Protein AF-A0BV48-F1 (afdb_monomer_lite)

Secondary structure (DSSP, 8-state):
-----------GGGTTSSSSHHHHHHHHHHHHHHHHHHHHHHHHHHHHHHHHHHHHHHHHHHHHHHHT---HHHHHHHHHHHHHHHHHHHHHTT-SS---HHHHHHHHHHTTSS-TT-HHHHHHHHHHHS-SSTTHHHHHHHHHHHHHHHHHHHHTTT--HHHHHHHHHHTT-S-S-S-SS-HHHHHHHHHHHHHHHHHHHTTSSSS--------------------------------TTS-HHHHHHHHHHHHHHHHHHHHHHHHH-TT---------------TTS-HHHHHHHHHHHHHHHHHHHHHHHHHHHHHHHHHH---------------PPPTTHHHHHHHHHHHHHHHHHHHHHHHHHHHHHHHS---SSPPP--GGGG----PPEEEEEEEEEETTEEEEEEEETT--HHHHHHHHHHHHT--HHHHHHHHHHHHHHH-

Foldseek 3Di:
DDDDDDDDPPDPVVPVPPPVVVVVVVVVVVVVVVVVVVVVVVVVVVVVVVVVVVVVVVVVLVVVLVVPQCPQVNLVVLLVVVVVQLVVLCVVLVLPAACDLVSQVSSCVSLVNDDVDDVVSVVLVCLLPVPDVNVPSLLVSLVSSVLSSVQVVCVVVVDHPSVVVVVVVVVVDVDDPPPSHVVVVVVVSSVVVSVVVVVNSVNPPPPPDDDDDDDDDDDDDDDDDDDDDDPDDPPPPPPPPPPVVVVVVVVVVVVVVVVVVVVVVCVVCVPPPPPPPPPPCPPPPPPPDDPVVVVVVVVVVVVVVVVVVVVVVVVVVVVVVVVPCPPPPPPPPPDPPVPPPDVCNVVVVVVVVVVVVVVVVVVVVVVVVVVCVVPVPPPVDPPPPDVVVVCPPPFAWDDWDWDDQDPPDIDIQIDGPPDDLLVSLVVVCVVVVDDPVRSVVVSVVVVVVVD

pLDDT: mean 73.5, std 19.09, range [28.69, 97.81]

Organism: Paramecium tetraurelia (NCBI:txid5888)

Sequence (451 aa):
MIDDQNIESGDQSQYLRNCDSLNAYEISGQIQQDHFSSLYNKAIEKQQRINQKQEEKNEEIKQQANKVKIDYNSQKILLKKLETQINTVLNRHQIEEQLDYERFCNVLVDLGISTKNDHVSIDLWKLLTLGLDLESAFIGFVFNILVILLEKQLTQTQSIVLLTDVINVELEDQNIPKQVINFEELQELMFRLTNKFKLLNVRFSTGSRGQSSSKKESWNNNNSQNNGKQRQQFDTHLSDTINRFEVLYEHSKVLQEKKRQLESYIQDDPECLFKPQLTSNQTKRQDNVSTFNRLYQNAEAIKMHKQKLKDNLNKQRDEEELMECTFKPKLTNKQRYSFKPVKGESAILERMTKARQMKHEKENFYSMEQTNIQNRPHQTVPEPFDLSKRVSNPKNMLLNVDIRISKNRKARICIREGDDIEQVIKGFAKAHQLSLEQQNVLKETLEQYIN

Structure (mmCIF, N/CA/C/O backbone):
data_AF-A0BV48-F1
#
_entry.id   AF-A0BV48-F1
#
loop_
_atom_site.group_PDB
_atom_site.id
_atom_site.type_symbol
_atom_site.label_atom_id
_atom_site.label_alt_id
_atom_site.label_comp_id
_atom_site.label_asym_id
_atom_site.label_entity_id
_atom_site.label_seq_id
_atom_site.pdbx_PDB_ins_code
_atom_site.Cartn_x
_atom_site.Cartn_y
_atom_site.Cartn_z
_atom_site.occupancy
_atom_site.B_iso_or_equiv
_atom_site.auth_seq_id
_atom_site.auth_comp_id
_atom_site.auth_asym_id
_atom_site.auth_atom_id
_atom_site.pdbx_PDB_model_num
ATOM 1 N N . MET A 1 1 ? 33.595 5.615 -104.225 1.00 48.16 1 MET A N 1
ATOM 2 C CA . MET A 1 1 ? 34.516 4.984 -103.260 1.00 48.16 1 MET A CA 1
ATOM 3 C C . MET A 1 1 ? 34.625 5.914 -102.073 1.00 48.16 1 MET A C 1
ATOM 5 O O . MET A 1 1 ? 34.837 7.100 -102.297 1.00 48.16 1 MET A O 1
ATOM 9 N N . ILE A 1 2 ? 34.532 5.324 -100.882 1.00 38.81 2 ILE A N 1
ATOM 10 C CA . ILE A 1 2 ? 34.616 5.885 -99.530 1.00 38.81 2 ILE A CA 1
ATOM 11 C C . ILE A 1 2 ? 33.249 6.082 -98.874 1.00 38.81 2 ILE A C 1
ATOM 13 O O . ILE A 1 2 ? 32.362 6.763 -99.384 1.00 38.81 2 ILE A O 1
ATOM 17 N N . ASP A 1 3 ? 33.167 5.363 -97.763 1.00 40.88 3 ASP A N 1
ATOM 18 C CA . ASP A 1 3 ? 32.037 4.697 -97.156 1.00 40.88 3 ASP A CA 1
ATOM 19 C C . ASP A 1 3 ? 31.405 5.489 -96.010 1.00 40.88 3 ASP A C 1
ATOM 21 O O . ASP A 1 3 ? 32.038 6.313 -95.348 1.00 40.88 3 ASP A O 1
ATOM 25 N N . ASP A 1 4 ? 30.141 5.141 -95.792 1.00 46.75 4 ASP A N 1
ATOM 26 C CA . ASP A 1 4 ? 29.408 5.049 -94.533 1.00 46.75 4 ASP A CA 1
ATOM 27 C C . ASP A 1 4 ? 30.221 5.200 -93.235 1.00 46.75 4 ASP A C 1
ATOM 29 O O . ASP A 1 4 ? 31.072 4.369 -92.911 1.00 46.75 4 ASP A O 1
ATOM 33 N N . GLN A 1 5 ? 29.810 6.157 -92.394 1.00 45.88 5 GLN A N 1
ATOM 34 C CA . GLN A 1 5 ? 29.822 5.968 -90.942 1.00 45.88 5 GLN A CA 1
ATOM 35 C C . GLN A 1 5 ? 28.503 6.429 -90.313 1.00 45.88 5 GLN A C 1
ATOM 37 O O . GLN A 1 5 ? 28.152 7.608 -90.301 1.00 45.88 5 GLN A O 1
ATOM 42 N N . ASN A 1 6 ? 27.795 5.423 -89.795 1.00 51.19 6 ASN A N 1
ATOM 43 C CA . ASN A 1 6 ? 26.649 5.483 -88.898 1.00 51.19 6 ASN A CA 1
ATOM 44 C C . ASN A 1 6 ? 26.912 6.402 -87.699 1.00 51.19 6 ASN A C 1
ATOM 46 O O . ASN A 1 6 ? 27.853 6.179 -86.939 1.00 51.19 6 ASN A O 1
ATOM 50 N N . ILE A 1 7 ? 26.015 7.363 -87.479 1.00 48.06 7 ILE A N 1
ATOM 51 C CA . ILE A 1 7 ? 25.873 8.058 -86.200 1.00 48.06 7 ILE A CA 1
ATOM 52 C C . ILE A 1 7 ? 24.593 7.522 -85.562 1.00 48.06 7 ILE A C 1
ATOM 54 O O . ILE A 1 7 ? 23.484 7.824 -86.002 1.00 48.06 7 ILE A O 1
ATOM 58 N N . GLU A 1 8 ? 24.773 6.672 -84.554 1.00 48.88 8 GLU A N 1
ATOM 59 C CA . GLU A 1 8 ? 23.714 6.154 -83.697 1.00 48.88 8 GLU A CA 1
ATOM 60 C C . GLU A 1 8 ? 22.996 7.311 -82.991 1.00 48.88 8 GLU A C 1
ATOM 62 O O . GLU A 1 8 ? 23.587 8.099 -82.250 1.00 48.88 8 GLU A O 1
ATOM 67 N N . SER A 1 9 ? 21.686 7.398 -83.207 1.00 48.16 9 SER A N 1
ATOM 68 C CA . SER A 1 9 ? 20.771 8.223 -82.431 1.00 48.16 9 SER A CA 1
ATOM 69 C C . SER A 1 9 ? 20.634 7.636 -81.024 1.00 48.16 9 SER A C 1
ATOM 71 O O . SER A 1 9 ? 19.772 6.793 -80.770 1.00 48.16 9 SER A O 1
ATOM 73 N N . GLY A 1 10 ? 21.521 8.060 -80.124 1.00 46.56 10 GLY A N 1
ATOM 74 C CA . GLY A 1 10 ? 21.447 7.771 -78.696 1.00 46.56 10 GLY A CA 1
ATOM 75 C C . GLY A 1 10 ? 20.163 8.333 -78.087 1.00 46.56 10 GLY A C 1
ATOM 76 O O . GLY A 1 10 ? 19.897 9.534 -78.145 1.00 46.56 10 GLY A O 1
ATOM 77 N N . ASP A 1 11 ? 19.372 7.432 -77.517 1.00 53.31 11 ASP A N 1
ATOM 78 C CA . ASP A 1 11 ? 18.100 7.664 -76.842 1.00 53.31 11 ASP A CA 1
ATOM 79 C C . ASP A 1 11 ? 18.271 8.614 -75.638 1.00 53.31 11 ASP A C 1
ATOM 81 O O . ASP A 1 11 ? 18.676 8.225 -74.542 1.00 53.31 11 ASP A O 1
ATOM 85 N N . GLN A 1 12 ? 17.966 9.898 -75.849 1.00 50.81 12 GLN A N 1
ATOM 86 C CA . GLN A 1 12 ? 17.996 10.945 -74.819 1.00 50.81 12 GLN A CA 1
ATOM 87 C C . GLN A 1 12 ? 16.840 10.841 -73.801 1.00 50.81 12 GLN A C 1
ATOM 89 O O . GLN A 1 12 ? 16.730 11.688 -72.913 1.00 50.81 12 GLN A O 1
ATOM 94 N N . SER A 1 13 ? 15.985 9.811 -73.864 1.00 50.19 13 SER A N 1
ATOM 95 C CA . SER A 1 13 ? 14.826 9.692 -72.965 1.00 50.19 13 SER A CA 1
ATOM 96 C C . SER A 1 13 ? 15.148 9.179 -71.551 1.00 50.19 13 SER A C 1
ATOM 98 O O . SER A 1 13 ? 14.287 9.235 -70.670 1.00 50.19 13 SER A O 1
ATOM 100 N N . GLN A 1 14 ? 16.386 8.746 -71.274 1.00 51.00 14 GLN A N 1
ATOM 101 C CA . GLN A 1 14 ? 16.768 8.249 -69.942 1.00 51.00 14 GLN A CA 1
ATOM 102 C C . GLN A 1 14 ? 17.215 9.331 -68.944 1.00 51.00 14 GLN A C 1
ATOM 104 O O . GLN A 1 14 ? 17.253 9.062 -67.744 1.00 51.00 14 GLN A O 1
ATOM 109 N N . TYR A 1 15 ? 17.481 10.569 -69.377 1.00 48.78 15 TYR A N 1
ATOM 110 C CA . TYR A 1 15 ? 17.965 11.626 -68.472 1.00 48.78 15 TYR A CA 1
ATOM 111 C C . TYR A 1 15 ? 16.864 12.455 -67.792 1.00 48.78 15 TYR A C 1
ATOM 113 O O . TYR A 1 15 ? 17.157 13.186 -66.850 1.00 48.78 15 TYR A O 1
ATOM 121 N N . LEU A 1 16 ? 15.592 12.304 -68.183 1.00 47.41 16 LEU A N 1
ATOM 122 C CA . LEU A 1 16 ? 14.470 13.048 -67.584 1.00 47.41 16 LEU A CA 1
ATOM 123 C C . LEU A 1 16 ? 13.705 12.285 -66.484 1.00 47.41 16 LEU A C 1
ATOM 125 O O . LEU A 1 16 ? 12.730 12.807 -65.958 1.00 47.41 16 LEU A O 1
ATOM 129 N N . ARG A 1 17 ? 14.142 11.079 -66.083 1.00 48.84 17 ARG A N 1
ATOM 130 C CA . ARG A 1 17 ? 13.521 10.320 -64.969 1.00 48.84 17 ARG A CA 1
ATOM 131 C C . ARG A 1 17 ? 14.234 10.435 -63.616 1.00 48.84 17 ARG A C 1
ATOM 133 O O . ARG A 1 17 ? 13.759 9.852 -62.649 1.00 48.84 17 ARG A O 1
ATOM 140 N N . ASN A 1 18 ? 15.331 11.190 -63.517 1.00 48.06 18 ASN A N 1
ATOM 141 C CA . ASN A 1 18 ? 16.117 11.310 -62.276 1.00 48.06 18 ASN A CA 1
ATOM 142 C C . ASN A 1 18 ? 15.889 12.611 -61.484 1.00 48.06 18 ASN A C 1
ATOM 144 O O . ASN A 1 18 ? 16.515 12.804 -60.444 1.00 48.06 18 ASN A O 1
ATOM 148 N N . CYS A 1 19 ? 15.000 13.503 -61.931 1.00 48.47 19 CYS A N 1
ATOM 149 C CA . CYS A 1 19 ? 14.726 14.761 -61.222 1.00 48.47 19 CYS A CA 1
ATOM 150 C C . CYS A 1 19 ? 13.588 14.647 -60.190 1.00 48.47 19 CYS A C 1
ATOM 152 O O . CYS A 1 19 ? 13.566 15.420 -59.236 1.00 48.47 19 CYS A O 1
ATOM 154 N N . ASP A 1 20 ? 12.711 13.644 -60.305 1.00 48.94 20 ASP A N 1
ATOM 155 C CA . ASP A 1 20 ? 11.591 13.443 -59.368 1.00 48.94 20 ASP A CA 1
ATOM 156 C C . ASP A 1 20 ? 11.974 12.623 -58.123 1.00 48.94 20 ASP A C 1
ATOM 158 O O . ASP A 1 20 ? 11.266 12.641 -57.116 1.00 48.94 20 ASP A O 1
ATOM 162 N N . SER A 1 21 ? 13.119 11.930 -58.137 1.00 50.94 21 SER A N 1
ATOM 163 C CA . SER A 1 21 ? 13.577 11.131 -56.993 1.00 50.94 21 SER A CA 1
ATOM 164 C C . SER A 1 21 ? 14.248 11.957 -55.894 1.00 50.94 21 SER A C 1
ATOM 166 O O . SER A 1 21 ? 14.310 11.495 -54.760 1.00 50.94 21 SER A O 1
ATOM 168 N N . LEU A 1 22 ? 14.737 13.169 -56.186 1.00 50.31 22 LEU A N 1
ATOM 169 C CA . LEU A 1 22 ? 15.421 14.010 -55.191 1.00 50.31 22 LEU A CA 1
ATOM 170 C C . LEU A 1 22 ? 14.444 14.678 -54.205 1.00 50.31 22 LEU A C 1
ATOM 172 O O . LEU A 1 22 ? 14.747 14.750 -53.018 1.00 50.31 22 LEU A O 1
ATOM 176 N N . ASN A 1 23 ? 13.229 15.037 -54.641 1.00 53.41 23 ASN A N 1
ATOM 177 C CA . 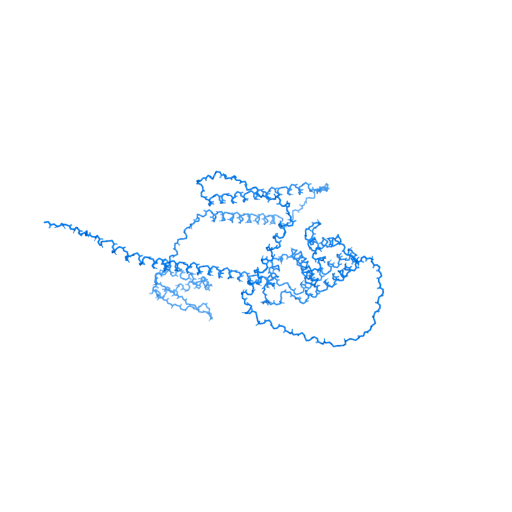ASN A 1 23 ? 12.199 15.603 -53.753 1.00 53.41 23 ASN A CA 1
ATOM 178 C C . ASN A 1 23 ? 11.588 14.572 -52.784 1.00 53.41 23 ASN A C 1
ATOM 180 O O . ASN A 1 23 ? 11.134 14.927 -51.697 1.00 53.41 23 ASN A O 1
ATOM 184 N N . ALA A 1 24 ? 11.583 13.284 -53.141 1.00 54.62 24 ALA A N 1
ATOM 185 C CA . ALA A 1 24 ? 11.030 12.239 -52.279 1.00 54.62 24 ALA A CA 1
ATOM 186 C C . ALA A 1 24 ? 11.897 11.979 -51.030 1.00 54.62 24 ALA A C 1
ATOM 188 O O . ALA A 1 24 ? 11.364 11.651 -49.966 1.00 54.62 24 ALA A O 1
ATOM 189 N N . TYR A 1 25 ? 13.221 12.162 -51.127 1.00 54.84 25 TYR A N 1
ATOM 190 C CA . TYR A 1 25 ? 14.128 11.970 -49.992 1.00 54.84 25 TYR A CA 1
ATOM 191 C C . TYR A 1 25 ? 14.028 13.101 -48.958 1.00 54.84 25 TYR A C 1
ATOM 193 O O . TYR A 1 25 ? 14.012 12.802 -47.762 1.00 54.84 25 TYR A O 1
ATOM 201 N N . GLU A 1 26 ? 13.864 14.360 -49.378 1.00 57.09 26 GLU A N 1
ATOM 202 C CA . GLU A 1 26 ? 13.708 15.495 -48.450 1.00 57.09 26 GLU A CA 1
ATOM 203 C C . GLU A 1 26 ? 12.400 15.416 -47.649 1.00 57.09 26 GLU A C 1
ATOM 205 O O . GLU A 1 26 ? 12.413 15.562 -46.424 1.00 57.09 26 GLU A O 1
ATOM 210 N N . ILE A 1 27 ? 11.289 15.049 -48.298 1.00 59.97 27 ILE A N 1
ATOM 211 C CA . ILE A 1 27 ? 9.994 14.880 -47.619 1.00 59.97 27 ILE A CA 1
ATOM 212 C C . ILE A 1 27 ? 10.043 13.702 -46.628 1.00 59.97 27 ILE A C 1
ATOM 214 O O . ILE A 1 27 ? 9.491 13.783 -45.528 1.00 59.97 27 ILE A O 1
ATOM 218 N N . SER A 1 28 ? 10.752 12.617 -46.965 1.00 60.88 28 SER A N 1
ATOM 219 C CA . SER A 1 28 ? 10.897 11.464 -46.063 1.00 60.88 28 SER A CA 1
ATOM 220 C C . SER A 1 28 ? 11.716 11.782 -44.803 1.00 60.88 28 SER A C 1
ATOM 222 O O . SER A 1 28 ? 11.398 11.278 -43.723 1.00 60.88 28 SER A O 1
ATOM 224 N N . GLY A 1 29 ? 12.726 12.655 -44.912 1.00 63.88 29 GLY A N 1
ATOM 225 C CA . GLY A 1 29 ? 13.553 13.081 -43.782 1.00 63.88 29 GLY A CA 1
ATOM 226 C C . GLY A 1 29 ? 12.788 13.957 -42.790 1.00 63.88 29 GLY A C 1
ATOM 227 O O . GLY A 1 29 ? 12.914 13.775 -41.577 1.00 63.88 29 GLY A O 1
ATOM 228 N N . GLN A 1 30 ? 11.932 14.847 -43.295 1.00 67.31 30 GLN A N 1
ATOM 229 C CA . GLN A 1 30 ? 11.113 15.734 -42.465 1.00 67.31 30 GLN A CA 1
ATOM 230 C C . GLN A 1 30 ? 10.044 14.960 -41.677 1.00 67.31 30 GLN A C 1
ATOM 232 O O . GLN A 1 30 ? 9.911 15.144 -40.468 1.00 67.31 30 GLN A O 1
ATOM 237 N N . ILE A 1 31 ? 9.377 13.987 -42.313 1.00 72.00 31 ILE A N 1
ATOM 238 C CA . ILE A 1 31 ? 8.395 13.118 -41.638 1.00 72.00 31 ILE A CA 1
ATOM 239 C C . ILE A 1 31 ? 9.055 12.285 -40.525 1.00 72.00 31 ILE A C 1
ATOM 241 O O . ILE A 1 31 ? 8.462 12.074 -39.463 1.00 72.00 31 ILE A O 1
ATOM 245 N N . GLN A 1 32 ? 10.294 11.822 -40.727 1.00 75.31 32 GLN A N 1
ATOM 246 C CA . GLN A 1 32 ? 11.026 11.091 -39.690 1.00 75.31 32 GLN A CA 1
ATOM 247 C C . GLN A 1 32 ? 11.415 11.994 -38.511 1.00 75.31 32 GLN A C 1
ATOM 249 O O . GLN A 1 32 ? 11.258 11.575 -37.362 1.00 75.31 32 GLN A O 1
ATOM 254 N N . GLN A 1 33 ? 11.861 13.229 -38.759 1.00 77.38 33 GLN A N 1
ATOM 255 C CA . GLN A 1 33 ? 12.190 14.183 -37.691 1.00 77.38 33 GLN A CA 1
ATOM 256 C C . GLN A 1 33 ? 10.971 14.566 -36.843 1.00 77.38 33 GLN A C 1
ATOM 258 O O . GLN A 1 33 ? 11.070 14.595 -35.611 1.00 77.38 33 GLN A O 1
ATOM 263 N N . ASP A 1 34 ? 9.812 14.771 -37.468 1.00 80.62 34 ASP A N 1
ATOM 264 C CA . ASP A 1 34 ? 8.570 15.080 -36.752 1.00 80.62 34 ASP A CA 1
ATOM 265 C C . ASP A 1 34 ? 8.091 13.888 -35.913 1.00 80.62 34 ASP A C 1
ATOM 267 O O . ASP A 1 34 ? 7.672 14.042 -34.759 1.00 80.62 34 ASP A O 1
ATOM 271 N N . HIS A 1 35 ? 8.225 12.669 -36.445 1.00 82.25 35 HIS A N 1
ATOM 272 C CA . HIS A 1 35 ? 7.884 11.453 -35.713 1.00 82.25 35 HIS A CA 1
ATOM 273 C C . HIS A 1 35 ? 8.802 11.230 -34.498 1.00 82.25 35 HIS A C 1
ATOM 275 O O . HIS A 1 35 ? 8.315 10.932 -33.403 1.00 82.25 35 HIS A O 1
ATOM 281 N N . PHE A 1 36 ? 10.117 11.427 -34.646 1.00 83.12 36 PHE A N 1
ATOM 282 C CA . PHE A 1 36 ? 11.063 11.340 -33.526 1.00 83.12 36 PHE A CA 1
ATOM 283 C C . PHE A 1 36 ? 10.811 12.418 -32.468 1.00 83.12 36 PHE A C 1
ATOM 285 O O . PHE A 1 36 ? 10.795 12.102 -31.276 1.00 83.12 36 PHE A O 1
ATOM 292 N N . SER A 1 37 ? 10.535 13.656 -32.885 1.00 85.94 37 SER A N 1
ATOM 293 C CA . SER A 1 37 ? 10.192 14.754 -31.972 1.00 85.94 37 SER A CA 1
ATOM 294 C C . SER A 1 37 ? 8.908 14.455 -31.190 1.00 85.94 37 SER A C 1
ATOM 296 O O . SER A 1 37 ? 8.850 14.661 -29.978 1.00 85.94 37 SER A O 1
ATOM 298 N N . SER A 1 38 ? 7.898 13.871 -31.846 1.00 89.94 38 SER A N 1
ATOM 299 C CA . SER A 1 38 ? 6.660 13.432 -31.190 1.00 89.94 38 SER A CA 1
ATOM 300 C C . SER A 1 38 ? 6.902 12.334 -30.147 1.00 89.94 38 SER A C 1
ATOM 302 O O . SER A 1 38 ? 6.368 12.402 -29.037 1.00 89.94 38 SER A O 1
ATOM 304 N N . LEU A 1 39 ? 7.719 11.325 -30.469 1.00 83.75 39 LEU A N 1
ATOM 305 C CA . LEU A 1 39 ? 8.054 10.248 -29.532 1.00 83.75 39 LEU A CA 1
ATOM 306 C C . LEU A 1 39 ? 8.871 10.749 -28.337 1.00 83.75 39 LEU A C 1
ATOM 308 O O . LEU A 1 39 ? 8.611 10.333 -27.207 1.00 83.75 39 LEU A O 1
ATOM 312 N N . TYR A 1 40 ? 9.816 11.659 -28.573 1.00 90.75 40 TYR A N 1
ATOM 313 C CA . TYR A 1 40 ? 10.621 12.274 -27.523 1.00 90.75 40 TYR A CA 1
ATOM 314 C C . TYR A 1 40 ? 9.756 13.089 -26.553 1.00 90.75 40 TYR A C 1
ATOM 316 O O . TYR A 1 40 ? 9.815 12.874 -25.341 1.00 90.75 40 TYR A O 1
ATOM 324 N N . ASN A 1 41 ? 8.861 13.931 -27.075 1.00 90.31 41 ASN A N 1
ATOM 325 C CA . ASN A 1 41 ? 7.934 14.707 -26.249 1.00 90.31 41 ASN A CA 1
ATOM 326 C C . ASN A 1 41 ? 6.993 13.800 -25.439 1.00 90.31 41 ASN A C 1
ATOM 328 O O . ASN A 1 41 ? 6.806 14.017 -24.243 1.00 90.31 41 ASN A O 1
ATOM 332 N N . LYS A 1 42 ? 6.486 12.709 -26.033 1.00 89.62 42 LYS A N 1
ATOM 333 C CA . LYS A 1 42 ? 5.693 11.699 -25.306 1.00 89.62 42 LYS A CA 1
ATOM 334 C C . LYS A 1 42 ? 6.479 11.022 -24.180 1.00 89.62 42 LYS A C 1
ATOM 336 O O . LYS A 1 42 ? 5.903 10.710 -23.137 1.00 89.62 42 LYS A O 1
ATOM 341 N N . ALA A 1 43 ? 7.773 10.769 -24.374 1.00 86.19 43 ALA A N 1
ATOM 342 C CA . ALA A 1 43 ? 8.626 10.205 -23.332 1.00 86.19 43 ALA A CA 1
ATOM 343 C C . ALA A 1 43 ? 8.823 11.194 -22.170 1.00 86.19 43 ALA A C 1
ATOM 345 O O . ALA A 1 43 ? 8.706 10.790 -21.011 1.00 86.19 43 ALA A O 1
ATOM 346 N N . ILE A 1 44 ? 9.026 12.483 -22.470 1.00 91.38 44 ILE A N 1
ATOM 347 C CA . ILE A 1 44 ? 9.117 13.551 -21.461 1.00 91.38 44 ILE A CA 1
ATOM 348 C C . ILE A 1 44 ? 7.812 13.668 -20.671 1.00 91.38 44 ILE A C 1
ATOM 350 O O . ILE A 1 44 ? 7.841 13.633 -19.442 1.00 91.38 44 ILE A O 1
ATOM 354 N N . GLU A 1 45 ? 6.663 13.740 -21.346 1.00 92.25 45 GLU A N 1
ATOM 355 C CA . GLU A 1 45 ? 5.355 13.815 -20.681 1.00 92.25 45 GLU A CA 1
ATOM 356 C C . GLU A 1 45 ? 5.105 12.600 -19.779 1.00 92.25 45 GLU A C 1
ATOM 358 O O . GLU A 1 45 ? 4.581 12.724 -18.669 1.00 92.25 45 GLU A O 1
ATOM 363 N N . LYS A 1 46 ? 5.499 11.402 -20.230 1.00 91.06 46 LYS A N 1
ATOM 364 C CA . LYS A 1 46 ? 5.400 10.185 -19.419 1.00 91.06 46 LYS A CA 1
ATOM 365 C C . LYS A 1 46 ? 6.270 10.283 -18.166 1.00 91.06 46 LYS A C 1
ATOM 367 O O . LYS A 1 46 ? 5.797 9.908 -17.095 1.00 91.06 46 LYS A O 1
ATOM 372 N N . GLN A 1 47 ? 7.495 10.794 -18.282 1.00 89.50 47 GLN A N 1
ATOM 373 C CA . GLN A 1 47 ? 8.384 10.987 -17.137 1.00 89.50 47 GLN A CA 1
ATOM 374 C C . GLN A 1 47 ? 7.819 12.018 -16.153 1.00 89.50 47 GLN A C 1
ATOM 376 O O . GLN A 1 47 ? 7.794 11.765 -14.954 1.00 89.50 47 GLN A O 1
ATOM 381 N N . GLN A 1 48 ? 7.280 13.133 -16.650 1.00 93.06 48 GLN A N 1
ATOM 382 C CA . GLN A 1 48 ? 6.632 14.148 -15.815 1.00 93.06 48 GLN A CA 1
ATOM 383 C C . GLN A 1 48 ? 5.431 13.580 -15.051 1.00 93.06 48 GLN A C 1
ATOM 385 O O . GLN A 1 48 ? 5.294 13.834 -13.859 1.00 93.06 48 GLN A O 1
ATOM 390 N N . ARG A 1 49 ? 4.602 12.743 -15.690 1.00 89.56 49 ARG A N 1
ATOM 391 C CA . ARG A 1 49 ? 3.486 12.060 -15.009 1.00 89.56 49 ARG A CA 1
ATOM 392 C C . ARG A 1 49 ? 3.949 11.071 -13.943 1.00 89.56 49 ARG A C 1
ATOM 394 O O . ARG A 1 49 ? 3.248 10.891 -12.952 1.00 89.56 49 ARG A O 1
ATOM 401 N N . ILE A 1 50 ? 5.076 10.389 -14.155 1.00 84.94 50 ILE A N 1
ATOM 402 C CA . ILE A 1 50 ? 5.662 9.497 -13.142 1.00 84.94 50 ILE A CA 1
ATOM 403 C C . ILE A 1 50 ? 6.110 10.324 -11.936 1.00 84.94 50 ILE A C 1
ATOM 405 O O . ILE A 1 50 ? 5.740 9.986 -10.816 1.00 84.94 50 ILE A O 1
ATOM 409 N N . ASN A 1 51 ? 6.814 11.432 -12.175 1.00 87.56 51 ASN A N 1
ATOM 410 C CA . ASN A 1 51 ? 7.284 12.319 -11.115 1.00 87.56 51 ASN A CA 1
ATOM 411 C C . ASN A 1 51 ? 6.110 12.936 -10.335 1.00 87.56 51 ASN A C 1
ATOM 413 O O . ASN A 1 51 ? 6.092 12.850 -9.115 1.00 87.56 51 ASN A O 1
ATOM 417 N N . GLN A 1 52 ? 5.078 13.441 -11.021 1.00 93.25 52 GLN A N 1
ATOM 418 C CA . GLN A 1 52 ? 3.869 13.978 -10.377 1.00 93.25 52 GLN A CA 1
ATOM 419 C C . GLN A 1 52 ? 3.163 12.937 -9.504 1.00 93.25 52 GLN A C 1
ATOM 421 O O . GLN A 1 52 ? 2.813 13.222 -8.366 1.00 93.25 52 GLN A O 1
ATOM 426 N N . LYS A 1 53 ? 3.005 11.697 -9.988 1.00 89.31 53 LYS A N 1
ATOM 427 C CA . LYS A 1 53 ? 2.426 10.615 -9.172 1.00 89.31 53 LYS A CA 1
ATOM 428 C C . LYS A 1 53 ? 3.275 10.278 -7.949 1.00 89.31 53 LYS A C 1
ATOM 430 O O . LYS A 1 53 ? 2.737 9.851 -6.930 1.00 89.31 53 LYS A O 1
ATOM 435 N N . GLN A 1 54 ? 4.593 10.403 -8.061 1.00 77.06 54 GLN A N 1
ATOM 436 C CA . GLN A 1 54 ? 5.506 10.172 -6.949 1.00 77.06 54 GLN A CA 1
ATOM 437 C C . GLN A 1 54 ? 5.414 11.306 -5.920 1.00 77.06 54 GLN A C 1
ATOM 439 O O . GLN A 1 54 ? 5.352 11.025 -4.727 1.00 77.06 54 GLN A O 1
ATOM 444 N N . GLU A 1 55 ? 5.298 12.557 -6.367 1.00 88.50 55 GLU A N 1
ATOM 445 C CA . GLU A 1 55 ? 5.039 13.721 -5.511 1.00 88.50 55 GLU A CA 1
ATOM 446 C C . GLU A 1 55 ? 3.687 13.616 -4.794 1.00 88.50 55 GLU A C 1
ATOM 448 O O . GLU A 1 55 ? 3.646 13.741 -3.573 1.00 88.50 55 GLU A O 1
ATOM 453 N N . GLU A 1 56 ? 2.604 13.285 -5.508 1.00 89.19 56 GLU A N 1
ATOM 454 C CA . GLU A 1 56 ? 1.274 13.052 -4.921 1.00 89.19 56 GLU A CA 1
ATOM 455 C C . GLU A 1 56 ? 1.324 11.960 -3.842 1.00 89.19 56 GLU A C 1
ATOM 457 O O . GLU A 1 56 ? 0.819 12.144 -2.734 1.00 89.19 56 GLU A O 1
ATOM 462 N N . LYS A 1 57 ? 1.997 10.836 -4.124 1.00 81.12 57 LYS A N 1
ATOM 463 C CA . LYS A 1 57 ? 2.176 9.752 -3.149 1.00 81.12 57 LYS A CA 1
ATOM 464 C C . LYS A 1 57 ? 2.975 10.217 -1.926 1.00 81.12 57 LYS A C 1
ATOM 466 O O . LYS A 1 57 ? 2.628 9.869 -0.799 1.00 81.12 57 LYS A O 1
ATOM 471 N N . ASN A 1 58 ? 4.017 11.021 -2.128 1.00 71.12 58 ASN A N 1
ATOM 472 C CA . ASN A 1 58 ? 4.811 11.584 -1.039 1.00 71.12 58 ASN A CA 1
ATOM 473 C C . ASN A 1 58 ? 3.991 12.571 -0.191 1.00 71.12 58 ASN A C 1
ATOM 475 O O . ASN A 1 58 ? 4.116 12.581 1.035 1.00 71.12 58 ASN A O 1
ATOM 479 N N . GLU A 1 59 ? 3.115 13.372 -0.801 1.00 84.81 59 GLU A N 1
ATOM 480 C CA . GLU A 1 59 ? 2.183 14.237 -0.075 1.00 84.81 59 GLU A CA 1
ATOM 481 C C . GLU A 1 59 ? 1.145 13.438 0.718 1.00 84.81 59 GLU A C 1
ATOM 483 O O . GLU A 1 59 ? 0.879 13.767 1.876 1.00 84.81 59 GLU A O 1
ATOM 488 N N . GLU A 1 60 ? 0.595 12.362 0.151 1.00 75.94 60 GLU A N 1
ATOM 489 C CA . GLU A 1 60 ? -0.307 11.458 0.870 1.00 75.94 60 GLU A CA 1
ATOM 490 C C . GLU A 1 60 ? 0.379 10.837 2.092 1.00 75.94 60 GLU A C 1
ATOM 492 O O . GLU A 1 60 ? -0.200 10.844 3.183 1.00 75.94 60 GLU A O 1
ATOM 497 N N . ILE A 1 61 ? 1.625 10.371 1.948 1.00 66.38 61 ILE A N 1
ATOM 498 C CA . ILE A 1 61 ? 2.439 9.854 3.059 1.00 66.38 61 ILE A CA 1
ATOM 499 C C . ILE A 1 61 ? 2.633 10.944 4.121 1.00 66.38 61 ILE A C 1
ATOM 501 O O . ILE A 1 61 ? 2.374 10.695 5.299 1.00 66.38 61 ILE A O 1
ATOM 505 N N . LYS A 1 62 ? 2.983 12.179 3.730 1.00 70.69 62 LYS A N 1
ATOM 506 C CA . LYS A 1 62 ? 3.119 13.322 4.656 1.00 70.69 62 LYS A CA 1
ATOM 507 C C . LYS A 1 62 ? 1.809 13.633 5.389 1.00 70.69 62 LYS A C 1
ATOM 509 O O . LYS A 1 62 ? 1.813 13.905 6.591 1.00 70.69 62 LYS A O 1
ATOM 514 N N . GLN A 1 63 ? 0.669 13.592 4.702 1.00 74.25 63 GLN A N 1
ATOM 515 C CA . GLN A 1 63 ? -0.640 13.828 5.317 1.00 74.25 63 GLN A CA 1
ATOM 516 C C . GLN A 1 63 ? -1.035 12.704 6.278 1.00 74.25 63 GLN A C 1
ATOM 518 O O . GLN A 1 63 ? -1.574 12.976 7.352 1.00 74.25 63 GLN A O 1
ATOM 523 N N . GLN A 1 64 ? -0.772 11.448 5.918 1.00 67.31 64 GLN A N 1
ATOM 524 C CA . GLN A 1 64 ? -1.033 10.302 6.784 1.00 67.31 64 GLN A CA 1
ATOM 525 C C . GLN A 1 64 ? -0.109 10.314 8.013 1.00 67.31 64 GLN A C 1
ATOM 527 O O . GLN A 1 64 ? -0.594 10.140 9.130 1.00 67.31 64 GLN A O 1
ATOM 532 N N . ALA A 1 65 ? 1.171 10.649 7.848 1.00 61.44 65 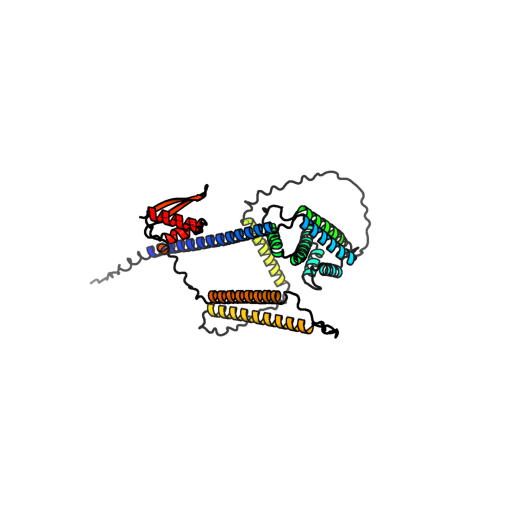ALA A N 1
ATOM 533 C CA . ALA A 1 65 ? 2.116 10.850 8.947 1.00 61.44 65 ALA A CA 1
ATOM 534 C C . ALA A 1 65 ? 1.652 11.950 9.917 1.00 61.44 65 ALA A C 1
ATOM 536 O O . ALA A 1 65 ? 1.670 11.767 11.132 1.00 61.44 65 ALA A O 1
ATOM 537 N N . ASN A 1 66 ? 1.136 13.065 9.388 1.00 67.00 66 ASN A N 1
ATOM 538 C CA . ASN A 1 66 ? 0.570 14.146 10.199 1.00 67.00 66 ASN A CA 1
ATOM 539 C C . ASN A 1 66 ? -0.707 13.746 10.957 1.00 67.00 66 ASN A C 1
ATOM 541 O O . ASN A 1 66 ? -0.987 14.317 12.012 1.00 67.00 66 ASN A O 1
ATOM 545 N N . LYS A 1 67 ? -1.483 12.782 10.444 1.00 69.88 67 LYS A N 1
ATOM 546 C CA . LYS A 1 67 ? -2.659 12.229 11.138 1.00 69.88 67 LYS A CA 1
ATOM 547 C C . LYS A 1 67 ? -2.269 11.256 12.250 1.00 69.88 67 LYS A C 1
ATOM 549 O O . LYS A 1 67 ? -2.975 11.181 13.249 1.00 69.88 67 LYS A O 1
ATOM 554 N N . VAL A 1 68 ? -1.147 10.553 12.102 1.00 62.41 68 VAL A N 1
ATOM 555 C CA . VAL A 1 68 ? -0.602 9.611 13.097 1.00 62.41 68 VAL A CA 1
ATOM 556 C C . VAL A 1 68 ? 0.465 10.293 13.957 1.00 62.41 68 VAL A C 1
ATOM 558 O O . VAL A 1 68 ? 1.446 9.674 14.358 1.00 62.41 68 VAL A O 1
ATOM 561 N N . LYS A 1 69 ? 0.290 11.584 14.272 1.00 62.84 69 LYS A N 1
ATOM 562 C CA . LYS A 1 69 ? 1.146 12.263 15.250 1.00 62.84 69 LYS A CA 1
ATOM 563 C C . LYS A 1 69 ? 1.016 11.549 16.591 1.00 62.84 69 LYS A C 1
ATOM 565 O O . LYS A 1 69 ? 0.053 11.748 17.330 1.00 62.84 69 LYS A O 1
ATOM 570 N N . ILE A 1 70 ? 1.988 10.688 16.881 1.00 62.56 70 ILE A N 1
ATOM 571 C CA . ILE A 1 70 ? 2.174 10.105 18.201 1.00 62.56 70 ILE A CA 1
ATOM 572 C C . ILE A 1 70 ? 2.453 11.290 19.116 1.00 62.56 70 ILE A C 1
ATOM 574 O O . ILE A 1 70 ? 3.449 11.987 18.917 1.00 62.56 70 ILE A O 1
ATOM 578 N N . ASP A 1 71 ? 1.552 11.536 20.070 1.00 76.00 71 ASP A N 1
ATOM 579 C CA . ASP A 1 71 ? 1.715 12.614 21.042 1.00 76.00 71 ASP A CA 1
ATOM 580 C C . ASP A 1 71 ? 3.108 12.532 21.675 1.00 76.00 71 ASP A C 1
ATOM 582 O O . ASP A 1 71 ? 3.612 11.438 21.946 1.00 76.00 71 ASP A O 1
ATOM 586 N N . TYR A 1 72 ? 3.725 13.682 21.930 1.00 75.31 72 TYR A N 1
ATOM 587 C CA . TYR A 1 72 ? 5.071 13.768 22.493 1.00 75.31 72 TYR A CA 1
ATOM 588 C C . TYR A 1 72 ? 5.200 12.928 23.778 1.00 75.31 72 TYR A C 1
ATOM 590 O O . TYR A 1 72 ? 6.173 12.195 23.966 1.00 75.31 72 TYR A O 1
ATOM 598 N N . ASN A 1 73 ? 4.158 12.916 24.619 1.00 77.38 73 ASN A N 1
ATOM 599 C CA . ASN A 1 73 ? 4.133 12.077 25.818 1.00 77.38 73 ASN A CA 1
ATOM 600 C C . ASN A 1 73 ? 4.122 10.579 25.490 1.00 77.38 73 ASN A C 1
ATOM 602 O O . ASN A 1 73 ? 4.775 9.791 26.172 1.00 77.38 73 ASN A O 1
ATOM 606 N N . SER A 1 74 ? 3.411 10.178 24.435 1.00 73.00 74 SER A N 1
ATOM 607 C CA . SER A 1 74 ? 3.366 8.787 23.976 1.00 73.00 74 SER A CA 1
ATOM 608 C C . SER A 1 74 ? 4.723 8.338 23.429 1.00 73.00 74 SER A C 1
ATOM 610 O O . SER A 1 74 ? 5.160 7.231 23.741 1.00 73.00 74 SER A O 1
ATOM 612 N N . GLN A 1 75 ? 5.440 9.208 22.706 1.00 73.44 75 GLN A N 1
ATOM 613 C CA . GLN A 1 75 ? 6.815 8.938 22.264 1.00 73.44 75 GLN A CA 1
ATOM 614 C C . GLN A 1 75 ? 7.740 8.716 23.463 1.00 73.44 75 GLN A C 1
ATOM 616 O O . GLN A 1 75 ? 8.417 7.692 23.549 1.00 73.44 75 GLN A O 1
ATOM 621 N N . LYS A 1 76 ? 7.698 9.619 24.448 1.00 77.06 76 LYS A N 1
ATOM 622 C CA . LYS A 1 76 ? 8.500 9.521 25.673 1.00 77.06 76 LYS A CA 1
ATOM 623 C C . LYS A 1 76 ? 8.219 8.240 26.464 1.00 77.06 76 LYS A C 1
ATOM 625 O O . LYS A 1 76 ? 9.144 7.613 26.983 1.00 77.06 76 LYS A O 1
ATOM 630 N N . ILE A 1 77 ? 6.953 7.820 26.538 1.00 77.25 77 ILE A N 1
ATOM 631 C CA . ILE A 1 77 ? 6.552 6.556 27.175 1.00 77.25 77 ILE A CA 1
ATOM 632 C C . ILE A 1 77 ? 7.119 5.354 26.409 1.00 77.25 77 ILE A C 1
ATOM 634 O O . ILE A 1 77 ? 7.668 4.447 27.038 1.00 77.25 77 ILE A O 1
ATOM 638 N N . LEU A 1 78 ? 7.029 5.348 25.075 1.00 72.25 78 LEU A N 1
ATOM 639 C CA . LEU A 1 78 ? 7.572 4.274 24.237 1.00 72.25 78 LEU A CA 1
ATOM 640 C C . LEU A 1 78 ? 9.095 4.172 24.366 1.00 72.25 78 LEU A C 1
ATOM 642 O O . LEU A 1 78 ? 9.605 3.079 24.602 1.00 72.25 78 LEU A O 1
ATOM 646 N N . LEU A 1 79 ? 9.811 5.298 24.304 1.00 75.69 79 LEU A N 1
ATOM 647 C CA . LEU A 1 79 ? 11.267 5.336 24.460 1.00 75.69 79 LEU A CA 1
ATOM 648 C C . LEU A 1 79 ? 11.694 4.834 25.842 1.00 75.69 79 LEU A C 1
ATOM 650 O O . LEU A 1 79 ? 12.602 4.012 25.946 1.00 75.69 79 LEU A O 1
ATOM 654 N N . LYS A 1 80 ? 10.994 5.245 26.908 1.00 82.62 80 LYS A N 1
ATOM 655 C CA . LYS A 1 80 ? 11.266 4.752 28.265 1.00 82.62 80 LYS A CA 1
ATOM 656 C C . LYS A 1 80 ? 11.004 3.249 28.391 1.00 82.62 80 LYS A C 1
ATOM 658 O O . LYS A 1 80 ? 11.761 2.562 29.068 1.00 82.62 80 LYS A O 1
ATOM 663 N N . LYS A 1 81 ? 9.958 2.729 27.741 1.00 80.19 81 LYS A N 1
ATOM 664 C CA . LYS A 1 81 ? 9.633 1.293 27.727 1.00 80.19 81 LYS A CA 1
ATOM 665 C C . LYS A 1 81 ? 10.671 0.478 26.949 1.00 80.19 81 LYS A C 1
ATOM 667 O O . LYS A 1 81 ? 11.033 -0.613 27.378 1.00 80.19 81 LYS A O 1
ATOM 672 N N . LEU A 1 82 ? 11.169 1.008 25.836 1.00 76.81 82 LEU A N 1
ATOM 673 C CA . LEU A 1 82 ? 12.264 0.398 25.083 1.00 76.81 82 LEU A CA 1
ATOM 674 C C . LEU A 1 82 ? 13.557 0.394 25.896 1.00 76.81 82 LEU A C 1
ATOM 676 O O . LEU A 1 82 ? 14.217 -0.637 25.997 1.00 76.81 82 LEU A O 1
ATOM 680 N N . GLU A 1 83 ? 13.888 1.513 26.541 1.00 82.00 83 GLU A N 1
ATOM 681 C CA . GLU A 1 83 ? 15.058 1.609 27.412 1.00 82.00 83 GLU A CA 1
ATOM 682 C C . GLU A 1 83 ? 14.983 0.593 28.565 1.00 82.00 83 GLU A C 1
ATOM 684 O O . GLU A 1 83 ? 15.963 -0.103 28.838 1.00 82.00 83 GLU A O 1
ATOM 689 N N . THR A 1 84 ? 13.825 0.443 29.220 1.00 86.12 84 THR A N 1
ATOM 690 C CA . THR A 1 84 ? 13.663 -0.558 30.284 1.00 86.12 84 THR A CA 1
ATOM 691 C C . THR A 1 84 ? 13.749 -1.988 29.759 1.00 86.12 84 THR A C 1
ATOM 693 O O . THR A 1 84 ? 14.389 -2.813 30.410 1.00 86.12 84 THR A O 1
ATOM 696 N N . GLN A 1 85 ? 13.177 -2.294 28.590 1.00 84.25 85 GLN A N 1
ATOM 697 C CA . GLN A 1 85 ? 13.302 -3.610 27.952 1.00 84.25 85 GLN A CA 1
ATOM 698 C C . GLN A 1 85 ? 14.758 -3.949 27.622 1.00 84.25 85 GLN A C 1
ATOM 700 O O . GLN A 1 85 ? 15.234 -5.006 28.032 1.00 84.25 85 GLN A O 1
ATOM 705 N N . ILE A 1 86 ? 15.481 -3.037 26.966 1.00 82.50 86 ILE A N 1
ATOM 706 C CA . ILE A 1 86 ? 16.894 -3.227 26.618 1.00 82.50 86 ILE A CA 1
ATOM 707 C C . ILE A 1 86 ? 17.720 -3.447 27.884 1.00 82.50 86 ILE A C 1
ATOM 709 O O . ILE A 1 86 ? 18.437 -4.438 27.977 1.00 82.50 86 ILE A O 1
ATOM 713 N N . ASN A 1 87 ? 17.572 -2.591 28.899 1.00 85.50 87 ASN A N 1
ATOM 714 C CA . ASN A 1 87 ? 18.316 -2.750 30.150 1.00 85.50 87 ASN A CA 1
ATOM 715 C C . ASN A 1 87 ? 17.973 -4.071 30.865 1.00 85.50 87 ASN A C 1
ATOM 717 O O . ASN A 1 87 ? 18.858 -4.708 31.424 1.00 85.50 87 ASN A O 1
ATOM 721 N N . THR A 1 88 ? 16.712 -4.516 30.825 1.00 89.94 88 THR A N 1
ATOM 722 C CA . THR A 1 88 ? 16.292 -5.792 31.433 1.00 89.94 88 THR A CA 1
ATOM 723 C C . THR A 1 88 ? 16.955 -6.983 30.743 1.00 89.94 88 THR A C 1
ATOM 725 O O . THR A 1 88 ? 17.421 -7.897 31.422 1.00 89.94 88 THR A O 1
ATOM 728 N N . VAL A 1 89 ? 17.027 -6.968 29.407 1.00 87.69 89 VAL A N 1
ATOM 729 C CA . VAL A 1 89 ? 17.694 -8.025 28.634 1.00 87.69 89 VAL A CA 1
ATOM 730 C C . VAL A 1 89 ? 19.205 -7.992 28.867 1.00 87.69 89 VAL A C 1
ATOM 732 O O . VAL A 1 89 ? 19.789 -9.029 29.167 1.00 87.69 89 VAL A O 1
ATOM 735 N N . LEU A 1 90 ? 19.836 -6.815 28.817 1.00 85.38 90 LEU A N 1
ATOM 736 C CA . LEU A 1 90 ? 21.278 -6.685 29.056 1.00 85.38 90 LEU A CA 1
ATOM 737 C C . LEU A 1 90 ? 21.673 -7.169 30.463 1.00 85.38 90 LEU A C 1
ATOM 739 O O . LEU A 1 90 ? 22.651 -7.900 30.607 1.00 85.38 90 LEU A O 1
ATOM 743 N N . ASN A 1 91 ? 20.880 -6.831 31.485 1.00 87.88 91 ASN A N 1
ATOM 744 C CA . ASN A 1 91 ? 21.119 -7.271 32.861 1.00 87.88 91 ASN A CA 1
ATOM 745 C C . ASN A 1 91 ? 20.941 -8.788 33.028 1.00 87.88 91 ASN A C 1
ATOM 747 O O . ASN A 1 91 ? 21.679 -9.411 33.789 1.00 87.88 91 ASN A O 1
ATOM 751 N N . ARG A 1 92 ? 19.985 -9.402 32.315 1.00 89.81 92 ARG A N 1
ATOM 752 C CA . ARG A 1 92 ? 19.754 -10.857 32.358 1.00 89.81 92 ARG A CA 1
ATOM 753 C C . ARG A 1 92 ? 20.966 -11.643 31.862 1.00 89.81 92 ARG A C 1
ATOM 755 O O . ARG A 1 92 ? 21.280 -12.683 32.430 1.00 89.81 92 ARG A O 1
ATOM 762 N N . HIS A 1 93 ? 21.639 -11.138 30.832 1.00 87.62 93 HIS A N 1
ATOM 763 C CA . HIS A 1 93 ? 22.805 -11.790 30.229 1.00 87.62 93 HIS A CA 1
ATOM 764 C C . HIS A 1 93 ? 24.129 -11.468 30.937 1.00 87.62 93 HIS A C 1
ATOM 766 O O . HIS A 1 93 ? 25.174 -11.893 30.450 1.00 87.62 93 HIS A O 1
ATOM 772 N N . GLN A 1 94 ? 24.095 -10.745 32.072 1.00 86.19 94 GLN A N 1
ATOM 773 C CA . GLN A 1 94 ? 25.270 -10.393 32.889 1.00 86.19 94 GLN A CA 1
ATOM 774 C C . GLN A 1 94 ? 26.451 -9.931 32.029 1.00 86.19 94 GLN A C 1
ATOM 776 O O . GLN A 1 94 ? 27.566 -10.451 32.113 1.00 86.19 94 GLN A O 1
ATOM 781 N N . ILE A 1 95 ? 26.180 -8.991 31.123 1.00 75.38 95 ILE A N 1
ATOM 782 C CA . ILE A 1 95 ? 27.165 -8.516 30.152 1.00 75.38 95 ILE A CA 1
ATOM 783 C C . ILE A 1 95 ? 28.109 -7.547 30.870 1.00 75.38 95 ILE A C 1
ATOM 785 O O . ILE A 1 95 ? 28.035 -6.335 30.692 1.00 75.38 95 ILE A O 1
ATOM 789 N N . GLU A 1 96 ? 28.955 -8.074 31.750 1.00 69.88 96 GLU A N 1
ATOM 790 C CA . GLU A 1 96 ? 29.864 -7.255 32.549 1.00 69.88 96 GLU A CA 1
ATOM 791 C C . GLU A 1 96 ? 31.204 -7.045 31.838 1.00 69.88 96 GLU A C 1
ATOM 793 O O . GLU A 1 96 ? 31.786 -5.966 31.966 1.00 69.88 96 GLU A O 1
ATOM 798 N N . GLU A 1 97 ? 31.687 -8.008 31.033 1.00 66.19 97 GLU A N 1
ATOM 799 C CA . GLU A 1 97 ? 33.053 -7.905 30.494 1.00 66.19 97 GLU A CA 1
ATOM 800 C C . GLU A 1 97 ? 33.271 -8.327 29.039 1.00 66.19 97 GLU A C 1
ATOM 802 O O . GLU A 1 97 ? 34.032 -7.644 28.352 1.00 66.19 97 GLU A O 1
ATOM 807 N N . GLN A 1 98 ? 32.608 -9.373 28.534 1.00 72.81 98 GLN A N 1
ATOM 808 C CA . GLN A 1 98 ? 32.760 -9.817 27.143 1.00 72.81 98 GLN A CA 1
ATOM 809 C C . GLN A 1 98 ? 31.430 -10.335 26.593 1.00 72.81 98 GLN A C 1
ATOM 811 O O . GLN A 1 98 ? 30.774 -11.184 27.200 1.00 72.81 98 GLN A O 1
ATOM 816 N N . LEU A 1 99 ? 31.027 -9.798 25.442 1.00 78.50 99 LEU A N 1
ATOM 817 C CA . LEU A 1 99 ? 29.875 -10.284 24.696 1.00 78.50 99 LEU A CA 1
ATOM 818 C C . LEU A 1 99 ? 30.404 -11.230 23.620 1.00 78.50 99 LEU A C 1
ATOM 820 O O . LEU A 1 99 ? 30.958 -10.774 22.629 1.00 78.50 99 LEU A O 1
ATOM 824 N N . ASP A 1 100 ? 30.299 -12.536 23.834 1.00 87.56 100 ASP A N 1
ATOM 825 C CA . ASP A 1 100 ? 30.547 -13.509 22.771 1.00 87.56 100 ASP A CA 1
ATOM 826 C C . ASP A 1 100 ? 29.375 -13.510 21.763 1.00 87.56 100 ASP A C 1
ATOM 828 O O . ASP A 1 100 ? 28.301 -12.948 22.012 1.00 87.56 100 ASP A O 1
ATOM 832 N N . TYR A 1 101 ? 29.588 -14.115 20.592 1.00 86.75 101 TYR A N 1
ATOM 833 C CA . TYR A 1 101 ? 28.565 -14.181 19.543 1.00 86.75 101 TYR A CA 1
ATOM 834 C C . TYR A 1 101 ? 27.277 -14.862 20.028 1.00 86.75 101 TYR A C 1
ATOM 836 O O . TYR A 1 101 ? 26.176 -14.462 19.649 1.00 86.75 101 TYR A O 1
ATOM 844 N N . GLU A 1 102 ? 27.403 -15.873 20.887 1.00 88.38 102 GLU A N 1
ATOM 845 C CA . GLU A 1 102 ? 26.271 -16.640 21.398 1.00 88.38 102 GLU A CA 1
ATOM 846 C C . GLU A 1 102 ? 25.392 -15.790 22.326 1.00 88.38 102 GLU A C 1
ATOM 848 O O . GLU A 1 102 ? 24.178 -15.711 22.138 1.00 88.38 102 GLU A O 1
ATOM 853 N N . ARG A 1 103 ? 25.995 -15.063 23.272 1.00 87.75 103 ARG A N 1
ATOM 854 C CA . ARG A 1 103 ? 25.327 -14.090 24.145 1.00 87.75 103 ARG A CA 1
ATOM 855 C C . ARG A 1 103 ? 24.736 -12.946 23.341 1.00 87.75 103 ARG A C 1
ATOM 857 O O . ARG A 1 103 ? 23.610 -12.548 23.620 1.00 87.75 103 ARG A O 1
ATOM 864 N N . PHE A 1 104 ? 25.439 -12.447 22.325 1.00 86.69 104 PHE A N 1
ATOM 865 C CA . PHE A 1 104 ? 24.891 -11.445 21.411 1.00 86.69 104 PHE A CA 1
ATOM 866 C C . PHE A 1 104 ? 23.623 -11.951 20.712 1.00 86.69 104 PHE A C 1
ATOM 868 O O . PHE A 1 104 ? 22.598 -11.269 20.721 1.00 86.69 104 PHE A O 1
ATOM 875 N N . CYS A 1 105 ? 23.652 -13.173 20.177 1.00 87.44 105 CYS A N 1
ATOM 876 C CA . CYS A 1 105 ? 22.477 -13.796 19.574 1.00 87.44 105 CYS A CA 1
ATOM 877 C C . CYS A 1 105 ? 21.346 -13.969 20.589 1.00 87.44 105 CYS A C 1
ATOM 879 O O . CYS A 1 105 ? 20.202 -13.656 20.275 1.00 87.44 105 CYS A O 1
ATOM 881 N N . ASN A 1 106 ? 21.650 -14.401 21.813 1.00 88.06 106 ASN A N 1
ATOM 882 C CA . ASN A 1 106 ? 20.654 -14.555 22.872 1.00 88.06 106 ASN A CA 1
ATOM 883 C C . ASN A 1 106 ? 20.026 -13.211 23.276 1.00 88.06 106 ASN A C 1
ATOM 885 O O . ASN A 1 106 ? 18.821 -13.151 23.501 1.00 88.06 106 ASN A O 1
ATOM 889 N N . VAL A 1 107 ? 20.800 -12.121 23.291 1.00 87.31 107 VAL A N 1
ATOM 890 C CA . VAL A 1 107 ? 20.283 -10.757 23.489 1.00 87.31 107 VAL A CA 1
ATOM 891 C C . VAL A 1 107 ? 19.346 -10.359 22.347 1.00 87.31 107 VAL A C 1
ATOM 893 O O . VAL A 1 107 ? 18.260 -9.847 22.610 1.00 87.31 107 VAL A O 1
ATOM 896 N N . LEU A 1 108 ? 19.718 -10.615 21.087 1.00 86.12 108 LEU A N 1
ATOM 897 C CA . LEU A 1 108 ? 18.853 -10.323 19.937 1.00 86.12 108 LEU A CA 1
ATOM 898 C C . LEU A 1 108 ? 17.564 -11.153 19.955 1.00 86.12 108 LEU A C 1
ATOM 900 O O . LEU A 1 108 ? 16.501 -10.620 19.641 1.00 86.12 108 LEU A O 1
ATOM 904 N N . VAL A 1 109 ? 17.639 -12.427 20.346 1.00 88.50 109 VAL A N 1
ATOM 905 C CA . VAL A 1 109 ? 16.476 -13.315 20.494 1.00 88.50 109 VAL A CA 1
ATOM 906 C C . VAL A 1 109 ? 15.565 -12.841 21.627 1.00 88.50 109 VAL A C 1
ATOM 908 O O . VAL A 1 109 ? 14.353 -12.769 21.441 1.00 88.50 109 VAL A O 1
ATOM 911 N N . ASP A 1 110 ? 16.126 -12.437 22.768 1.00 88.75 110 ASP A N 1
ATOM 912 C CA . ASP A 1 110 ? 15.360 -11.915 23.908 1.00 88.75 110 ASP A CA 1
ATOM 913 C C . ASP A 1 110 ? 14.702 -10.560 23.613 1.00 88.75 110 ASP A C 1
ATOM 915 O O . ASP A 1 110 ? 13.607 -10.275 24.099 1.00 88.75 110 ASP A O 1
ATOM 919 N N . LEU A 1 111 ? 15.346 -9.733 22.787 1.00 84.38 111 LEU A N 1
ATOM 920 C CA . LEU A 1 111 ? 14.756 -8.517 22.219 1.00 84.38 111 LEU A CA 1
ATOM 921 C C . LEU A 1 111 ? 13.736 -8.823 21.108 1.00 84.38 111 LEU A C 1
ATOM 923 O O . LEU A 1 111 ? 13.047 -7.924 20.623 1.00 84.38 111 LEU A O 1
ATOM 927 N N . GLY A 1 112 ? 13.632 -10.088 20.698 1.00 82.75 112 GLY A N 1
ATOM 928 C CA . GLY A 1 112 ? 12.784 -10.556 19.615 1.00 82.75 112 GLY A CA 1
ATOM 929 C C . GLY A 1 112 ? 13.254 -10.114 18.232 1.00 82.75 112 GLY A C 1
ATOM 930 O O . GLY A 1 112 ? 12.490 -10.252 17.291 1.00 82.75 112 GLY A O 1
ATOM 931 N N . ILE A 1 113 ? 14.453 -9.561 18.075 1.00 80.94 113 ILE A N 1
ATOM 932 C CA . ILE A 1 113 ? 14.968 -9.026 16.803 1.00 80.94 113 ILE A CA 1
ATOM 933 C C . ILE A 1 113 ? 15.286 -10.150 15.813 1.00 80.94 113 ILE A C 1
ATOM 935 O O . ILE A 1 113 ? 15.115 -9.976 14.612 1.00 80.94 113 ILE A O 1
ATOM 939 N N . SER A 1 114 ? 15.725 -11.298 16.320 1.00 86.44 114 SER A N 1
ATOM 940 C CA . SER A 1 114 ? 16.206 -12.423 15.521 1.00 86.44 114 SER A CA 1
ATOM 941 C C . SER A 1 114 ? 15.666 -13.741 16.073 1.00 86.44 114 SER A C 1
ATOM 943 O O . SER A 1 114 ? 15.398 -13.834 17.274 1.00 86.44 114 SER A O 1
ATOM 945 N N . THR A 1 115 ? 15.503 -14.763 15.233 1.00 85.50 115 THR A N 1
ATOM 946 C CA . THR A 1 115 ? 15.306 -16.137 15.709 1.00 85.50 115 THR A CA 1
ATOM 947 C C . THR A 1 115 ? 16.658 -16.843 15.852 1.00 85.50 115 THR A C 1
ATOM 949 O O . THR A 1 115 ? 17.688 -16.384 15.347 1.00 85.50 115 THR A O 1
ATOM 952 N N . LYS A 1 116 ? 16.705 -17.939 16.620 1.00 74.94 116 LYS A N 1
ATOM 953 C CA . LYS A 1 116 ? 17.952 -18.696 16.800 1.00 74.94 116 LYS A CA 1
ATOM 954 C C . LYS A 1 116 ? 18.422 -19.197 15.425 1.00 74.94 116 LYS A C 1
ATOM 956 O O . LYS A 1 116 ? 17.764 -20.056 14.853 1.00 74.94 116 LYS A O 1
ATOM 961 N N . ASN A 1 117 ? 19.571 -18.693 14.963 1.00 71.56 117 ASN A N 1
ATOM 962 C CA . ASN A 1 117 ? 20.255 -19.006 13.694 1.00 71.56 117 ASN A CA 1
ATOM 963 C C . ASN A 1 117 ? 19.855 -18.198 12.444 1.00 71.56 117 ASN A C 1
ATOM 965 O O . ASN A 1 117 ? 20.221 -18.598 11.339 1.00 71.56 117 ASN A O 1
ATOM 969 N N . ASP A 1 118 ? 19.193 -17.046 12.577 1.00 81.31 118 ASP A N 1
ATOM 970 C CA . ASP A 1 118 ? 18.954 -16.199 11.402 1.00 81.31 118 ASP A CA 1
ATOM 971 C C . ASP A 1 118 ? 20.226 -15.491 10.911 1.00 81.31 118 ASP A C 1
ATOM 973 O O . ASP A 1 118 ? 21.057 -15.009 11.690 1.00 81.31 118 ASP A O 1
ATOM 977 N N . HIS A 1 119 ? 20.323 -15.337 9.586 1.00 79.69 119 HIS A N 1
ATOM 978 C CA . HIS A 1 119 ? 21.381 -14.574 8.912 1.00 79.69 119 HIS A CA 1
ATOM 979 C C . HIS A 1 119 ? 21.501 -13.134 9.432 1.00 79.69 119 HIS A C 1
ATOM 981 O O . HIS A 1 119 ? 22.601 -12.590 9.482 1.00 79.69 119 HIS A O 1
ATOM 987 N N . VAL A 1 120 ? 20.399 -12.563 9.928 1.00 77.44 120 VAL A N 1
ATOM 988 C CA . VAL A 1 120 ? 20.354 -11.228 10.539 1.00 77.44 120 VAL A CA 1
ATOM 989 C C . VAL A 1 120 ? 21.338 -11.112 11.707 1.00 77.44 120 VAL A C 1
ATOM 991 O O . VAL A 1 120 ? 22.092 -10.146 11.776 1.00 77.44 120 VAL A O 1
ATOM 994 N N . SER A 1 121 ? 21.408 -12.109 12.598 1.00 80.56 121 SER A N 1
ATOM 995 C CA . SER A 1 121 ? 22.361 -12.088 13.719 1.00 80.56 121 SER A CA 1
ATOM 996 C C . SER A 1 121 ? 23.811 -12.150 13.242 1.00 80.56 121 SER A C 1
ATOM 998 O O . SER A 1 121 ? 24.683 -11.517 13.833 1.00 80.56 121 SER A O 1
ATOM 1000 N N . ILE A 1 122 ? 24.076 -12.920 12.180 1.00 81.50 122 ILE A N 1
ATOM 1001 C CA . ILE A 1 122 ? 25.413 -13.070 11.591 1.00 81.50 122 ILE A CA 1
ATOM 1002 C C . ILE A 1 122 ? 25.867 -11.747 10.972 1.00 81.50 122 ILE A C 1
ATOM 1004 O O . ILE A 1 122 ? 26.991 -11.315 11.216 1.00 81.50 122 ILE A O 1
ATOM 1008 N N . ASP A 1 123 ? 25.004 -11.093 10.199 1.00 79.19 123 ASP A N 1
ATOM 1009 C CA . ASP A 1 123 ? 25.342 -9.848 9.509 1.00 79.19 123 ASP A CA 1
ATOM 1010 C C . ASP A 1 123 ? 25.521 -8.690 10.494 1.00 79.19 123 ASP A C 1
ATOM 1012 O O . ASP A 1 123 ? 26.488 -7.934 10.395 1.00 79.19 123 ASP A O 1
ATOM 1016 N N . LEU A 1 124 ? 24.662 -8.610 11.515 1.00 77.88 124 LEU A N 1
ATOM 1017 C CA . LEU A 1 124 ? 24.803 -7.642 12.603 1.00 77.88 124 LEU A CA 1
ATOM 1018 C C . LEU A 1 124 ? 26.095 -7.857 13.405 1.00 77.88 124 LEU A C 1
ATOM 1020 O O . LEU A 1 124 ? 26.781 -6.896 13.753 1.00 77.88 124 LEU A O 1
ATOM 1024 N N . TRP A 1 125 ? 26.464 -9.112 13.666 1.00 82.62 125 TRP A N 1
ATOM 1025 C CA . TRP A 1 125 ? 27.719 -9.435 14.339 1.00 82.62 125 TRP A CA 1
ATOM 1026 C C . TRP A 1 125 ? 28.946 -9.100 13.487 1.00 82.62 125 TRP A C 1
ATOM 1028 O O . TRP A 1 125 ? 29.924 -8.543 13.987 1.00 82.62 125 TRP A O 1
ATOM 1038 N N . LYS A 1 126 ? 28.898 -9.394 12.184 1.00 80.44 126 LYS A N 1
ATOM 1039 C CA . LYS A 1 126 ? 29.949 -9.007 11.235 1.00 80.44 126 LYS A CA 1
ATOM 1040 C C . LYS A 1 126 ? 30.116 -7.491 11.192 1.00 80.44 126 LYS A C 1
ATOM 1042 O O . LYS A 1 126 ? 31.241 -7.016 11.253 1.00 80.44 126 LYS A O 1
ATOM 1047 N N . LEU A 1 127 ? 29.024 -6.728 11.168 1.00 74.56 127 LEU A N 1
ATOM 1048 C CA . LEU A 1 127 ? 29.078 -5.263 11.224 1.00 74.56 127 LEU A CA 1
ATOM 1049 C C . LEU A 1 127 ? 29.759 -4.750 12.501 1.00 74.56 127 LEU A C 1
ATOM 1051 O O . LEU A 1 127 ? 30.552 -3.815 12.431 1.00 74.56 127 LEU A O 1
ATOM 1055 N N . LEU A 1 128 ? 29.500 -5.385 13.648 1.00 73.94 128 LEU A N 1
ATOM 1056 C CA . LEU A 1 128 ? 30.144 -5.035 14.919 1.00 73.94 128 LEU A CA 1
ATOM 1057 C C . LEU A 1 128 ? 31.636 -5.396 14.964 1.00 73.94 128 LEU A C 1
ATOM 1059 O O . LEU A 1 128 ? 32.418 -4.669 15.575 1.00 73.94 128 LEU A O 1
ATOM 1063 N N . THR A 1 129 ? 32.026 -6.507 14.335 1.00 76.69 129 THR A N 1
ATOM 1064 C CA . THR A 1 129 ? 33.385 -7.071 14.425 1.00 76.69 129 THR A CA 1
ATOM 1065 C C . THR A 1 129 ? 34.334 -6.610 13.321 1.00 76.69 129 THR A C 1
ATOM 1067 O O . THR A 1 129 ? 35.539 -6.556 13.552 1.00 76.69 129 THR A O 1
ATOM 1070 N N . LEU A 1 130 ? 33.829 -6.240 12.139 1.00 75.00 130 LEU A N 1
ATOM 1071 C CA . LEU A 1 130 ? 34.655 -5.877 10.978 1.00 75.00 130 LEU A CA 1
ATOM 1072 C C . LEU A 1 130 ? 35.309 -4.490 11.074 1.00 75.00 130 LEU A C 1
ATOM 1074 O O . LEU A 1 130 ? 36.071 -4.126 10.183 1.00 75.00 130 LEU A O 1
ATOM 1078 N N . GLY A 1 131 ? 35.053 -3.718 12.136 1.00 55.00 131 GLY A N 1
ATOM 1079 C CA . GLY A 1 131 ? 35.808 -2.494 12.430 1.00 55.00 131 GLY A CA 1
ATOM 1080 C C . GLY A 1 131 ? 35.712 -1.394 11.365 1.00 55.00 131 GLY A C 1
ATOM 1081 O O . GLY A 1 131 ? 36.557 -0.501 11.350 1.00 55.00 131 GLY A O 1
ATOM 1082 N N . LEU A 1 132 ? 34.704 -1.444 10.485 1.00 55.31 132 LEU A N 1
ATOM 1083 C CA . LEU A 1 132 ? 34.346 -0.321 9.614 1.00 55.31 132 LEU A CA 1
ATOM 1084 C C . LEU A 1 132 ? 34.082 0.903 10.485 1.00 55.31 132 LEU A C 1
ATOM 1086 O O . LEU A 1 132 ? 33.522 0.733 11.564 1.00 55.31 132 LEU A O 1
ATOM 1090 N N . ASP A 1 133 ? 34.493 2.083 10.006 1.00 64.19 133 ASP A N 1
ATOM 1091 C CA . ASP A 1 133 ? 34.506 3.374 10.706 1.00 64.19 133 ASP A CA 1
ATOM 1092 C C . ASP A 1 133 ? 33.485 3.416 11.857 1.00 64.19 133 ASP A C 1
ATOM 1094 O O . ASP A 1 133 ? 32.287 3.648 11.648 1.00 64.19 133 ASP A O 1
ATOM 1098 N N . LEU A 1 134 ? 33.980 3.045 13.052 1.00 60.12 134 LEU A N 1
ATOM 1099 C CA . LEU A 1 134 ? 33.229 2.414 14.156 1.00 60.12 134 LEU A CA 1
ATOM 1100 C C . LEU A 1 134 ? 32.025 3.215 14.624 1.00 60.12 134 LEU A C 1
ATOM 1102 O O . LEU A 1 134 ? 31.174 2.700 15.333 1.00 60.12 134 LEU A O 1
ATOM 1106 N N . GLU A 1 135 ? 31.974 4.491 14.286 1.00 62.88 135 GLU A N 1
ATOM 1107 C CA . GLU A 1 135 ? 30.900 5.382 14.665 1.00 62.88 135 GLU A CA 1
ATOM 1108 C C . GLU A 1 135 ? 29.709 5.279 13.708 1.00 62.88 135 GLU A C 1
ATOM 1110 O O . GLU A 1 135 ? 28.580 5.133 14.165 1.00 62.88 135 GLU A O 1
ATOM 1115 N N . SER A 1 136 ? 29.941 5.254 12.394 1.00 64.19 136 SER A N 1
ATOM 1116 C CA . SER A 1 136 ? 28.870 5.249 11.386 1.00 64.19 136 SER A CA 1
ATOM 1117 C C . SER A 1 136 ? 28.155 3.896 11.293 1.00 64.19 136 SER A C 1
ATOM 1119 O O . SER A 1 136 ? 26.927 3.836 11.367 1.00 64.19 136 SER A O 1
ATOM 1121 N N . ALA A 1 137 ? 28.916 2.798 11.223 1.00 60.84 137 ALA A N 1
ATOM 1122 C CA . ALA A 1 137 ? 28.373 1.440 11.168 1.00 60.84 137 ALA A CA 1
ATOM 1123 C C . ALA A 1 137 ? 27.615 1.087 12.455 1.00 60.84 137 ALA A C 1
ATOM 1125 O O . ALA A 1 137 ? 26.567 0.442 12.423 1.00 60.84 137 ALA A O 1
ATOM 1126 N N . PHE A 1 138 ? 28.116 1.567 13.593 1.00 63.94 138 PHE A N 1
ATOM 1127 C CA . PHE A 1 138 ? 27.504 1.344 14.891 1.00 63.94 138 PHE A CA 1
ATOM 1128 C C . PHE A 1 138 ? 26.223 2.175 15.085 1.00 63.94 138 PHE A C 1
ATOM 1130 O O . PHE A 1 138 ? 25.231 1.667 15.609 1.00 63.94 138 PHE A O 1
ATOM 1137 N N . ILE A 1 139 ? 26.203 3.428 14.618 1.00 66.88 139 ILE A N 1
ATOM 1138 C CA . ILE A 1 139 ? 24.981 4.244 14.573 1.00 66.88 139 ILE A CA 1
ATOM 1139 C C . ILE A 1 139 ? 23.928 3.559 13.694 1.00 66.88 139 ILE A C 1
ATOM 1141 O O . ILE A 1 139 ? 22.789 3.410 14.130 1.00 66.88 139 ILE A O 1
ATOM 1145 N N . GLY A 1 140 ? 24.311 3.074 12.507 1.00 66.19 140 GLY A N 1
ATOM 1146 C CA . GLY A 1 140 ? 23.420 2.305 11.632 1.00 66.19 140 GLY A CA 1
ATOM 1147 C C . GLY A 1 140 ? 22.894 1.028 12.297 1.00 66.19 140 GLY A C 1
ATOM 1148 O O . GLY A 1 140 ? 21.710 0.714 12.195 1.00 66.19 140 GLY A O 1
ATOM 1149 N N . PHE A 1 141 ? 23.742 0.327 13.052 1.00 68.31 141 PHE A N 1
ATOM 1150 C CA . PHE A 1 141 ? 23.364 -0.850 13.836 1.00 68.31 141 PHE A CA 1
ATOM 1151 C C . PHE A 1 141 ? 22.313 -0.529 14.912 1.00 68.31 141 PHE A C 1
ATOM 1153 O O . PHE A 1 141 ? 21.268 -1.180 14.965 1.00 68.31 141 PHE A O 1
ATOM 1160 N N . VAL A 1 142 ? 22.547 0.493 15.743 1.00 69.56 142 VAL A N 1
ATOM 1161 C CA . VAL A 1 142 ? 21.583 0.908 16.779 1.00 69.56 142 VAL A CA 1
ATOM 1162 C C . VAL A 1 142 ? 20.287 1.403 16.157 1.00 69.56 142 VAL A C 1
ATOM 1164 O O . VAL A 1 142 ? 19.212 1.083 16.663 1.00 69.56 142 VAL A O 1
ATOM 1167 N N . PHE A 1 143 ? 20.376 2.129 15.045 1.00 70.19 143 PHE A N 1
ATOM 1168 C CA . PHE A 1 143 ? 19.210 2.604 14.318 1.00 70.19 143 PHE A CA 1
ATOM 1169 C C . PHE A 1 143 ? 18.352 1.441 13.809 1.00 70.19 143 PHE A C 1
ATOM 1171 O O . PHE A 1 143 ? 17.159 1.398 14.094 1.00 70.19 143 PHE A O 1
ATOM 1178 N N . ASN A 1 144 ? 18.959 0.443 13.161 1.00 70.62 144 ASN A N 1
ATOM 1179 C CA . ASN A 1 144 ? 18.253 -0.751 12.690 1.00 70.62 144 ASN A CA 1
ATOM 1180 C C . ASN A 1 144 ? 17.588 -1.517 13.841 1.00 70.62 144 ASN A C 1
ATOM 1182 O O . ASN A 1 144 ? 16.438 -1.940 13.723 1.00 70.62 144 ASN A O 1
ATOM 1186 N N . ILE A 1 145 ? 18.269 -1.647 14.984 1.00 72.38 145 ILE A N 1
ATOM 1187 C CA . ILE A 1 145 ? 17.682 -2.247 16.188 1.00 72.38 145 ILE A CA 1
ATOM 1188 C C . ILE A 1 145 ? 16.475 -1.444 16.676 1.00 72.38 145 ILE A C 1
ATOM 1190 O O . ILE A 1 145 ? 15.437 -2.029 16.985 1.00 72.38 145 ILE A O 1
ATOM 1194 N N . LEU A 1 146 ? 16.583 -0.116 16.739 1.00 71.19 146 LEU A N 1
ATOM 1195 C CA . LEU A 1 146 ? 15.487 0.746 17.176 1.00 71.19 146 LEU A CA 1
ATOM 1196 C C . LEU A 1 146 ? 14.295 0.677 16.225 1.00 71.19 146 LEU A C 1
ATOM 1198 O O . LEU A 1 146 ? 13.170 0.595 16.707 1.00 71.19 146 LEU A O 1
ATOM 1202 N N . VAL A 1 147 ? 14.522 0.649 14.910 1.00 73.06 147 VAL A N 1
ATOM 1203 C CA . VAL A 1 147 ? 13.461 0.489 13.906 1.00 73.06 147 VAL A CA 1
ATOM 1204 C C . VAL A 1 147 ? 12.729 -0.834 14.111 1.00 73.06 147 VAL A C 1
ATOM 1206 O O . VAL A 1 147 ? 11.509 -0.826 14.253 1.00 73.06 147 VAL A O 1
ATOM 1209 N N . ILE A 1 148 ? 13.451 -1.953 14.236 1.00 74.25 148 ILE A N 1
ATOM 1210 C CA . ILE A 1 148 ? 12.844 -3.279 14.447 1.00 74.25 148 ILE A CA 1
ATOM 1211 C C . ILE A 1 148 ? 12.061 -3.325 15.767 1.00 74.25 148 ILE A C 1
ATOM 1213 O O . ILE A 1 148 ? 10.957 -3.873 15.836 1.00 74.25 148 ILE A O 1
ATOM 1217 N N . LEU A 1 149 ? 12.611 -2.744 16.836 1.00 70.62 149 LEU A N 1
ATOM 1218 C CA . LEU A 1 149 ? 11.955 -2.705 18.142 1.00 70.62 149 LEU A CA 1
ATOM 1219 C C . LEU A 1 149 ? 10.713 -1.804 18.145 1.00 70.62 149 LEU A C 1
ATOM 1221 O O . LEU A 1 149 ? 9.692 -2.173 18.732 1.00 70.62 149 LEU A O 1
ATOM 1225 N N . LEU A 1 150 ? 10.776 -0.648 17.482 1.00 68.12 150 LEU A N 1
ATOM 1226 C CA . LEU A 1 150 ? 9.637 0.250 17.309 1.00 68.12 150 LEU A CA 1
ATOM 1227 C C . LEU A 1 150 ? 8.560 -0.411 16.456 1.00 68.12 150 LEU A C 1
ATOM 1229 O O . LEU A 1 150 ? 7.406 -0.420 16.868 1.00 68.12 150 LEU A O 1
ATOM 1233 N N . GLU A 1 151 ? 8.921 -1.040 15.340 1.00 69.19 151 GLU A N 1
ATOM 1234 C CA . GLU A 1 151 ? 7.997 -1.794 14.492 1.00 69.19 151 GLU A CA 1
ATOM 1235 C C . GLU A 1 151 ? 7.296 -2.906 15.286 1.00 69.19 151 GLU A C 1
ATOM 1237 O O . GLU A 1 151 ? 6.079 -3.061 15.190 1.00 69.19 151 GLU A O 1
ATOM 1242 N N . LYS A 1 152 ? 8.012 -3.622 16.165 1.00 67.75 152 LYS A N 1
ATOM 1243 C CA . LYS A 1 152 ? 7.429 -4.639 17.062 1.00 67.75 152 LYS A CA 1
ATOM 1244 C C . LYS A 1 152 ? 6.504 -4.070 18.143 1.00 67.75 152 LYS A C 1
ATOM 1246 O O . LYS A 1 152 ? 5.485 -4.679 18.467 1.00 67.75 152 LYS A O 1
ATOM 1251 N N . GLN A 1 153 ? 6.828 -2.915 18.724 1.00 65.06 153 GLN A N 1
ATOM 1252 C CA . GLN A 1 153 ? 5.934 -2.250 19.684 1.00 65.06 153 GLN A CA 1
ATOM 1253 C C . GLN A 1 153 ? 4.716 -1.614 18.982 1.00 65.06 153 GLN A C 1
ATOM 1255 O O . GLN A 1 153 ? 3.621 -1.587 19.548 1.00 65.06 153 GLN A O 1
ATOM 1260 N N . LEU A 1 154 ? 4.875 -1.162 17.734 1.00 56.34 154 LEU A N 1
ATOM 1261 C CA . LEU A 1 154 ? 3.831 -0.533 16.919 1.00 56.34 154 LEU A CA 1
ATOM 1262 C C . LEU A 1 154 ? 2.922 -1.548 16.203 1.00 56.34 154 LEU A C 1
ATOM 1264 O O . LEU A 1 154 ? 1.754 -1.244 15.961 1.00 56.34 154 LEU A O 1
ATOM 1268 N N . THR A 1 155 ? 3.384 -2.777 15.933 1.00 52.69 155 THR A N 1
ATOM 1269 C CA . THR A 1 155 ? 2.550 -3.909 15.433 1.00 52.69 155 THR A CA 1
ATOM 1270 C C . THR A 1 155 ? 1.488 -4.266 16.449 1.00 52.69 155 THR A C 1
ATOM 1272 O O . THR A 1 155 ? 0.359 -4.578 16.081 1.00 52.69 155 THR A O 1
ATOM 1275 N N . GLN A 1 156 ? 1.824 -4.155 17.734 1.00 51.91 156 GLN A N 1
ATOM 1276 C CA . GLN A 1 156 ? 0.859 -4.307 18.815 1.00 51.91 156 GLN A CA 1
ATOM 1277 C C . GLN A 1 156 ? -0.174 -3.160 18.849 1.00 51.91 156 GLN A C 1
ATOM 1279 O O . GLN A 1 156 ? -1.191 -3.299 19.521 1.00 51.91 156 GLN A O 1
ATOM 1284 N N . THR A 1 157 ? 0.042 -2.053 18.120 1.00 45.53 157 THR A N 1
ATOM 1285 C CA . THR A 1 157 ? -0.792 -0.833 18.150 1.00 45.53 157 THR A CA 1
ATOM 1286 C C . THR A 1 157 ? -1.317 -0.322 16.786 1.00 45.53 157 THR A C 1
ATOM 1288 O O . THR A 1 157 ? -1.868 0.767 16.737 1.00 45.53 157 THR A O 1
ATOM 1291 N N . GLN A 1 158 ? -1.291 -1.116 15.704 1.00 43.75 158 GLN A N 1
ATOM 1292 C CA . GLN A 1 158 ? -1.858 -0.798 14.363 1.00 43.75 158 GLN A CA 1
ATOM 1293 C C . GLN A 1 158 ? -1.195 0.345 13.543 1.00 43.75 158 GLN A C 1
ATOM 1295 O O . GLN A 1 158 ? -1.731 0.719 12.501 1.00 43.75 158 GLN A O 1
ATOM 1300 N N . SER A 1 159 ? -0.006 0.848 13.898 1.00 46.12 159 SER A N 1
ATOM 1301 C CA . SER A 1 159 ? 0.540 2.105 13.321 1.00 46.12 159 SER A CA 1
ATOM 1302 C C . SER A 1 159 ? 1.828 1.967 12.480 1.00 46.12 159 SER A C 1
ATOM 1304 O O . SER A 1 159 ? 2.666 2.863 12.505 1.00 46.12 159 SER A O 1
ATOM 1306 N N . ILE A 1 160 ? 2.044 0.855 11.768 1.00 42.22 160 ILE A N 1
ATOM 1307 C CA . ILE A 1 160 ? 3.379 0.526 11.209 1.00 42.22 160 ILE A CA 1
ATOM 1308 C C . ILE A 1 160 ? 3.710 1.165 9.865 1.00 42.22 160 ILE A C 1
ATOM 1310 O O . ILE A 1 160 ? 4.822 1.649 9.688 1.00 42.22 160 ILE A O 1
ATOM 1314 N N . VAL A 1 161 ? 2.784 1.160 8.908 1.00 44.66 161 VAL A N 1
ATOM 1315 C CA . VAL A 1 161 ? 3.138 1.401 7.493 1.00 44.66 161 VAL A CA 1
ATOM 1316 C C . VAL A 1 161 ? 3.677 2.821 7.253 1.00 44.66 161 VAL A C 1
ATOM 1318 O O . VAL A 1 161 ? 4.426 3.052 6.316 1.00 44.66 161 VAL A O 1
ATOM 1321 N N . LEU A 1 162 ? 3.367 3.766 8.140 1.00 46.06 162 LEU A N 1
ATOM 1322 C CA . LEU A 1 162 ? 3.714 5.174 7.965 1.00 46.06 162 LEU A CA 1
ATOM 1323 C C . LEU A 1 162 ? 5.084 5.565 8.506 1.00 46.06 162 LEU A C 1
ATOM 1325 O O . LEU A 1 162 ? 5.691 6.482 7.971 1.00 46.06 162 LEU A O 1
ATOM 1329 N N . LEU A 1 163 ? 5.587 4.895 9.542 1.00 44.19 163 LEU A N 1
ATOM 1330 C CA . LEU A 1 163 ? 6.875 5.264 10.135 1.00 44.19 163 LEU A CA 1
ATOM 1331 C C . LEU A 1 163 ? 8.042 4.817 9.256 1.00 44.19 163 LEU A C 1
ATOM 1333 O O . LEU A 1 163 ? 8.974 5.587 9.062 1.00 44.19 163 LEU A O 1
ATOM 1337 N N . THR A 1 164 ? 7.957 3.632 8.653 1.00 45.41 164 THR A N 1
ATOM 1338 C CA . THR A 1 164 ? 8.991 3.122 7.743 1.00 45.41 164 THR A CA 1
ATOM 1339 C C . THR A 1 164 ? 9.094 3.965 6.466 1.00 45.41 164 THR A C 1
ATOM 1341 O O . THR A 1 164 ? 10.198 4.287 6.038 1.00 45.41 164 THR A O 1
ATOM 1344 N N . ASP A 1 165 ? 7.962 4.399 5.899 1.00 45.12 165 ASP A N 1
ATOM 1345 C CA . ASP A 1 165 ? 7.937 5.255 4.703 1.00 45.12 165 ASP A CA 1
ATOM 1346 C C . ASP A 1 165 ? 8.382 6.697 5.007 1.00 45.12 165 ASP A C 1
ATOM 1348 O O . ASP A 1 165 ? 9.111 7.288 4.217 1.00 45.12 165 ASP A O 1
ATOM 1352 N N . VAL A 1 166 ? 8.019 7.260 6.167 1.00 44.22 166 VAL A N 1
ATOM 1353 C CA . VAL A 1 166 ? 8.478 8.599 6.592 1.00 44.22 166 VAL A CA 1
ATOM 1354 C C . VAL A 1 166 ? 9.983 8.621 6.857 1.00 44.22 166 VAL A C 1
ATOM 1356 O O . VAL A 1 166 ? 10.656 9.554 6.431 1.00 44.22 166 VAL A O 1
ATOM 1359 N N . ILE A 1 167 ? 10.517 7.581 7.501 1.00 46.00 167 ILE A N 1
ATOM 1360 C CA . ILE A 1 167 ? 11.945 7.473 7.828 1.00 46.00 167 ILE A CA 1
ATOM 1361 C C . ILE A 1 167 ? 12.794 7.261 6.563 1.00 46.00 167 ILE A C 1
ATOM 1363 O O . ILE A 1 167 ? 13.871 7.841 6.445 1.00 46.00 167 ILE A O 1
ATOM 1367 N N . ASN A 1 168 ? 12.310 6.480 5.591 1.00 45.69 168 ASN A N 1
ATOM 1368 C CA . ASN A 1 168 ? 13.007 6.297 4.313 1.00 45.69 168 ASN A CA 1
ATOM 1369 C C . ASN A 1 168 ? 12.993 7.570 3.448 1.00 45.69 168 ASN A C 1
ATOM 1371 O O . ASN A 1 168 ? 13.972 7.849 2.764 1.00 45.69 168 ASN A O 1
ATOM 1375 N N . VAL A 1 169 ? 11.921 8.369 3.512 1.00 43.38 169 VAL A N 1
ATOM 1376 C CA . VAL A 1 169 ? 11.818 9.665 2.816 1.00 43.38 169 VAL A CA 1
ATOM 1377 C C . VAL A 1 169 ? 12.724 10.737 3.458 1.00 43.38 169 VAL A C 1
ATOM 1379 O O . VAL A 1 169 ? 13.222 11.615 2.759 1.00 43.38 169 VAL A O 1
ATOM 1382 N N . GLU A 1 170 ? 13.014 10.647 4.760 1.00 44.22 170 GLU A N 1
ATOM 1383 C CA . GLU A 1 170 ? 13.929 11.557 5.479 1.00 44.22 170 GLU A CA 1
ATOM 1384 C C . GLU A 1 170 ? 15.417 11.370 5.118 1.00 44.22 170 GLU A C 1
ATOM 1386 O O . GLU A 1 170 ? 16.208 12.296 5.293 1.00 44.22 170 GLU A O 1
ATOM 1391 N N . LEU A 1 171 ? 15.812 10.203 4.594 1.00 45.16 171 LEU A N 1
ATOM 1392 C CA . LEU A 1 171 ? 17.192 9.942 4.158 1.00 45.16 171 LEU A CA 1
ATOM 1393 C C . LEU A 1 171 ? 17.503 10.491 2.754 1.00 45.16 171 LEU A C 1
ATOM 1395 O O . LEU A 1 171 ? 18.677 10.669 2.432 1.00 45.16 171 LEU A O 1
ATOM 1399 N N . GLU A 1 172 ? 16.485 10.787 1.939 1.00 44.12 172 GLU A N 1
ATOM 1400 C CA . GLU A 1 172 ? 16.654 11.269 0.559 1.00 44.12 172 GLU A CA 1
ATOM 1401 C C . GLU A 1 172 ? 16.358 12.772 0.379 1.00 44.12 172 GLU A C 1
ATOM 1403 O O . GLU A 1 172 ? 16.794 13.346 -0.617 1.00 44.12 172 GLU A O 1
ATOM 1408 N N . ASP A 1 173 ? 15.693 13.442 1.335 1.00 40.66 173 ASP A N 1
ATOM 1409 C CA . ASP A 1 173 ? 15.205 14.821 1.157 1.00 40.66 173 ASP A CA 1
ATOM 1410 C C . ASP A 1 173 ? 15.454 15.716 2.400 1.00 40.66 173 ASP A C 1
ATOM 1412 O O . ASP A 1 173 ? 14.843 15.550 3.455 1.00 40.66 173 ASP A O 1
ATOM 1416 N N . GLN A 1 174 ? 16.339 16.720 2.288 1.00 44.00 174 GLN A N 1
ATOM 1417 C CA . GLN A 1 174 ? 16.799 17.594 3.397 1.00 44.00 174 GLN A CA 1
ATOM 1418 C C . GLN A 1 174 ? 15.771 18.655 3.866 1.00 44.00 174 GLN A C 1
ATOM 1420 O O . GLN A 1 174 ? 16.105 19.527 4.667 1.00 44.00 174 GLN A O 1
ATOM 1425 N N . ASN A 1 175 ? 14.522 18.621 3.388 1.00 41.62 175 ASN A N 1
ATOM 1426 C CA . ASN A 1 175 ? 13.539 19.700 3.588 1.00 41.62 175 ASN A CA 1
ATOM 1427 C C . ASN A 1 175 ? 12.191 19.231 4.169 1.00 41.62 175 ASN A C 1
ATOM 1429 O O . ASN A 1 175 ? 11.115 19.658 3.742 1.00 41.62 175 ASN A O 1
ATOM 1433 N N . ILE A 1 176 ? 12.228 18.366 5.183 1.00 41.50 176 ILE A N 1
ATOM 1434 C CA . ILE A 1 176 ? 11.034 17.953 5.937 1.00 41.50 176 ILE A CA 1
ATOM 1435 C C . ILE A 1 176 ? 11.039 18.648 7.310 1.00 41.50 176 ILE A C 1
ATOM 1437 O O . ILE A 1 176 ? 12.082 18.727 7.962 1.00 41.50 176 ILE A O 1
ATOM 1441 N N . PRO A 1 177 ? 9.904 19.205 7.778 1.00 41.00 177 PRO A N 1
ATOM 1442 C CA . PRO A 1 177 ? 9.844 19.858 9.080 1.00 41.00 177 PRO A CA 1
ATOM 1443 C C . PRO A 1 177 ? 10.142 18.857 10.209 1.00 41.00 177 PRO A C 1
ATOM 1445 O O . PRO A 1 177 ? 9.434 17.863 10.350 1.00 41.00 177 PRO A O 1
ATOM 1448 N N . LYS A 1 178 ? 11.147 19.185 11.038 1.00 47.19 178 LYS A N 1
ATOM 1449 C CA . LYS A 1 178 ? 11.736 18.454 12.191 1.00 47.19 178 LYS A CA 1
ATOM 1450 C C . LYS A 1 178 ? 10.772 17.979 13.309 1.00 47.19 178 LYS A C 1
ATOM 1452 O O . LYS A 1 178 ? 11.192 17.806 14.446 1.00 47.19 178 LYS A O 1
ATOM 1457 N N . GLN A 1 179 ? 9.469 17.854 13.064 1.00 45.38 179 GLN A N 1
ATOM 1458 C CA . GLN A 1 179 ? 8.440 17.818 14.113 1.00 45.38 179 GLN A CA 1
ATOM 1459 C C . GLN A 1 179 ? 7.726 16.472 14.302 1.00 45.38 179 GLN A C 1
ATOM 1461 O O . GLN A 1 179 ? 6.799 16.405 15.107 1.00 45.38 179 GLN A O 1
ATOM 1466 N N . VAL A 1 180 ? 8.101 15.403 13.593 1.00 49.69 180 VAL A N 1
ATOM 1467 C CA . VAL A 1 180 ? 7.385 14.115 13.724 1.00 49.69 180 VAL A CA 1
ATOM 1468 C C . VAL A 1 180 ? 7.923 13.269 14.886 1.00 49.69 180 VAL A C 1
ATOM 1470 O O . VAL A 1 180 ? 7.161 12.543 15.521 1.00 49.69 180 VAL A O 1
ATOM 1473 N N . ILE A 1 181 ? 9.192 13.433 15.259 1.00 52.22 181 ILE A N 1
ATOM 1474 C CA . ILE A 1 181 ? 9.818 12.824 16.441 1.00 52.22 181 ILE A CA 1
ATOM 1475 C C . ILE A 1 181 ? 10.692 13.907 17.075 1.00 52.22 181 ILE A C 1
ATOM 1477 O O . ILE A 1 181 ? 11.329 14.654 16.333 1.00 52.22 181 ILE A O 1
ATOM 1481 N N . ASN A 1 182 ? 10.736 14.027 18.411 1.00 61.62 182 ASN A N 1
ATOM 1482 C CA . ASN A 1 182 ? 11.755 14.877 19.041 1.00 61.62 182 ASN A CA 1
ATOM 1483 C C . ASN A 1 182 ? 13.130 14.252 18.765 1.00 61.62 182 ASN A C 1
ATOM 1485 O O . ASN A 1 182 ? 13.609 13.393 19.507 1.00 61.62 182 ASN A O 1
ATOM 1489 N N . PHE A 1 183 ? 13.715 14.639 17.635 1.00 53.19 183 PHE A N 1
ATOM 1490 C CA . PHE A 1 183 ? 14.939 14.069 17.104 1.00 53.19 183 PHE A CA 1
ATOM 1491 C C . PHE A 1 183 ? 16.083 14.209 18.105 1.00 53.19 183 PHE A C 1
ATOM 1493 O O . PHE A 1 183 ? 16.896 13.302 18.202 1.00 53.19 183 PHE A O 1
ATOM 1500 N N . GLU A 1 184 ? 16.085 15.264 18.923 1.00 62.31 184 GLU A N 1
ATOM 1501 C CA . GLU A 1 184 ? 17.070 15.453 19.990 1.00 62.31 184 GLU A CA 1
ATOM 1502 C C . GLU A 1 184 ? 16.987 14.347 21.055 1.00 62.31 184 GLU A C 1
ATOM 1504 O O . GLU A 1 184 ? 18.015 13.801 21.444 1.00 62.31 184 GLU A O 1
ATOM 1509 N N . GLU A 1 185 ? 15.786 13.928 21.471 1.00 63.00 185 GLU A N 1
ATOM 1510 C CA . GLU A 1 185 ? 15.610 12.843 22.454 1.00 63.00 185 GLU A CA 1
ATOM 1511 C C . GLU A 1 185 ? 15.943 11.467 21.879 1.00 63.00 185 GLU A C 1
ATOM 1513 O O . GLU A 1 185 ? 16.509 10.616 22.573 1.00 63.00 185 GLU A O 1
ATOM 1518 N N . LEU A 1 186 ? 15.608 11.235 20.607 1.00 58.66 186 LEU A N 1
ATOM 1519 C CA . LEU A 1 186 ? 15.971 10.000 19.918 1.00 58.66 186 LEU A CA 1
ATOM 1520 C C . LEU A 1 186 ? 17.484 9.936 19.676 1.00 58.66 186 LEU A C 1
ATOM 1522 O O . LEU A 1 186 ? 18.086 8.890 19.904 1.00 58.66 186 LEU A O 1
ATOM 1526 N N . GLN A 1 187 ? 18.112 11.052 19.297 1.00 62.78 187 GLN A N 1
ATOM 1527 C CA . GLN A 1 187 ? 19.564 11.185 19.208 1.00 62.78 187 GLN A CA 1
ATOM 1528 C C . GLN A 1 187 ? 20.229 10.987 20.569 1.00 62.78 187 GLN A C 1
ATOM 1530 O O . GLN A 1 187 ? 21.238 10.293 20.646 1.00 62.78 187 GLN A O 1
ATOM 1535 N N . GLU A 1 188 ? 19.663 11.518 21.652 1.00 72.19 188 GLU A N 1
ATOM 1536 C CA . GLU A 1 188 ? 20.184 11.313 23.001 1.00 72.19 188 GLU A CA 1
ATOM 1537 C C . GLU A 1 188 ? 20.050 9.847 23.442 1.00 72.19 188 GLU A C 1
ATOM 1539 O O . GLU A 1 188 ? 20.984 9.289 24.019 1.00 72.19 188 GLU A O 1
ATOM 1544 N N . LEU A 1 189 ? 18.926 9.181 23.153 1.00 66.94 189 LEU A N 1
ATOM 1545 C CA . LEU A 1 189 ? 18.764 7.748 23.418 1.00 66.94 189 LEU A CA 1
ATOM 1546 C C . LEU A 1 189 ? 19.748 6.919 22.583 1.00 66.94 189 LEU A C 1
ATOM 1548 O O . LEU A 1 189 ? 20.424 6.047 23.128 1.00 66.94 189 LEU A O 1
ATOM 1552 N N . MET A 1 190 ? 19.861 7.214 21.286 1.00 62.22 190 MET A N 1
ATOM 1553 C CA . MET A 1 190 ? 20.836 6.603 20.382 1.00 62.22 190 MET A CA 1
ATOM 1554 C C . MET A 1 190 ? 22.252 6.793 20.913 1.00 62.22 190 MET A C 1
ATOM 1556 O O . MET A 1 190 ? 23.013 5.834 20.952 1.00 62.22 190 MET A O 1
ATOM 1560 N N . PHE A 1 191 ? 22.597 7.990 21.382 1.00 69.75 191 PHE A N 1
ATOM 1561 C CA . PHE A 1 191 ? 23.897 8.309 21.959 1.00 69.75 191 PHE A CA 1
ATOM 1562 C C . PHE A 1 191 ? 24.135 7.555 23.274 1.00 69.75 191 PHE A C 1
ATOM 1564 O O . PHE A 1 191 ? 25.199 6.968 23.457 1.00 69.75 191 PHE A O 1
ATOM 1571 N N . ARG A 1 192 ? 23.139 7.477 24.169 1.00 70.75 192 ARG A N 1
ATOM 1572 C CA . ARG A 1 192 ? 23.213 6.698 25.420 1.00 70.75 192 ARG A CA 1
ATOM 1573 C C . ARG A 1 192 ? 23.395 5.204 25.154 1.00 70.75 192 ARG A C 1
ATOM 1575 O O . ARG A 1 192 ? 24.256 4.580 25.775 1.00 70.75 192 ARG A O 1
ATOM 1582 N N . LEU A 1 193 ? 22.624 4.635 24.227 1.00 64.12 193 LEU A N 1
ATOM 1583 C CA . LEU A 1 193 ? 22.768 3.243 23.794 1.00 64.12 193 LEU A CA 1
ATOM 1584 C C . LEU A 1 193 ? 24.129 3.025 23.138 1.00 64.12 193 LEU A C 1
ATOM 1586 O O . LEU A 1 193 ? 24.833 2.081 23.484 1.00 64.12 193 LEU A O 1
ATOM 1590 N N . THR A 1 194 ? 24.542 3.945 22.271 1.00 65.62 194 THR A N 1
ATOM 1591 C CA . THR A 1 194 ? 25.834 3.893 21.593 1.00 65.62 194 THR A CA 1
ATOM 1592 C C . THR A 1 194 ? 26.990 3.920 22.560 1.00 65.62 194 THR A C 1
ATOM 1594 O O . THR A 1 194 ? 27.890 3.105 22.433 1.00 65.62 194 THR A O 1
ATOM 1597 N N . ASN A 1 195 ? 26.955 4.771 23.576 1.00 68.06 195 ASN A N 1
ATOM 1598 C CA . ASN A 1 195 ? 27.995 4.790 24.593 1.00 68.06 195 ASN A CA 1
ATOM 1599 C C . ASN A 1 195 ? 27.987 3.511 25.436 1.00 68.06 195 ASN A C 1
ATOM 1601 O O . ASN A 1 195 ? 29.057 2.972 25.699 1.00 68.06 195 ASN A O 1
ATOM 1605 N N . LYS A 1 196 ? 26.812 2.968 25.793 1.00 66.19 196 LYS A N 1
ATOM 1606 C CA . LYS A 1 196 ? 26.718 1.671 26.488 1.00 66.19 196 LYS A CA 1
ATOM 1607 C C . LYS A 1 196 ? 27.347 0.545 25.667 1.00 66.19 196 LYS A C 1
ATOM 1609 O O . LYS A 1 196 ? 28.165 -0.201 26.188 1.00 66.19 196 LYS A O 1
ATOM 1614 N N . PHE A 1 197 ? 27.034 0.454 24.380 1.00 60.12 197 PHE A N 1
ATOM 1615 C CA . PHE A 1 197 ? 27.603 -0.564 23.499 1.00 60.12 197 PHE A CA 1
ATOM 1616 C C . PHE A 1 197 ? 29.064 -0.291 23.106 1.00 60.12 197 PHE A C 1
ATOM 1618 O O . PHE A 1 197 ? 29.832 -1.237 22.988 1.00 60.12 197 PHE A O 1
ATOM 1625 N N . LYS A 1 198 ? 29.500 0.966 22.955 1.00 63.00 198 LYS A N 1
ATOM 1626 C CA . LYS A 1 198 ? 30.917 1.322 22.749 1.00 63.00 198 LYS A CA 1
ATOM 1627 C C . LYS A 1 198 ? 31.757 0.933 23.964 1.00 63.00 198 LYS A C 1
ATOM 1629 O O . LYS A 1 198 ? 32.844 0.397 23.784 1.00 63.00 198 LYS A O 1
ATOM 1634 N N . LEU A 1 199 ? 31.253 1.128 25.185 1.00 62.12 199 LEU A N 1
ATOM 1635 C CA . LEU A 1 199 ? 31.910 0.645 26.406 1.00 62.12 199 LEU A CA 1
ATOM 1636 C C . LEU A 1 199 ? 32.042 -0.886 26.420 1.00 62.12 199 LEU A C 1
ATOM 1638 O O . LEU A 1 199 ? 33.053 -1.398 26.898 1.00 62.12 199 LEU A O 1
ATOM 1642 N N . LEU A 1 200 ? 31.075 -1.602 25.835 1.00 56.56 200 LEU A N 1
ATOM 1643 C CA . LEU A 1 200 ? 31.185 -3.042 25.590 1.00 56.56 200 LEU A CA 1
ATOM 1644 C C . LEU A 1 200 ? 32.217 -3.357 24.486 1.00 56.56 200 LEU A C 1
ATOM 1646 O O . LEU A 1 200 ? 32.972 -4.314 24.628 1.00 56.56 200 LEU A O 1
ATOM 1650 N N . ASN A 1 201 ? 32.304 -2.540 23.424 1.00 51.38 201 ASN A N 1
ATOM 1651 C CA . ASN A 1 201 ? 33.133 -2.802 22.238 1.00 51.38 201 ASN A CA 1
ATOM 1652 C C . ASN A 1 201 ? 34.633 -2.441 22.408 1.00 51.38 201 ASN A C 1
ATOM 1654 O O . ASN A 1 201 ? 35.511 -3.104 21.863 1.00 51.38 201 ASN A O 1
ATOM 1658 N N . VAL A 1 202 ? 34.969 -1.430 23.221 1.00 50.69 202 VAL A N 1
ATOM 1659 C CA . VAL A 1 202 ? 36.366 -1.007 23.498 1.00 50.69 202 VAL A CA 1
ATOM 1660 C C . VAL A 1 202 ? 37.209 -2.126 24.135 1.00 50.69 202 VAL A C 1
ATOM 1662 O O . VAL A 1 202 ? 38.435 -2.100 24.062 1.00 50.69 202 VAL A O 1
ATOM 1665 N N . ARG A 1 203 ? 36.577 -3.157 24.704 1.00 52.12 203 ARG A N 1
ATOM 1666 C CA . ARG A 1 203 ? 37.264 -4.313 25.299 1.00 52.12 203 ARG A CA 1
ATOM 1667 C C . ARG A 1 203 ? 37.610 -5.432 24.303 1.00 52.12 203 ARG A C 1
ATOM 1669 O O . ARG A 1 203 ? 38.316 -6.361 24.682 1.00 52.12 203 ARG A O 1
ATOM 1676 N N . PHE A 1 204 ? 37.188 -5.338 23.038 1.00 45.25 204 PHE A N 1
ATOM 1677 C CA . PHE A 1 204 ? 37.490 -6.343 22.007 1.00 45.25 204 PHE A CA 1
ATOM 1678 C C . PHE A 1 204 ? 38.881 -6.172 21.377 1.00 45.25 204 PHE A C 1
ATOM 1680 O O . PHE A 1 204 ? 39.493 -7.152 20.956 1.00 45.25 204 PHE A O 1
ATOM 1687 N N . SER A 1 205 ? 39.417 -4.949 21.325 1.00 45.19 205 SER A N 1
ATOM 1688 C CA . SER A 1 205 ? 40.671 -4.651 20.614 1.00 45.19 205 SER A CA 1
ATOM 1689 C C . SER A 1 205 ? 41.945 -4.911 21.428 1.00 45.19 205 SER A C 1
ATOM 1691 O O . SER A 1 205 ? 43.034 -4.949 20.858 1.00 45.19 205 SER A O 1
ATOM 1693 N N . THR A 1 206 ? 41.846 -5.139 22.743 1.00 44.06 206 THR A N 1
ATOM 1694 C CA . THR A 1 206 ? 43.018 -5.319 23.622 1.00 44.06 206 THR A CA 1
ATOM 1695 C C . THR A 1 206 ? 43.349 -6.780 23.951 1.00 44.06 206 THR A C 1
ATOM 1697 O O . THR A 1 206 ? 44.414 -7.042 24.504 1.00 44.06 206 THR A O 1
ATOM 1700 N N . GLY A 1 207 ? 42.496 -7.744 23.581 1.00 45.62 207 GLY A N 1
ATOM 1701 C CA . GLY A 1 207 ? 42.658 -9.158 23.959 1.00 45.62 207 GLY A CA 1
ATOM 1702 C C . GLY A 1 207 ? 43.450 -10.046 22.988 1.00 45.62 207 GLY A C 1
ATOM 1703 O O . GLY A 1 207 ? 43.806 -11.160 23.352 1.00 45.62 207 GLY A O 1
ATOM 1704 N N . SER A 1 208 ? 43.746 -9.586 21.766 1.00 42.97 208 SER A N 1
ATOM 1705 C CA . SER A 1 208 ? 44.394 -10.405 20.720 1.00 42.97 208 SER A CA 1
ATOM 1706 C C . SER A 1 208 ? 45.737 -9.843 20.250 1.00 42.97 208 SER A C 1
ATOM 1708 O O . SER A 1 208 ? 45.999 -9.728 19.054 1.00 42.97 208 SER A O 1
ATOM 1710 N N . ARG A 1 209 ? 46.633 -9.511 21.186 1.00 40.59 209 ARG A N 1
ATOM 1711 C CA . ARG A 1 209 ? 48.064 -9.395 20.868 1.00 40.59 209 ARG A CA 1
ATOM 1712 C C . ARG A 1 209 ? 48.865 -10.268 21.818 1.00 40.59 209 ARG A C 1
ATOM 1714 O O . ARG A 1 209 ? 49.036 -9.957 22.992 1.00 40.59 209 ARG A O 1
ATOM 1721 N N . GLY A 1 210 ? 49.290 -11.402 21.269 1.00 38.06 210 GLY A N 1
ATOM 1722 C CA . GLY A 1 210 ? 50.123 -12.383 21.931 1.00 38.06 210 GLY A CA 1
ATOM 1723 C C . GLY A 1 210 ? 51.388 -11.769 22.517 1.00 38.06 210 GLY A C 1
ATOM 1724 O O . GLY A 1 210 ? 51.961 -10.807 22.003 1.00 38.06 210 GLY A O 1
ATOM 1725 N N . GLN A 1 211 ? 51.799 -12.384 23.617 1.00 41.75 211 GLN A N 1
ATOM 1726 C CA . GLN A 1 211 ? 53.101 -12.239 24.231 1.00 41.75 211 GLN A CA 1
ATOM 1727 C C . GLN A 1 211 ? 54.198 -12.444 23.177 1.00 41.75 211 GLN A C 1
ATOM 1729 O O . GLN A 1 211 ? 54.427 -13.556 22.711 1.00 41.75 211 GLN A O 1
ATOM 1734 N N . SER A 1 212 ? 54.916 -11.378 22.838 1.00 35.84 212 SER A N 1
ATOM 1735 C CA . SER A 1 212 ? 56.278 -11.486 22.327 1.00 35.84 212 SER A CA 1
ATOM 1736 C C . SER A 1 212 ? 57.150 -10.466 23.045 1.00 35.84 212 SER A C 1
ATOM 1738 O O . SER A 1 212 ? 56.830 -9.284 23.146 1.00 35.84 212 SER A O 1
ATOM 1740 N N . SER A 1 213 ? 58.225 -11.002 23.594 1.00 39.81 213 SER A N 1
ATOM 1741 C CA . SER A 1 213 ? 59.246 -10.423 24.452 1.00 39.81 213 SER A CA 1
ATOM 1742 C C . SER A 1 213 ? 59.874 -9.100 23.996 1.00 39.81 213 SER A C 1
ATOM 1744 O O . SER A 1 213 ? 60.117 -8.874 22.817 1.00 39.81 213 SER A O 1
ATOM 1746 N N . SER A 1 214 ? 60.300 -8.340 25.013 1.00 36.03 214 SER A N 1
ATOM 1747 C CA . SER A 1 214 ? 61.439 -7.407 25.045 1.00 36.03 214 SER A CA 1
ATOM 1748 C C . SER A 1 214 ? 61.414 -6.178 24.126 1.00 36.03 214 SER A C 1
ATOM 1750 O O . SER A 1 214 ? 61.761 -6.257 22.956 1.00 36.03 214 SER A O 1
ATOM 1752 N N . LYS A 1 215 ? 61.235 -4.990 24.707 1.00 34.22 215 LYS A N 1
ATOM 1753 C CA . LYS A 1 215 ? 62.342 -4.111 25.133 1.00 34.22 215 LYS A CA 1
ATOM 1754 C C . LYS A 1 215 ? 61.768 -2.837 25.750 1.00 34.22 215 LYS A C 1
ATOM 1756 O O . LYS A 1 215 ? 60.893 -2.193 25.188 1.00 34.22 215 LYS A O 1
ATOM 1761 N N . LYS A 1 216 ? 62.281 -2.505 26.935 1.00 42.09 216 LYS A N 1
ATOM 1762 C CA . LYS A 1 216 ? 62.117 -1.204 27.579 1.00 42.09 216 LYS A CA 1
ATOM 1763 C C . LYS A 1 216 ? 62.869 -0.168 26.752 1.00 42.09 216 LYS A C 1
ATOM 1765 O O . LYS A 1 216 ? 64.091 -0.247 26.700 1.00 42.09 216 LYS A O 1
ATOM 1770 N N . GLU A 1 217 ? 62.172 0.825 26.225 1.00 34.84 217 GLU A N 1
ATOM 1771 C CA . GLU A 1 217 ? 62.772 2.131 25.974 1.00 34.84 217 GLU A CA 1
ATOM 1772 C C . GLU A 1 217 ? 61.881 3.196 26.601 1.00 34.84 217 GLU A C 1
ATOM 1774 O O . GLU A 1 217 ? 60.730 3.401 26.224 1.00 34.84 217 GLU A O 1
ATOM 1779 N N . SER A 1 218 ? 62.428 3.809 27.649 1.00 33.62 218 SER A N 1
ATOM 1780 C CA . SER A 1 218 ? 61.894 5.010 28.260 1.00 33.62 218 SER A CA 1
ATOM 1781 C C . SER A 1 218 ? 62.368 6.193 27.431 1.00 33.62 218 SER A C 1
ATOM 1783 O O . SER A 1 218 ? 63.578 6.374 27.298 1.00 33.62 218 SER A O 1
ATOM 1785 N N . TRP A 1 219 ? 61.454 7.029 26.954 1.00 28.69 219 TRP A N 1
ATOM 1786 C CA . TRP A 1 219 ? 61.793 8.404 26.619 1.00 28.69 219 TRP A CA 1
ATOM 1787 C C . TRP A 1 219 ? 60.835 9.359 27.313 1.00 28.69 219 TRP A C 1
ATOM 1789 O O . TRP A 1 219 ? 59.634 9.131 27.436 1.00 28.69 219 TRP A O 1
ATOM 1799 N N . ASN A 1 220 ? 61.473 10.380 27.854 1.00 30.56 220 ASN A N 1
ATOM 1800 C CA . ASN A 1 220 ? 60.995 11.355 28.804 1.00 30.56 220 ASN A CA 1
ATOM 1801 C C . ASN A 1 220 ? 60.450 12.575 28.037 1.00 30.56 220 ASN A C 1
ATOM 1803 O O . ASN A 1 220 ? 61.034 12.962 27.032 1.00 30.56 220 ASN A O 1
ATOM 1807 N N . ASN A 1 221 ? 59.386 13.179 28.572 1.00 31.91 221 ASN A N 1
ATOM 1808 C CA . ASN A 1 221 ? 59.102 14.621 28.641 1.00 31.91 221 ASN A CA 1
ATOM 1809 C C . ASN A 1 221 ? 59.327 15.558 27.425 1.00 31.91 221 ASN A C 1
ATOM 1811 O O . ASN A 1 221 ? 60.459 15.858 27.064 1.00 31.91 221 ASN A O 1
ATOM 1815 N N . ASN A 1 222 ? 58.240 16.205 26.968 1.00 31.22 222 ASN A N 1
ATOM 1816 C CA . ASN A 1 222 ? 57.927 17.645 27.161 1.00 31.22 222 ASN A CA 1
ATOM 1817 C C . ASN A 1 222 ? 57.221 18.316 25.962 1.00 31.22 222 ASN A C 1
ATOM 1819 O O . ASN A 1 222 ? 57.627 18.166 24.818 1.00 31.22 222 ASN A O 1
ATOM 1823 N N . ASN A 1 223 ? 56.243 19.164 26.308 1.00 33.34 223 ASN A N 1
ATOM 1824 C CA . ASN A 1 223 ? 55.754 20.365 25.613 1.00 33.34 223 ASN A CA 1
ATOM 1825 C C . ASN A 1 223 ? 55.349 20.301 24.128 1.00 33.34 223 ASN A C 1
ATOM 1827 O O . ASN A 1 223 ? 56.187 20.316 23.236 1.00 33.34 223 ASN A O 1
ATOM 1831 N N . SER A 1 224 ? 54.059 20.555 23.876 1.00 30.69 224 SER A N 1
ATOM 1832 C CA . SER A 1 224 ? 53.674 21.624 22.944 1.00 30.69 224 SER A CA 1
ATOM 1833 C C . SER A 1 224 ? 52.248 22.111 23.228 1.00 30.69 224 SER A C 1
ATOM 1835 O O . SER A 1 224 ? 51.266 21.405 23.003 1.00 30.69 224 SER A O 1
ATOM 1837 N N . GLN A 1 225 ? 52.157 23.322 23.782 1.00 37.62 225 GLN A N 1
ATOM 1838 C CA . GLN A 1 225 ? 50.975 24.175 23.703 1.00 37.62 225 GLN A CA 1
ATOM 1839 C C . GLN A 1 225 ? 50.759 24.628 22.252 1.00 37.62 225 GLN A C 1
ATOM 1841 O O . GLN A 1 225 ? 51.714 24.768 21.496 1.00 37.62 225 GLN A O 1
ATOM 1846 N N . ASN A 1 226 ? 49.511 24.996 21.957 1.00 37.03 226 ASN A N 1
ATOM 1847 C CA . ASN A 1 226 ? 49.037 25.713 20.771 1.00 37.03 226 ASN A CA 1
ATOM 1848 C C . ASN A 1 226 ? 48.871 24.884 19.491 1.00 37.03 226 ASN A C 1
ATOM 1850 O O . ASN A 1 226 ? 49.810 24.628 18.751 1.00 37.03 226 ASN A O 1
ATOM 1854 N N . ASN A 1 227 ? 47.609 24.594 19.164 1.00 32.47 227 ASN A N 1
ATOM 1855 C CA . ASN A 1 227 ? 46.973 25.244 18.016 1.00 32.47 227 ASN A CA 1
ATOM 1856 C C . ASN A 1 227 ? 45.448 25.100 18.098 1.00 32.47 227 ASN A C 1
ATOM 1858 O O . ASN A 1 227 ? 44.894 24.000 18.047 1.00 32.47 227 ASN A O 1
ATOM 1862 N N . GLY A 1 228 ? 44.777 26.245 18.243 1.00 36.34 228 GLY A N 1
ATOM 1863 C CA . GLY A 1 228 ? 43.330 26.366 18.141 1.00 36.34 228 GLY A CA 1
ATOM 1864 C C . GLY A 1 228 ? 42.870 26.013 16.731 1.00 36.34 228 GLY A C 1
ATOM 1865 O O . GLY A 1 228 ? 43.321 26.601 15.750 1.00 36.34 228 GLY A O 1
ATOM 1866 N N . LYS A 1 229 ? 41.962 25.043 16.631 1.00 36.31 229 LYS A N 1
ATOM 1867 C CA . LYS A 1 229 ? 41.287 24.706 15.380 1.00 36.31 229 LYS A CA 1
ATOM 1868 C C . LYS A 1 229 ? 40.047 25.581 15.239 1.00 36.31 229 LYS A C 1
ATOM 1870 O O . LYS A 1 229 ? 39.010 25.304 15.836 1.00 36.31 229 LYS A O 1
ATOM 1875 N N . GLN A 1 230 ? 40.170 26.618 14.414 1.00 39.62 230 GLN A N 1
ATOM 1876 C CA . GLN A 1 230 ? 39.043 27.179 13.678 1.00 39.62 230 GLN A CA 1
ATOM 1877 C C . GLN A 1 230 ? 38.391 26.037 12.884 1.00 39.62 230 GLN A C 1
ATOM 1879 O O . GLN A 1 230 ? 38.980 25.508 11.943 1.00 39.62 230 GLN A O 1
ATOM 1884 N N . ARG A 1 231 ? 37.185 25.622 13.281 1.00 35.16 231 ARG A N 1
ATOM 1885 C CA . ARG A 1 231 ? 36.298 24.858 12.402 1.00 35.16 231 ARG A CA 1
ATOM 1886 C C . ARG A 1 231 ? 35.681 25.859 11.435 1.00 35.16 231 ARG A C 1
ATOM 1888 O O . ARG A 1 231 ? 34.781 26.604 11.808 1.00 35.16 231 ARG A O 1
ATOM 1895 N N . GLN A 1 232 ? 36.223 25.890 10.223 1.00 40.16 232 GLN A N 1
ATOM 1896 C CA . GLN A 1 232 ? 35.569 26.505 9.079 1.00 40.16 232 GLN A CA 1
ATOM 1897 C C . GLN A 1 232 ? 34.208 25.833 8.892 1.00 40.16 232 GLN A C 1
ATOM 1899 O O . GLN A 1 232 ? 34.103 24.609 8.795 1.00 40.16 232 GLN A O 1
ATOM 1904 N N . GLN A 1 233 ? 33.172 26.660 8.926 1.00 34.62 233 GLN A N 1
ATOM 1905 C CA . GLN A 1 233 ? 31.837 26.328 8.465 1.00 34.62 233 GLN A CA 1
ATOM 1906 C C . GLN A 1 233 ? 31.954 26.070 6.959 1.00 34.62 233 GLN A C 1
ATOM 1908 O O . GLN A 1 233 ? 32.394 26.945 6.219 1.00 34.62 233 GLN A O 1
ATOM 1913 N N . PHE A 1 234 ? 31.657 24.848 6.521 1.00 37.16 234 PHE A N 1
ATOM 1914 C CA . PHE A 1 234 ? 31.509 24.558 5.100 1.00 37.16 234 PHE A CA 1
ATOM 1915 C C . PHE A 1 234 ? 30.125 25.046 4.674 1.00 37.16 234 PHE A C 1
ATOM 1917 O O . PHE A 1 234 ? 29.114 24.439 5.022 1.00 37.16 234 PHE A O 1
ATOM 1924 N N . ASP A 1 235 ? 30.110 26.161 3.950 1.00 37.03 235 ASP A N 1
ATOM 1925 C CA . ASP A 1 235 ? 28.950 26.672 3.231 1.00 37.03 235 ASP A CA 1
ATOM 1926 C C . ASP A 1 235 ? 28.522 25.667 2.150 1.00 37.03 235 ASP A C 1
ATOM 1928 O O . ASP A 1 235 ? 29.181 25.485 1.125 1.00 37.03 235 ASP A O 1
ATOM 1932 N N . THR A 1 236 ? 27.391 25.001 2.371 1.00 49.16 236 THR A N 1
ATOM 1933 C CA . THR A 1 236 ? 26.742 24.085 1.423 1.00 49.16 236 THR A CA 1
ATOM 1934 C C . THR A 1 236 ? 25.845 24.843 0.443 1.00 49.16 236 THR A C 1
ATOM 1936 O O . THR A 1 236 ? 24.632 24.655 0.430 1.00 49.16 236 THR A O 1
ATOM 1939 N N . HIS A 1 237 ? 26.435 25.708 -0.384 1.00 45.16 237 HIS A N 1
ATOM 1940 C CA . HIS A 1 237 ? 25.718 26.398 -1.469 1.00 45.16 237 HIS A CA 1
ATOM 1941 C C . HIS A 1 237 ? 26.491 26.432 -2.804 1.00 45.16 237 HIS A C 1
ATOM 1943 O O . HIS A 1 237 ? 26.336 27.361 -3.590 1.00 45.16 237 HIS A O 1
ATOM 1949 N N . LEU A 1 238 ? 27.314 25.414 -3.093 1.00 50.59 238 LEU A N 1
ATOM 1950 C CA . LEU A 1 238 ? 28.195 25.415 -4.275 1.00 50.59 238 LEU A CA 1
ATOM 1951 C C . LEU A 1 238 ? 28.269 24.088 -5.060 1.00 50.59 238 LEU A C 1
ATOM 1953 O O . LEU A 1 238 ? 29.295 23.797 -5.664 1.00 50.59 238 LEU A O 1
ATOM 1957 N N . SER A 1 239 ? 27.210 23.269 -5.089 1.00 50.56 239 SER A N 1
ATOM 1958 C CA . SER A 1 239 ? 27.230 21.986 -5.825 1.00 50.56 239 SER A CA 1
ATOM 1959 C C . SER A 1 239 ? 26.608 22.002 -7.227 1.00 50.56 239 SER A C 1
ATOM 1961 O O . SER A 1 239 ? 26.549 20.948 -7.854 1.00 50.56 239 SER A O 1
ATOM 1963 N N . ASP A 1 240 ? 26.221 23.157 -7.773 1.00 53.72 240 ASP A N 1
ATOM 1964 C CA . ASP A 1 240 ? 25.675 23.240 -9.144 1.00 53.72 240 ASP A CA 1
ATOM 1965 C C . ASP A 1 240 ? 26.749 23.293 -10.247 1.00 53.72 240 ASP A C 1
ATOM 1967 O O . ASP A 1 240 ? 26.446 23.486 -11.424 1.00 53.72 240 ASP A O 1
ATOM 1971 N N . THR A 1 241 ? 28.021 23.071 -9.907 1.00 53.47 241 THR A N 1
ATOM 1972 C CA . THR A 1 241 ? 29.119 23.040 -10.885 1.00 53.47 241 THR A CA 1
ATOM 1973 C C . THR A 1 241 ? 30.104 21.890 -10.682 1.00 53.47 241 THR A C 1
ATOM 1975 O O . THR A 1 241 ? 31.220 21.958 -11.196 1.00 53.47 241 THR A O 1
ATOM 1978 N N . ILE A 1 242 ? 29.717 20.792 -10.013 1.00 61.88 242 ILE A N 1
ATOM 1979 C CA . ILE A 1 242 ? 30.492 19.553 -10.176 1.00 61.88 242 ILE A CA 1
ATOM 1980 C C . ILE A 1 242 ? 30.240 19.070 -11.601 1.00 61.88 242 ILE A C 1
ATOM 1982 O O . ILE A 1 242 ? 29.151 18.624 -11.967 1.00 61.88 242 ILE A O 1
ATOM 1986 N N . ASN A 1 243 ? 31.257 19.259 -12.432 1.00 77.50 243 ASN A N 1
ATOM 1987 C CA . ASN A 1 243 ? 31.208 19.028 -13.858 1.00 77.50 243 ASN A CA 1
ATOM 1988 C C . ASN A 1 243 ? 30.814 17.563 -14.085 1.00 77.50 243 ASN A C 1
ATOM 1990 O O . ASN A 1 243 ? 31.543 16.656 -13.697 1.00 77.50 243 ASN A O 1
ATOM 1994 N N . ARG A 1 244 ? 29.651 17.301 -14.694 1.00 77.06 244 ARG A N 1
ATOM 1995 C CA . ARG A 1 244 ? 29.112 15.941 -14.918 1.00 77.06 244 ARG A CA 1
ATOM 1996 C C . ARG A 1 244 ? 30.135 14.985 -15.551 1.00 77.06 244 ARG A C 1
ATOM 1998 O O . ARG A 1 244 ? 30.077 13.776 -15.338 1.00 77.06 244 ARG A O 1
ATOM 2005 N N . PHE A 1 245 ? 31.073 15.533 -16.320 1.00 83.81 245 PHE A N 1
ATOM 2006 C CA . PHE A 1 245 ? 32.197 14.811 -16.909 1.00 83.81 245 PHE A CA 1
ATOM 2007 C C . PHE A 1 245 ? 33.162 14.223 -15.874 1.00 83.81 245 PHE A C 1
ATOM 2009 O O . PHE A 1 245 ? 33.670 13.131 -16.090 1.00 83.81 245 PHE A O 1
ATOM 2016 N N . GLU A 1 246 ? 33.378 14.898 -14.750 1.00 85.50 246 GLU A N 1
ATOM 2017 C CA . GLU A 1 246 ? 34.254 14.452 -13.664 1.00 85.50 246 GLU A CA 1
ATOM 2018 C C . GLU A 1 246 ? 33.635 13.262 -12.920 1.00 85.50 246 GLU A C 1
ATOM 2020 O O . GLU A 1 246 ? 34.290 12.239 -12.742 1.00 85.50 246 GLU A O 1
ATOM 2025 N N . VAL A 1 247 ? 32.323 13.312 -12.657 1.00 85.69 247 VAL A N 1
ATOM 2026 C CA . VAL A 1 247 ? 31.564 12.179 -12.093 1.00 85.69 247 VAL A CA 1
ATOM 2027 C C . VAL A 1 247 ? 31.586 10.966 -13.032 1.00 85.69 247 VAL A C 1
ATOM 2029 O O . VAL A 1 247 ? 31.802 9.833 -12.601 1.00 85.69 247 VAL A O 1
ATOM 2032 N N . LEU A 1 248 ? 31.390 11.184 -14.337 1.00 83.38 248 LEU A N 1
ATOM 2033 C CA . LEU A 1 248 ? 31.466 10.110 -15.334 1.00 83.38 248 LEU A CA 1
ATOM 2034 C C . LEU A 1 248 ? 32.883 9.535 -15.457 1.00 83.38 248 LEU A C 1
ATOM 2036 O O . LEU A 1 248 ? 33.039 8.325 -15.635 1.00 83.38 248 LEU A O 1
ATOM 2040 N N . TYR A 1 249 ? 33.905 10.381 -15.343 1.00 94.31 249 TYR A N 1
ATOM 2041 C CA . TYR A 1 249 ? 35.300 9.966 -15.381 1.00 94.31 249 TYR A CA 1
ATOM 2042 C C . TYR A 1 249 ? 35.654 9.099 -14.169 1.00 94.31 249 TYR A C 1
ATOM 2044 O O . TYR A 1 249 ? 36.175 7.996 -14.352 1.00 94.31 249 TYR A O 1
ATOM 2052 N N . GLU A 1 250 ? 35.288 9.515 -12.955 1.00 90.38 250 GLU A N 1
ATOM 2053 C CA . GLU A 1 250 ? 35.486 8.703 -11.749 1.00 90.38 250 GLU A CA 1
ATOM 2054 C C . GLU A 1 250 ? 34.746 7.365 -11.834 1.00 90.38 250 GLU A C 1
ATOM 2056 O O . GLU A 1 250 ? 35.337 6.311 -11.588 1.00 90.38 250 GLU A O 1
ATOM 2061 N N . HIS A 1 251 ? 33.492 7.373 -12.294 1.00 89.12 251 HIS A N 1
ATOM 2062 C CA . HIS A 1 251 ? 32.719 6.147 -12.482 1.00 89.12 251 HIS A CA 1
ATOM 2063 C C . HIS A 1 251 ? 33.361 5.198 -13.512 1.00 89.12 251 HIS A C 1
ATOM 2065 O O . HIS A 1 251 ? 33.405 3.982 -13.308 1.00 89.12 251 HIS A O 1
ATOM 2071 N N . SER A 1 252 ? 33.914 5.734 -14.607 1.00 93.88 252 SER A N 1
ATOM 2072 C CA . SER A 1 252 ? 34.633 4.930 -15.606 1.00 93.88 252 SER A CA 1
ATOM 2073 C C . SER A 1 252 ? 35.891 4.273 -15.027 1.00 93.88 252 SER A C 1
ATOM 2075 O O . SER A 1 252 ? 36.177 3.111 -15.327 1.00 93.88 252 SER A O 1
ATOM 2077 N N . LYS A 1 253 ? 36.589 4.976 -14.129 1.00 95.81 253 LYS A N 1
ATOM 2078 C CA . LYS A 1 253 ? 37.793 4.496 -13.445 1.00 95.81 253 LYS A CA 1
ATOM 2079 C C . LYS A 1 253 ? 37.465 3.330 -12.509 1.00 95.81 253 LYS A C 1
ATOM 2081 O O . LYS A 1 253 ? 38.136 2.301 -12.558 1.00 95.81 253 LYS A O 1
ATOM 2086 N N . VAL A 1 254 ? 36.366 3.441 -11.756 1.00 92.31 254 VAL A N 1
ATOM 2087 C CA . VAL A 1 254 ? 35.847 2.367 -10.888 1.00 92.31 254 VAL A CA 1
ATOM 2088 C C . VAL A 1 254 ? 35.468 1.124 -11.699 1.00 92.31 254 VAL A C 1
ATOM 2090 O O . VAL A 1 254 ? 35.817 0.005 -11.320 1.00 92.31 254 VAL A O 1
ATOM 2093 N N . LEU A 1 255 ? 34.791 1.292 -12.840 1.00 90.69 255 LEU A N 1
ATOM 2094 C CA . LEU A 1 255 ? 34.451 0.167 -13.720 1.00 90.69 255 LEU A CA 1
ATOM 2095 C C . LEU A 1 255 ? 35.697 -0.532 -14.272 1.00 90.69 255 LEU A C 1
ATOM 2097 O O . LEU A 1 255 ? 35.735 -1.762 -14.343 1.00 90.69 255 LEU A O 1
ATOM 2101 N N . GLN A 1 256 ? 36.718 0.238 -14.645 1.00 94.56 256 GLN A N 1
ATOM 2102 C CA . GLN A 1 256 ? 37.969 -0.303 -15.164 1.00 94.56 256 GLN A CA 1
ATOM 2103 C C . GLN A 1 256 ? 38.742 -1.079 -14.090 1.00 94.56 256 GLN A C 1
ATOM 2105 O O . GLN A 1 256 ? 39.283 -2.149 -14.370 1.00 94.56 256 GLN A O 1
ATOM 2110 N N . GLU A 1 257 ? 38.741 -0.590 -12.851 1.00 94.31 257 GLU A N 1
ATOM 2111 C CA . GLU A 1 257 ? 39.367 -1.266 -11.715 1.00 94.31 257 GLU A CA 1
ATOM 2112 C C . GLU A 1 257 ? 38.633 -2.559 -11.341 1.00 94.31 257 GLU A C 1
ATOM 2114 O O . GLU A 1 257 ? 39.265 -3.604 -11.184 1.00 94.31 257 GLU A O 1
ATOM 2119 N N . LYS A 1 258 ? 37.295 -2.541 -11.336 1.00 90.62 258 LYS A N 1
ATOM 2120 C CA . LYS A 1 258 ? 36.473 -3.741 -11.122 1.00 90.62 258 LYS A CA 1
ATOM 2121 C C . LYS A 1 258 ? 36.685 -4.790 -12.216 1.00 90.62 258 LYS A C 1
ATOM 2123 O O . LYS A 1 258 ? 36.723 -5.983 -11.926 1.00 90.62 258 LYS A O 1
ATOM 2128 N N . LYS A 1 259 ? 36.859 -4.355 -13.469 1.00 93.50 259 LYS A N 1
ATOM 2129 C CA . LYS A 1 259 ? 37.199 -5.246 -14.586 1.00 93.50 259 LYS A CA 1
ATOM 2130 C C . LYS A 1 259 ? 38.574 -5.889 -14.386 1.00 93.50 259 LYS A C 1
ATOM 2132 O O . LYS A 1 259 ? 38.689 -7.098 -14.542 1.00 93.50 259 LYS A O 1
ATOM 2137 N N . ARG A 1 260 ? 39.582 -5.107 -13.984 1.00 93.75 260 ARG A N 1
ATOM 2138 C CA . ARG A 1 260 ? 40.935 -5.616 -13.708 1.00 93.75 260 ARG A CA 1
ATOM 2139 C C . ARG A 1 260 ? 40.944 -6.621 -12.551 1.00 93.75 260 ARG A C 1
ATOM 2141 O O . ARG A 1 260 ? 41.613 -7.639 -12.655 1.00 93.75 260 ARG A O 1
ATOM 2148 N N . GLN A 1 261 ? 40.178 -6.367 -11.488 1.00 89.31 261 GLN A N 1
ATOM 2149 C CA . GLN A 1 261 ? 40.009 -7.324 -10.387 1.00 89.31 261 GLN A CA 1
ATOM 2150 C C . GLN A 1 261 ? 39.351 -8.624 -10.866 1.00 89.31 261 GLN A C 1
ATOM 2152 O O . GLN A 1 261 ? 39.795 -9.708 -10.516 1.00 89.31 261 GLN A O 1
ATOM 2157 N N . LEU A 1 262 ? 38.310 -8.541 -11.702 1.00 85.88 262 LEU A N 1
ATOM 2158 C CA . LEU A 1 262 ? 37.674 -9.736 -12.264 1.00 85.88 262 LEU A CA 1
ATOM 2159 C C . LEU A 1 262 ? 38.650 -10.541 -13.137 1.00 85.88 262 LEU A C 1
ATOM 2161 O O . LEU A 1 262 ? 38.681 -11.763 -13.056 1.00 85.88 262 LEU A O 1
ATOM 2165 N N . GLU A 1 263 ? 39.462 -9.857 -13.944 1.00 88.75 263 GLU A N 1
ATOM 2166 C CA . GLU A 1 263 ? 40.503 -10.481 -14.765 1.00 88.75 263 GLU A CA 1
ATOM 2167 C C . GLU A 1 263 ? 41.591 -11.149 -13.908 1.00 88.75 263 GLU A C 1
ATOM 2169 O O . GLU A 1 263 ? 42.023 -12.243 -14.265 1.00 88.75 263 GLU A O 1
ATOM 2174 N N . SER A 1 264 ? 41.982 -10.569 -12.763 1.00 89.69 264 SER A N 1
ATOM 2175 C CA . SER A 1 264 ? 42.924 -11.226 -11.844 1.00 89.69 264 SER A CA 1
ATOM 2176 C C . SER A 1 264 ? 42.318 -12.469 -11.192 1.00 89.69 264 SER A C 1
ATOM 2178 O O . SER A 1 264 ? 42.966 -13.506 -11.172 1.00 89.69 264 SER A O 1
ATOM 2180 N N . TYR A 1 265 ? 41.044 -12.431 -10.778 1.00 82.25 265 TYR A N 1
ATOM 2181 C CA . TYR A 1 265 ? 40.355 -13.625 -10.262 1.00 82.25 265 TYR A CA 1
ATOM 2182 C C . TYR A 1 265 ? 40.267 -14.758 -11.296 1.00 82.25 265 TYR A C 1
ATOM 2184 O O . TYR A 1 265 ? 40.343 -15.925 -10.933 1.00 82.25 265 TYR A O 1
ATOM 2192 N N . ILE A 1 266 ? 40.119 -14.429 -12.584 1.00 80.06 266 ILE A N 1
ATOM 2193 C CA . ILE A 1 266 ? 40.108 -15.425 -13.667 1.00 80.06 266 ILE A CA 1
ATOM 2194 C C . ILE A 1 266 ? 41.509 -16.020 -13.896 1.00 80.06 266 ILE A C 1
ATOM 2196 O O . ILE A 1 266 ? 41.615 -17.176 -14.298 1.00 80.06 266 ILE A O 1
ATOM 2200 N N . GLN A 1 267 ? 42.578 -15.250 -13.665 1.00 80.56 267 GLN A N 1
ATOM 2201 C CA . GLN A 1 267 ? 43.961 -15.724 -13.808 1.00 80.56 267 GLN A CA 1
ATOM 2202 C C . GLN A 1 267 ? 44.436 -16.558 -12.614 1.00 80.56 267 GLN A C 1
ATOM 2204 O O . GLN A 1 267 ? 45.161 -17.531 -12.819 1.00 80.56 267 GLN A O 1
ATOM 2209 N N . ASP A 1 268 ? 44.021 -16.198 -11.398 1.00 78.00 268 ASP A N 1
ATOM 2210 C CA . ASP A 1 268 ? 44.468 -16.846 -10.160 1.00 78.00 268 ASP A CA 1
ATOM 2211 C C . ASP A 1 268 ? 43.785 -18.201 -9.905 1.00 78.00 268 ASP A C 1
ATOM 2213 O O . ASP A 1 268 ? 44.269 -18.983 -9.088 1.00 78.00 268 ASP A O 1
ATOM 2217 N N . ASP A 1 269 ? 42.704 -18.512 -10.631 1.00 70.56 269 ASP A N 1
ATOM 2218 C CA . ASP A 1 269 ? 41.939 -19.754 -10.484 1.00 70.56 269 ASP A CA 1
ATOM 2219 C C . ASP A 1 269 ? 41.875 -20.547 -11.814 1.00 70.56 269 ASP A C 1
ATOM 2221 O O . ASP A 1 269 ? 40.817 -20.663 -12.449 1.00 70.56 269 ASP A O 1
ATOM 2225 N N . PRO A 1 270 ? 43.012 -21.108 -12.289 1.00 67.88 270 PRO A N 1
ATOM 2226 C CA . PRO A 1 270 ? 43.078 -21.869 -13.543 1.00 67.88 270 PRO A CA 1
ATOM 2227 C C . PRO A 1 270 ? 42.215 -23.146 -13.529 1.00 67.88 270 PRO A C 1
ATOM 2229 O O . PRO A 1 270 ? 42.048 -23.792 -14.566 1.00 67.88 270 PRO A O 1
ATOM 2232 N N . GLU A 1 271 ? 41.643 -23.504 -12.374 1.00 69.69 271 GLU A N 1
ATOM 2233 C CA . GLU A 1 271 ? 40.759 -24.652 -12.173 1.00 69.69 271 GLU A CA 1
ATOM 2234 C C . GLU A 1 271 ? 39.264 -24.328 -12.320 1.00 69.69 271 GLU A C 1
ATOM 2236 O O . GLU A 1 271 ? 38.430 -25.224 -12.157 1.00 69.69 271 GLU A O 1
ATOM 2241 N N . CYS A 1 272 ? 38.884 -23.103 -12.713 1.00 61.41 272 CYS A N 1
ATOM 2242 C CA . CYS A 1 272 ? 37.500 -22.788 -13.081 1.00 61.41 272 CYS A CA 1
ATOM 2243 C C . CYS A 1 272 ? 37.114 -23.471 -14.416 1.00 61.41 272 CYS A C 1
ATOM 2245 O O . CYS A 1 272 ? 36.994 -22.866 -15.481 1.00 61.41 272 CYS A O 1
ATOM 2247 N N . LEU A 1 273 ? 36.907 -24.790 -14.352 1.00 61.31 273 LEU A N 1
ATOM 2248 C CA . LEU A 1 273 ? 36.510 -25.696 -15.434 1.00 61.31 273 LEU A CA 1
ATOM 2249 C C . LEU A 1 273 ? 35.023 -25.578 -15.797 1.00 61.31 273 LEU A C 1
ATOM 2251 O O . LEU A 1 273 ? 34.511 -26.389 -16.576 1.00 61.31 273 LEU A O 1
ATOM 2255 N N . PHE A 1 274 ? 34.314 -24.578 -15.264 1.00 68.50 274 PHE A N 1
ATOM 2256 C CA . PHE A 1 274 ? 32.926 -24.309 -15.612 1.00 68.50 274 PHE A CA 1
ATOM 2257 C C . PHE A 1 274 ? 32.843 -23.728 -17.028 1.00 68.50 274 PHE A C 1
ATOM 2259 O O . PHE A 1 274 ? 32.692 -22.530 -17.253 1.00 68.50 274 PHE A O 1
ATOM 2266 N N . LYS A 1 275 ? 32.942 -24.615 -18.016 1.00 72.50 275 LYS A N 1
ATOM 2267 C CA . LYS A 1 275 ? 32.522 -24.362 -19.389 1.00 72.50 275 LYS A CA 1
ATOM 2268 C C . LYS A 1 275 ? 31.029 -24.653 -19.410 1.00 72.50 275 LYS A C 1
ATOM 2270 O O . LYS A 1 275 ? 30.680 -25.836 -19.405 1.00 72.50 275 LYS A O 1
ATOM 2275 N N . PRO A 1 276 ? 30.141 -23.641 -19.376 1.00 69.56 276 PRO A N 1
ATOM 2276 C CA . PRO A 1 276 ? 28.717 -23.906 -19.457 1.00 69.56 276 PRO A CA 1
ATOM 2277 C C . PRO A 1 276 ? 28.482 -24.725 -20.724 1.00 69.56 276 PRO A C 1
ATOM 2279 O O . PRO A 1 276 ? 28.722 -24.256 -21.838 1.00 69.56 276 PRO A O 1
ATOM 2282 N N . GLN A 1 277 ? 28.076 -25.982 -20.547 1.00 65.62 277 GLN A N 1
ATOM 2283 C CA . GLN A 1 277 ? 27.625 -26.807 -21.652 1.00 65.62 277 GLN A CA 1
ATOM 2284 C C . GLN A 1 277 ? 26.328 -26.171 -22.136 1.00 65.62 277 GLN A C 1
ATOM 2286 O O . GLN A 1 277 ? 25.250 -26.416 -21.598 1.00 65.62 277 GLN A O 1
ATOM 2291 N N . LEU A 1 278 ? 26.449 -25.285 -23.125 1.00 63.41 278 LEU A N 1
ATOM 2292 C CA . LEU A 1 278 ? 25.322 -24.800 -23.896 1.00 63.41 278 LEU A CA 1
ATOM 2293 C C . LEU A 1 278 ? 24.721 -26.041 -24.547 1.00 63.41 278 LEU A C 1
ATOM 2295 O O . LEU A 1 278 ? 25.248 -26.547 -25.537 1.00 63.41 278 LEU A O 1
ATOM 2299 N N . THR A 1 279 ? 23.668 -26.587 -23.942 1.00 56.03 279 THR A N 1
ATOM 2300 C CA . THR A 1 279 ? 22.914 -27.681 -24.540 1.00 56.03 279 THR A CA 1
ATOM 2301 C C . THR A 1 279 ? 22.426 -27.168 -25.888 1.00 56.03 279 THR A C 1
ATOM 2303 O O . THR A 1 279 ? 21.521 -26.341 -25.972 1.00 56.03 279 THR A O 1
ATOM 2306 N N . SER A 1 280 ? 23.046 -27.638 -26.972 1.00 57.88 280 SER A N 1
ATOM 2307 C CA . SER A 1 280 ? 22.686 -27.294 -28.350 1.00 57.88 280 SER A CA 1
ATOM 2308 C C . SER A 1 280 ? 21.374 -27.953 -28.774 1.00 57.88 280 SER A C 1
ATOM 2310 O O . SER A 1 280 ? 21.136 -28.159 -29.963 1.00 57.88 280 SER A O 1
ATOM 2312 N N . ASN A 1 281 ? 20.498 -28.241 -27.805 1.00 51.81 281 ASN A N 1
ATOM 2313 C CA . ASN A 1 281 ? 19.111 -28.602 -28.005 1.00 51.81 281 ASN A CA 1
ATOM 2314 C C . ASN A 1 281 ? 18.402 -27.384 -28.606 1.00 51.81 281 ASN A C 1
ATOM 2316 O O . ASN A 1 281 ? 17.608 -26.698 -27.957 1.00 51.81 281 ASN A O 1
ATOM 2320 N N . GLN A 1 282 ? 18.680 -27.140 -29.888 1.00 57.41 282 GLN A N 1
ATOM 2321 C CA . GLN A 1 282 ? 17.771 -26.551 -30.846 1.00 57.41 282 GLN A CA 1
ATOM 2322 C C . GLN A 1 282 ? 16.557 -27.474 -30.868 1.00 57.41 282 GLN A C 1
ATOM 2324 O O . GLN A 1 282 ? 16.382 -28.328 -31.734 1.00 57.41 282 GLN A O 1
ATOM 2329 N N . THR A 1 283 ? 15.749 -27.354 -29.818 1.00 59.81 283 THR A N 1
ATOM 2330 C CA . THR A 1 283 ? 14.392 -27.857 -29.773 1.00 59.81 283 THR A CA 1
ATOM 2331 C C . THR A 1 283 ? 13.767 -27.383 -31.068 1.00 59.81 283 THR A C 1
ATOM 2333 O O . THR A 1 283 ? 13.720 -26.177 -31.317 1.00 59.81 283 THR A O 1
ATOM 2336 N N . LYS A 1 284 ? 13.424 -28.345 -31.936 1.00 62.50 284 LYS A N 1
ATOM 2337 C CA . LYS A 1 284 ? 12.748 -28.114 -33.212 1.00 62.50 284 LYS A CA 1
ATOM 2338 C C . LYS A 1 284 ? 11.633 -27.122 -32.924 1.00 62.50 284 LYS A C 1
ATOM 2340 O O . LYS A 1 284 ? 10.664 -27.470 -32.247 1.00 62.50 284 LYS A O 1
ATOM 2345 N N . ARG A 1 285 ? 11.851 -25.859 -33.298 1.00 57.88 285 ARG A N 1
ATOM 2346 C CA . ARG A 1 285 ? 10.904 -24.789 -33.020 1.00 57.88 285 ARG A CA 1
ATOM 2347 C C . ARG A 1 285 ? 9.639 -25.213 -33.745 1.00 57.88 285 ARG A C 1
ATOM 2349 O O . ARG A 1 285 ? 9.663 -25.478 -34.940 1.00 57.88 285 ARG A O 1
ATOM 2356 N N . GLN A 1 286 ? 8.560 -25.415 -32.999 1.00 65.94 286 GLN A N 1
ATOM 2357 C CA . GLN A 1 286 ? 7.254 -25.568 -33.617 1.00 65.94 286 GLN A CA 1
ATOM 2358 C C . GLN A 1 286 ? 6.926 -24.200 -34.220 1.00 65.94 286 GLN A C 1
ATOM 2360 O O . GLN A 1 286 ? 6.475 -23.300 -33.515 1.00 65.94 286 GLN A O 1
ATOM 2365 N N . ASP A 1 287 ? 7.252 -24.030 -35.501 1.00 58.88 287 ASP A N 1
ATOM 2366 C CA . ASP A 1 287 ? 7.319 -22.741 -36.206 1.00 58.88 287 ASP A CA 1
ATOM 2367 C C . ASP A 1 287 ? 5.958 -22.059 -36.438 1.00 58.88 287 ASP A C 1
ATOM 2369 O O . ASP A 1 287 ? 5.884 -21.020 -37.083 1.00 58.88 287 ASP A O 1
ATOM 2373 N N . ASN A 1 288 ? 4.874 -22.576 -35.857 1.00 74.88 288 ASN A N 1
ATOM 2374 C CA . ASN A 1 288 ? 3.524 -22.067 -36.104 1.00 74.88 288 ASN A CA 1
ATOM 2375 C C . ASN A 1 288 ? 2.929 -21.238 -34.956 1.00 74.88 288 ASN A C 1
ATOM 2377 O O . ASN A 1 288 ? 1.801 -20.764 -35.076 1.00 74.88 288 ASN A O 1
ATOM 2381 N N . VAL A 1 289 ? 3.647 -21.035 -33.845 1.00 76.50 289 VAL A N 1
ATOM 2382 C CA . VAL A 1 289 ? 3.155 -20.210 -32.727 1.00 76.50 289 VAL A CA 1
ATOM 2383 C C . VAL A 1 289 ? 3.996 -18.945 -32.611 1.00 76.50 289 VAL A C 1
ATOM 2385 O O . VAL A 1 289 ? 5.201 -19.012 -32.377 1.00 76.50 289 VAL A O 1
ATOM 2388 N N . SER A 1 290 ? 3.343 -17.783 -32.739 1.00 87.06 290 SER A N 1
ATOM 2389 C CA . SER A 1 290 ? 3.959 -16.472 -32.502 1.00 87.06 290 SER A CA 1
ATOM 2390 C C . SER A 1 290 ? 4.758 -16.480 -31.195 1.00 87.06 290 SER A C 1
ATOM 2392 O O . SER A 1 290 ? 4.251 -16.899 -30.151 1.00 87.06 290 SER A O 1
ATOM 2394 N N . THR A 1 291 ? 6.003 -15.996 -31.240 1.00 83.44 291 THR A N 1
ATOM 2395 C CA . THR A 1 291 ? 6.910 -15.902 -30.083 1.00 83.44 291 THR A CA 1
ATOM 2396 C C . THR A 1 291 ? 6.229 -15.274 -28.868 1.00 83.44 291 THR A C 1
ATOM 2398 O O . THR A 1 291 ? 6.455 -15.718 -27.742 1.00 83.44 291 THR A O 1
ATOM 2401 N N . PHE A 1 292 ? 5.354 -14.289 -29.097 1.00 86.38 292 PHE A N 1
ATOM 2402 C CA . PHE A 1 292 ? 4.563 -13.643 -28.052 1.00 86.38 292 PHE A CA 1
ATOM 2403 C C . PHE A 1 292 ? 3.637 -14.632 -27.332 1.00 86.38 292 PHE A C 1
ATOM 2405 O O . PHE A 1 292 ? 3.686 -14.734 -26.109 1.00 86.38 292 PHE A O 1
ATOM 2412 N N . ASN A 1 293 ? 2.865 -15.427 -28.079 1.00 84.44 293 ASN A N 1
ATOM 2413 C CA . ASN A 1 293 ? 1.956 -16.427 -27.512 1.00 84.44 293 ASN A CA 1
ATOM 2414 C C . ASN A 1 293 ? 2.721 -17.496 -26.729 1.00 84.44 293 ASN A C 1
ATOM 2416 O O . ASN A 1 293 ? 2.291 -17.895 -25.650 1.00 84.44 293 ASN A O 1
ATOM 2420 N N . ARG A 1 294 ? 3.893 -17.914 -27.223 1.00 85.62 294 ARG A N 1
ATOM 2421 C CA . ARG A 1 294 ? 4.747 -18.874 -26.512 1.00 85.62 294 ARG A CA 1
ATOM 2422 C C . ARG A 1 294 ? 5.262 -18.311 -25.186 1.00 85.62 294 ARG A C 1
ATOM 2424 O O . ARG A 1 294 ? 5.263 -19.016 -24.182 1.00 85.62 294 ARG A O 1
ATOM 2431 N N . LEU A 1 295 ? 5.712 -17.055 -25.175 1.00 82.44 295 LEU A N 1
ATOM 2432 C CA . LEU A 1 295 ? 6.169 -16.389 -23.952 1.00 82.44 295 LEU A CA 1
ATOM 2433 C C . LEU A 1 295 ? 5.021 -16.186 -22.959 1.00 82.44 295 LEU A C 1
ATOM 2435 O O . LEU A 1 295 ? 5.218 -16.416 -21.769 1.00 82.44 295 LEU A O 1
ATOM 2439 N N . TYR A 1 296 ? 3.832 -15.824 -23.444 1.00 91.00 296 TYR A N 1
ATOM 2440 C CA . TYR A 1 296 ? 2.637 -15.674 -22.618 1.00 91.00 296 TYR A CA 1
ATOM 2441 C C . TYR A 1 296 ? 2.231 -16.999 -21.958 1.00 91.00 296 TYR A C 1
ATOM 2443 O O . TYR A 1 296 ? 2.122 -17.065 -20.737 1.00 91.00 296 TYR A O 1
ATOM 2451 N N . GLN A 1 297 ? 2.126 -18.081 -22.738 1.00 89.69 297 GLN A N 1
ATOM 2452 C CA . GLN A 1 297 ? 1.822 -19.419 -22.217 1.00 89.69 297 GLN A CA 1
ATOM 2453 C C . GLN A 1 297 ? 2.871 -19.899 -21.208 1.00 89.69 297 GLN A C 1
ATOM 2455 O O . GLN A 1 297 ? 2.526 -20.489 -20.187 1.00 89.69 297 GLN A O 1
ATOM 2460 N N . ASN A 1 298 ? 4.155 -19.620 -21.455 1.00 87.62 298 ASN A N 1
ATOM 2461 C CA . ASN A 1 298 ? 5.217 -19.961 -20.510 1.00 87.62 298 ASN A CA 1
ATOM 2462 C C . ASN A 1 298 ? 5.091 -19.150 -19.207 1.00 87.62 298 ASN A C 1
ATOM 2464 O O . ASN A 1 298 ? 5.193 -19.707 -18.118 1.00 87.62 298 ASN A O 1
ATOM 2468 N N . ALA A 1 299 ? 4.798 -17.850 -19.296 1.00 88.50 299 ALA A N 1
ATOM 2469 C CA . ALA A 1 299 ? 4.570 -17.012 -18.122 1.00 88.50 299 ALA A CA 1
ATOM 2470 C C . ALA A 1 299 ? 3.362 -17.492 -17.298 1.00 88.50 299 ALA A C 1
ATOM 2472 O O . ALA A 1 299 ? 3.450 -17.566 -16.069 1.00 88.50 299 ALA A O 1
ATOM 2473 N N . GLU A 1 300 ? 2.262 -17.876 -17.951 1.00 90.88 300 GLU A N 1
ATOM 2474 C CA . GLU A 1 300 ? 1.102 -18.470 -17.278 1.00 90.88 300 GLU A CA 1
ATOM 2475 C C . GLU A 1 300 ? 1.434 -19.814 -16.626 1.00 90.88 300 GLU A C 1
ATOM 2477 O O . GLU A 1 300 ? 1.089 -20.031 -15.463 1.00 90.88 300 GLU A O 1
ATOM 2482 N N . ALA A 1 301 ? 2.160 -20.693 -17.321 1.00 92.69 301 ALA A N 1
ATOM 2483 C CA . ALA A 1 301 ? 2.585 -21.980 -16.779 1.00 92.69 301 ALA A CA 1
ATOM 2484 C C . ALA A 1 301 ? 3.486 -21.811 -15.544 1.00 92.69 301 ALA A C 1
ATOM 2486 O O . ALA A 1 301 ? 3.265 -22.464 -14.522 1.00 92.69 301 ALA A O 1
ATOM 2487 N N . ILE A 1 302 ? 4.451 -20.885 -15.594 1.00 88.69 302 ILE A N 1
ATOM 2488 C CA . ILE A 1 302 ? 5.322 -20.548 -14.457 1.00 88.69 302 ILE A CA 1
ATOM 2489 C C . ILE A 1 302 ? 4.490 -20.007 -13.288 1.00 88.69 302 ILE A C 1
ATOM 2491 O O . ILE A 1 302 ? 4.702 -20.406 -12.139 1.00 88.69 302 ILE A O 1
ATOM 2495 N N . LYS A 1 303 ? 3.518 -19.129 -13.560 1.00 90.00 303 LYS A N 1
ATOM 2496 C CA . LYS A 1 303 ? 2.624 -18.568 -12.539 1.00 90.00 303 LYS A CA 1
ATOM 2497 C C . LYS A 1 303 ? 1.786 -19.658 -11.864 1.00 90.00 303 LYS A C 1
ATOM 2499 O O . LYS A 1 303 ? 1.750 -19.711 -10.635 1.00 90.00 303 LYS A O 1
ATOM 2504 N N . MET A 1 304 ? 1.173 -20.548 -12.644 1.00 93.38 304 MET A N 1
ATOM 2505 C CA . MET A 1 304 ? 0.381 -21.679 -12.141 1.00 93.38 304 MET A CA 1
ATOM 2506 C C . MET A 1 304 ? 1.237 -22.653 -11.326 1.00 93.38 304 MET A C 1
ATOM 2508 O O . MET A 1 304 ? 0.834 -23.081 -10.246 1.00 93.38 304 MET A O 1
ATOM 2512 N N . HIS A 1 305 ? 2.450 -22.957 -11.794 1.00 93.00 305 HIS A N 1
ATOM 2513 C CA . HIS A 1 305 ? 3.392 -23.807 -11.070 1.00 93.00 305 HIS A CA 1
ATOM 2514 C C . HIS A 1 305 ? 3.795 -23.195 -9.720 1.00 93.00 305 HIS A C 1
ATOM 2516 O O . HIS A 1 305 ? 3.757 -23.873 -8.693 1.00 93.00 305 HIS A O 1
ATOM 2522 N N . LYS A 1 306 ? 4.124 -21.896 -9.696 1.00 89.00 306 LYS A N 1
ATOM 2523 C CA . LYS A 1 306 ? 4.470 -21.171 -8.464 1.00 89.00 306 LYS A CA 1
ATOM 2524 C C . LYS A 1 306 ? 3.309 -21.150 -7.469 1.00 89.00 306 LYS A C 1
ATOM 2526 O O . LYS A 1 306 ? 3.535 -21.335 -6.275 1.00 89.00 306 LYS A O 1
ATOM 2531 N N . GLN A 1 307 ? 2.082 -20.959 -7.954 1.00 90.69 307 GLN A N 1
ATOM 2532 C CA . GLN A 1 307 ? 0.886 -20.997 -7.115 1.00 90.69 307 GLN A CA 1
ATOM 2533 C C . GLN A 1 307 ? 0.680 -22.388 -6.503 1.00 90.69 307 GLN A C 1
ATOM 2535 O O . GLN A 1 307 ? 0.545 -22.501 -5.291 1.00 90.69 307 GLN A O 1
ATOM 2540 N N . LYS A 1 308 ? 0.774 -23.451 -7.311 1.00 93.88 308 LYS A N 1
ATOM 2541 C CA . LYS A 1 308 ? 0.654 -24.835 -6.833 1.00 93.88 308 LYS A CA 1
ATOM 2542 C C . LYS A 1 308 ? 1.712 -25.188 -5.783 1.00 93.88 308 LYS A C 1
ATOM 2544 O O . LYS A 1 308 ? 1.401 -25.858 -4.804 1.00 93.88 308 LYS A O 1
ATOM 2549 N N . LEU A 1 309 ? 2.952 -24.726 -5.966 1.00 90.81 309 LEU A N 1
ATOM 2550 C CA . LEU A 1 309 ? 4.025 -24.922 -4.988 1.00 90.81 309 LEU A CA 1
ATOM 2551 C C . LEU A 1 309 ? 3.691 -24.243 -3.651 1.00 90.81 309 LEU A C 1
ATOM 2553 O O . LEU A 1 309 ? 3.845 -24.849 -2.596 1.00 90.81 309 LEU A O 1
ATOM 2557 N N . LYS A 1 310 ? 3.192 -23.002 -3.704 1.00 89.88 310 LYS A N 1
ATOM 2558 C CA . LYS A 1 310 ? 2.770 -22.248 -2.519 1.00 89.88 310 LYS A CA 1
ATOM 2559 C C . LYS A 1 310 ? 1.611 -22.934 -1.793 1.00 89.88 310 LYS A C 1
ATOM 2561 O O . LYS A 1 310 ? 1.645 -23.047 -0.574 1.00 89.88 310 LYS A O 1
ATOM 2566 N N . ASP A 1 311 ? 0.619 -23.416 -2.535 1.00 91.69 311 ASP A N 1
ATOM 2567 C CA . ASP A 1 311 ? -0.532 -24.114 -1.960 1.00 91.69 311 ASP A CA 1
ATOM 2568 C C . ASP A 1 311 ? -0.116 -25.439 -1.303 1.00 91.69 311 ASP A C 1
ATOM 2570 O O . ASP A 1 311 ? -0.619 -25.780 -0.236 1.00 91.69 311 ASP A O 1
ATOM 2574 N N . ASN A 1 312 ? 0.840 -26.164 -1.894 1.00 94.25 312 ASN A N 1
ATOM 2575 C CA . ASN A 1 312 ? 1.399 -27.377 -1.296 1.00 94.25 312 ASN A CA 1
ATOM 2576 C C . ASN A 1 312 ? 2.186 -27.086 -0.010 1.00 94.25 312 ASN A C 1
ATOM 2578 O O . ASN A 1 312 ? 2.019 -27.815 0.961 1.00 94.25 312 ASN A O 1
ATOM 2582 N N . LEU A 1 313 ? 3.000 -26.025 0.017 1.00 91.50 313 LEU A N 1
ATOM 2583 C CA . LEU A 1 313 ? 3.728 -25.617 1.226 1.00 91.50 313 LEU A CA 1
ATOM 2584 C C . LEU A 1 313 ? 2.776 -25.216 2.353 1.00 91.50 313 LEU A C 1
ATOM 2586 O O . LEU A 1 313 ? 2.984 -25.601 3.497 1.00 91.50 313 LEU A O 1
ATOM 2590 N N . ASN A 1 314 ? 1.711 -24.480 2.030 1.00 89.25 314 ASN A N 1
ATOM 2591 C CA . ASN A 1 314 ? 0.694 -24.130 3.017 1.00 89.25 314 ASN A CA 1
ATOM 2592 C C . ASN A 1 314 ? -0.000 -25.381 3.564 1.00 89.25 314 ASN A C 1
ATOM 2594 O O . ASN A 1 314 ? -0.145 -25.498 4.771 1.00 89.25 314 ASN A O 1
ATOM 2598 N N . LYS A 1 315 ? -0.361 -26.342 2.702 1.00 95.75 315 LYS A N 1
ATOM 2599 C CA . LYS A 1 315 ? -0.941 -27.619 3.145 1.00 95.75 315 LYS A CA 1
ATOM 2600 C C . LYS A 1 315 ? -0.002 -28.404 4.056 1.00 95.75 315 LYS A C 1
ATOM 2602 O O . LYS A 1 315 ? -0.455 -28.901 5.074 1.00 95.75 315 LYS A O 1
ATOM 2607 N N . GLN A 1 316 ? 1.285 -28.484 3.713 1.00 93.81 316 GLN A N 1
ATOM 2608 C CA . GLN A 1 316 ? 2.284 -29.136 4.564 1.00 93.81 316 GLN A CA 1
ATOM 2609 C C . GLN A 1 316 ? 2.396 -28.444 5.920 1.00 93.81 316 GLN A C 1
ATOM 2611 O O . GLN A 1 316 ? 2.362 -29.116 6.941 1.00 93.81 316 GLN A O 1
ATOM 2616 N N . ARG A 1 317 ? 2.441 -27.109 5.936 1.00 93.56 317 ARG A N 1
ATOM 2617 C CA . ARG A 1 317 ? 2.466 -26.339 7.180 1.00 93.56 317 ARG A CA 1
ATOM 2618 C C . ARG A 1 317 ? 1.212 -26.579 8.022 1.00 93.56 317 ARG A C 1
ATOM 2620 O O . ARG A 1 317 ? 1.319 -26.794 9.219 1.00 93.56 317 ARG A O 1
ATOM 2627 N N . ASP A 1 318 ? 0.035 -26.580 7.402 1.00 91.94 318 ASP A N 1
ATOM 2628 C CA . ASP A 1 318 ? -1.229 -26.832 8.098 1.00 91.94 318 ASP A CA 1
ATOM 2629 C C . ASP A 1 318 ? -1.287 -28.277 8.649 1.00 91.94 318 ASP A C 1
ATOM 2631 O O . ASP A 1 318 ? -1.812 -28.507 9.738 1.00 91.94 318 ASP A O 1
ATOM 2635 N N . GLU A 1 319 ? -0.725 -29.258 7.930 1.00 95.88 319 GLU A N 1
ATOM 2636 C CA . GLU A 1 319 ? -0.582 -30.650 8.385 1.00 95.88 319 GLU A CA 1
ATOM 2637 C C . GLU A 1 319 ? 0.419 -30.782 9.546 1.00 95.88 319 GLU A C 1
ATOM 2639 O O . GLU A 1 319 ? 0.130 -31.477 10.522 1.00 95.88 319 GLU A O 1
ATOM 2644 N N . GLU A 1 320 ? 1.561 -30.094 9.481 1.00 94.12 320 GLU A N 1
ATOM 2645 C CA . GLU A 1 320 ? 2.557 -30.018 10.558 1.00 94.12 320 GLU A CA 1
ATOM 2646 C C . GLU A 1 320 ? 1.958 -29.373 11.815 1.00 94.12 320 GLU A C 1
ATOM 2648 O O . GLU A 1 320 ? 2.035 -29.957 12.895 1.00 94.12 320 GLU A O 1
ATOM 2653 N N . GLU A 1 321 ? 1.256 -28.244 11.675 1.00 88.25 321 GLU A N 1
ATOM 2654 C CA . GLU A 1 321 ? 0.540 -27.579 12.772 1.00 88.25 321 GLU A CA 1
ATOM 2655 C C . GLU A 1 321 ? -0.522 -28.502 13.405 1.00 88.25 321 GLU A C 1
ATOM 2657 O O . GLU A 1 321 ? -0.700 -28.514 14.629 1.00 88.25 321 GLU A O 1
ATOM 2662 N N . LEU A 1 322 ? -1.211 -29.321 12.599 1.00 90.75 322 LEU A N 1
ATOM 2663 C CA . LEU A 1 322 ? -2.191 -30.297 13.086 1.00 90.75 322 LEU A CA 1
ATOM 2664 C C . LEU A 1 322 ? -1.524 -31.447 13.861 1.00 90.75 322 LEU A C 1
ATOM 2666 O O . LEU A 1 322 ? -2.055 -31.891 14.882 1.00 90.75 322 LEU A O 1
ATOM 2670 N N . MET A 1 323 ? -0.366 -31.917 13.392 1.00 91.06 323 MET A N 1
ATOM 2671 C CA . MET A 1 323 ? 0.423 -32.979 14.028 1.00 91.06 323 MET A CA 1
ATOM 2672 C C . MET A 1 323 ? 1.084 -32.507 15.330 1.00 91.06 323 MET A C 1
ATOM 2674 O O . MET A 1 323 ? 1.139 -33.259 16.306 1.00 91.06 323 MET A O 1
ATOM 2678 N N . GLU A 1 324 ? 1.539 -31.254 15.375 1.00 88.12 324 GLU A N 1
ATOM 2679 C CA . GLU A 1 324 ? 2.123 -30.616 16.559 1.00 88.12 324 GLU A CA 1
ATOM 2680 C C . GLU A 1 324 ? 1.079 -30.197 17.602 1.00 88.12 324 GLU A C 1
ATOM 2682 O O . GLU A 1 324 ? 1.433 -29.874 18.743 1.00 88.12 324 GLU A O 1
ATOM 2687 N N . CYS A 1 325 ? -0.214 -30.240 17.261 1.00 79.62 325 CYS A N 1
ATOM 2688 C CA . CYS A 1 325 ? -1.305 -29.937 18.178 1.00 79.62 325 CYS A CA 1
ATOM 2689 C C . CYS A 1 325 ? -1.426 -31.016 19.274 1.00 79.62 325 CYS A C 1
ATOM 2691 O O . CYS A 1 325 ? -2.297 -31.884 19.290 1.00 79.62 325 CYS A O 1
ATOM 2693 N N . THR A 1 326 ? -0.539 -30.932 20.263 1.00 81.62 326 THR A N 1
ATOM 2694 C CA . THR A 1 326 ? -0.525 -31.755 21.481 1.00 81.62 326 THR A CA 1
ATOM 2695 C C . THR A 1 326 ? -1.575 -31.313 22.499 1.00 81.62 326 THR A C 1
ATOM 2697 O O . THR A 1 326 ? -1.688 -31.903 23.580 1.00 81.62 326 THR A O 1
ATOM 2700 N N . PHE A 1 327 ? -2.375 -30.296 22.159 1.00 79.88 327 PHE A N 1
ATOM 2701 C CA . PHE A 1 327 ? -3.482 -29.815 22.966 1.00 79.88 327 PHE A CA 1
ATOM 2702 C C . PHE A 1 327 ? -4.575 -30.885 23.043 1.00 79.88 327 PHE A C 1
ATOM 2704 O O . PHE A 1 327 ? -5.522 -30.934 22.265 1.00 79.88 327 PHE A O 1
ATOM 2711 N N . LYS A 1 328 ? -4.428 -31.766 24.030 1.00 79.75 328 LYS A N 1
ATOM 2712 C CA . LYS A 1 328 ? -5.447 -32.708 24.479 1.00 79.75 328 LYS A CA 1
ATOM 2713 C C . LYS A 1 328 ? -6.099 -32.081 25.702 1.00 79.75 328 LYS A C 1
ATOM 2715 O O . LYS A 1 328 ? -5.646 -32.355 26.820 1.00 79.75 328 LYS A O 1
ATOM 2720 N N . PRO A 1 329 ? -7.095 -31.188 25.534 1.00 81.19 329 PRO A N 1
ATOM 2721 C CA . PRO A 1 329 ? -7.757 -30.600 26.681 1.00 81.19 329 PRO A CA 1
ATOM 2722 C C . PRO A 1 329 ? -8.288 -31.753 27.521 1.00 81.19 329 PRO A C 1
ATOM 2724 O O . PRO A 1 329 ? -9.050 -32.594 27.042 1.00 81.19 329 PRO A O 1
ATOM 2727 N N . LYS A 1 330 ? -7.845 -31.827 28.777 1.00 76.00 330 LYS A N 1
ATOM 2728 C CA . LYS A 1 330 ? -8.435 -32.749 29.739 1.00 76.00 330 LYS A CA 1
ATOM 2729 C C . LYS A 1 330 ? -9.857 -32.256 29.953 1.00 76.00 330 LYS A C 1
ATOM 2731 O O . LYS A 1 330 ? -10.083 -31.339 30.740 1.00 76.00 330 LYS A O 1
ATOM 2736 N N . LEU A 1 331 ? -10.794 -32.831 29.204 1.00 69.62 331 LEU A N 1
ATOM 2737 C CA . LEU A 1 331 ? -12.222 -32.632 29.384 1.00 69.62 331 LEU A CA 1
ATOM 2738 C C . LEU A 1 331 ? -12.559 -33.224 30.748 1.00 69.62 331 LEU A C 1
ATOM 2740 O O . LEU A 1 331 ? -12.909 -34.394 30.877 1.00 69.62 331 LEU A O 1
ATOM 2744 N N . THR A 1 332 ? -12.359 -32.439 31.808 1.00 68.69 332 THR A N 1
ATOM 2745 C CA . THR A 1 332 ? -12.862 -32.818 33.118 1.00 68.69 332 THR A CA 1
ATOM 2746 C C . THR A 1 332 ? -14.359 -32.974 32.941 1.00 68.69 332 THR A C 1
ATOM 2748 O O . THR A 1 332 ? -15.009 -32.024 32.502 1.00 68.69 332 THR A O 1
ATOM 2751 N N . ASN A 1 333 ? -14.884 -34.153 33.273 1.00 67.38 333 ASN A N 1
ATOM 2752 C CA . ASN A 1 333 ? -16.300 -34.520 33.227 1.00 67.38 333 ASN A CA 1
ATOM 2753 C C . ASN A 1 333 ? -17.108 -33.747 34.297 1.00 67.38 333 ASN A C 1
ATOM 2755 O O . ASN A 1 333 ? -17.971 -34.290 34.983 1.00 67.38 333 ASN A O 1
ATOM 2759 N N . LYS A 1 334 ? -16.769 -32.468 34.504 1.00 59.19 334 LYS A N 1
ATOM 2760 C CA . LYS A 1 334 ? -17.538 -31.528 35.297 1.00 59.19 334 LYS A CA 1
ATOM 2761 C C . LYS A 1 334 ? -18.884 -31.432 34.605 1.00 59.19 334 LYS A C 1
ATOM 2763 O O . LYS A 1 334 ? -18.949 -31.215 33.397 1.00 59.19 334 LYS A O 1
ATOM 2768 N N . GLN A 1 335 ? -19.910 -31.705 35.403 1.00 57.75 335 GLN A N 1
ATOM 2769 C CA . GLN A 1 335 ? -21.326 -31.675 35.075 1.00 57.75 335 GLN A CA 1
ATOM 2770 C C . GLN A 1 335 ? -21.607 -30.689 33.950 1.00 57.75 335 GLN A C 1
ATOM 2772 O O . GLN A 1 335 ? -21.096 -29.572 33.993 1.00 57.75 335 GLN A O 1
ATOM 2777 N N . ARG A 1 336 ? -22.400 -31.116 32.959 1.00 58.97 336 ARG A N 1
ATOM 2778 C CA . ARG A 1 336 ? -22.922 -30.266 31.885 1.00 58.97 336 ARG A CA 1
ATOM 2779 C C . ARG A 1 336 ? -23.564 -29.036 32.525 1.00 58.97 336 ARG A C 1
ATOM 2781 O O . ARG A 1 336 ? -24.751 -29.047 32.837 1.00 58.97 336 ARG A O 1
ATOM 2788 N N . TYR A 1 337 ? -22.775 -27.995 32.768 1.00 62.97 337 TYR A N 1
ATOM 2789 C CA . TYR A 1 337 ? -23.287 -26.694 33.123 1.00 62.97 337 TYR A CA 1
ATOM 2790 C C . TYR A 1 337 ? -24.067 -26.299 31.886 1.00 62.97 337 TYR A C 1
ATOM 2792 O O . TYR A 1 337 ? -23.487 -26.086 30.822 1.00 62.97 337 TYR A O 1
ATOM 2800 N N . SER A 1 338 ? -25.394 -26.320 31.995 1.00 65.81 338 SER A N 1
ATOM 2801 C CA . SER A 1 338 ? -26.251 -25.695 31.007 1.00 65.81 338 SER A CA 1
ATOM 2802 C C . SER A 1 338 ? -25.835 -24.231 31.001 1.00 65.81 338 SER A C 1
ATOM 2804 O O . SER A 1 338 ? -26.237 -23.467 31.885 1.00 65.81 338 SER A O 1
ATOM 2806 N N . PHE A 1 339 ? -24.932 -23.868 30.091 1.00 69.06 339 PHE A N 1
ATOM 2807 C CA . PHE A 1 339 ? -24.566 -22.485 29.873 1.00 69.06 339 PHE A CA 1
ATOM 2808 C C . PHE A 1 339 ? -25.876 -21.779 29.570 1.00 69.06 339 PHE A C 1
ATOM 2810 O O . PHE A 1 339 ? -26.534 -22.067 28.570 1.00 69.06 339 PHE A O 1
ATOM 2817 N N . LYS A 1 340 ? -26.323 -20.942 30.510 1.00 80.88 340 LYS A N 1
ATOM 2818 C CA . LYS A 1 340 ? -27.472 -20.089 30.251 1.00 80.88 340 LYS A CA 1
ATOM 2819 C C . LYS A 1 340 ? -27.050 -19.230 29.059 1.00 80.88 340 LYS A C 1
ATOM 2821 O O . LYS A 1 340 ? -25.992 -18.604 29.165 1.00 80.88 340 LYS A O 1
ATOM 2826 N N . PRO A 1 341 ? -27.801 -19.252 27.945 1.00 78.50 341 PRO A N 1
ATOM 2827 C CA . PRO A 1 341 ? -27.423 -18.524 26.744 1.00 78.50 341 PRO A CA 1
ATOM 2828 C C . PRO A 1 341 ? -27.152 -17.076 27.135 1.00 78.50 341 PRO A C 1
ATOM 2830 O O . PRO A 1 341 ? -27.959 -16.452 27.838 1.00 78.50 341 PRO A O 1
ATOM 2833 N N . VAL A 1 342 ? -25.978 -16.571 26.760 1.00 84.00 342 VAL A N 1
ATOM 2834 C CA . VAL A 1 342 ? -25.593 -15.205 27.114 1.00 84.00 342 VAL A CA 1
ATOM 2835 C C . VAL A 1 342 ? -26.596 -14.287 26.427 1.00 84.00 342 VAL A C 1
ATOM 2837 O O . VAL A 1 342 ? -26.863 -14.419 25.232 1.00 84.00 342 VAL A O 1
ATOM 2840 N N . LYS A 1 343 ? -27.226 -13.383 27.182 1.00 88.50 343 LYS A N 1
ATOM 2841 C CA . LYS A 1 343 ? -28.280 -12.519 26.641 1.00 88.50 343 LYS A CA 1
ATOM 2842 C C . LYS A 1 343 ? -27.708 -11.707 25.470 1.00 88.50 343 LYS A C 1
ATOM 2844 O O . LYS A 1 343 ? -26.835 -10.871 25.672 1.00 88.50 343 LYS A O 1
ATOM 2849 N N . GLY A 1 344 ? -28.194 -11.972 24.255 1.00 90.06 344 GLY A N 1
ATOM 2850 C CA . GLY A 1 344 ? -27.713 -11.337 23.020 1.00 90.06 344 GLY A CA 1
ATOM 2851 C C . GLY A 1 344 ? -26.700 -12.146 22.199 1.00 90.06 344 GLY A C 1
ATOM 2852 O O . GLY A 1 344 ? -26.259 -11.655 21.164 1.00 90.06 344 GLY A O 1
ATOM 2853 N N . GLU A 1 345 ? -26.361 -13.375 22.597 1.00 92.75 345 GLU A N 1
ATOM 2854 C CA . GLU A 1 345 ? -25.466 -14.271 21.849 1.00 92.75 345 GLU A CA 1
ATOM 2855 C C . GLU A 1 345 ? -25.930 -14.487 20.402 1.00 92.75 345 GLU A C 1
ATOM 2857 O O . GLU A 1 345 ? -25.140 -14.329 19.472 1.00 92.75 345 GLU A O 1
ATOM 2862 N N . SER A 1 346 ? -27.226 -14.740 20.194 1.00 90.94 346 SER A N 1
ATOM 2863 C CA . SER A 1 346 ? -27.804 -14.891 18.854 1.00 90.94 346 SER A CA 1
ATOM 2864 C C . SER A 1 346 ? -27.586 -13.649 17.988 1.00 90.94 346 SER A C 1
ATOM 2866 O O . SER A 1 346 ? -27.151 -13.769 16.850 1.00 90.94 346 SER A O 1
ATOM 2868 N N . ALA A 1 347 ? -27.784 -12.452 18.545 1.00 93.56 347 ALA A N 1
ATOM 2869 C CA . ALA A 1 347 ? -27.590 -11.190 17.832 1.00 93.56 347 ALA A CA 1
ATOM 2870 C C . ALA A 1 347 ? -26.110 -10.889 17.525 1.00 93.56 347 ALA A C 1
ATOM 2872 O O . ALA A 1 347 ? -25.809 -10.140 16.592 1.00 93.56 347 ALA A O 1
ATOM 2873 N N . ILE A 1 348 ? -25.173 -11.422 18.316 1.00 93.56 348 ILE A N 1
ATOM 2874 C CA . ILE A 1 348 ? -23.731 -11.325 18.045 1.00 93.56 348 ILE A CA 1
ATOM 2875 C C . ILE A 1 348 ? -23.343 -12.313 16.940 1.00 93.56 348 ILE A C 1
ATOM 2877 O O . ILE A 1 348 ? -22.653 -11.928 15.995 1.00 93.56 348 ILE A O 1
ATOM 2881 N N . LEU A 1 349 ? -23.816 -13.559 17.022 1.00 92.81 349 LEU A N 1
ATOM 2882 C CA . LEU A 1 349 ? -23.583 -14.582 16.001 1.00 92.81 349 LEU A CA 1
ATOM 2883 C C . LEU A 1 349 ? -24.185 -14.178 14.650 1.00 92.81 349 LEU A C 1
ATOM 2885 O O . LEU A 1 349 ? -23.527 -14.311 13.620 1.00 92.81 349 LEU A O 1
ATOM 2889 N N . GLU A 1 350 ? -25.386 -13.606 14.647 1.00 96.44 350 GLU A N 1
ATOM 2890 C CA . GLU A 1 350 ? -26.035 -13.068 13.449 1.00 96.44 350 GLU A CA 1
ATOM 2891 C C . GLU A 1 350 ? -25.235 -11.898 12.851 1.00 96.44 350 GLU A C 1
ATOM 2893 O O . GLU A 1 350 ? -24.978 -11.856 11.648 1.00 96.44 350 GLU A O 1
ATOM 2898 N N . ARG A 1 351 ? -24.730 -10.979 13.687 1.00 94.75 351 ARG A N 1
ATOM 2899 C CA . ARG A 1 351 ? -23.849 -9.896 13.216 1.00 94.75 351 ARG A CA 1
ATOM 2900 C C . ARG A 1 351 ? -22.545 -10.418 12.617 1.00 94.75 351 ARG A C 1
ATOM 2902 O O . ARG A 1 351 ? -22.128 -9.930 11.568 1.00 94.75 351 ARG A O 1
ATOM 2909 N N . MET A 1 352 ? -21.912 -11.411 13.241 1.00 93.44 352 MET A N 1
ATOM 2910 C CA . MET A 1 352 ? -20.684 -12.013 12.715 1.00 93.44 352 MET A CA 1
ATOM 2911 C C . MET A 1 352 ? -20.913 -12.778 11.412 1.00 93.44 352 MET A C 1
ATOM 2913 O O . MET A 1 352 ? -20.109 -12.662 10.488 1.00 93.44 352 MET A O 1
ATOM 2917 N N . THR A 1 353 ? -21.991 -13.556 11.319 1.00 95.31 353 THR A N 1
ATOM 2918 C CA . THR A 1 353 ? -22.330 -14.307 10.101 1.00 95.31 353 THR A CA 1
ATOM 2919 C C . THR A 1 353 ? -22.642 -13.362 8.945 1.00 95.31 353 THR A C 1
ATOM 2921 O O . THR A 1 353 ? -22.063 -13.522 7.871 1.00 95.31 353 THR A O 1
ATOM 2924 N N . LYS A 1 354 ? -23.424 -12.304 9.189 1.00 97.12 354 LYS A N 1
ATOM 2925 C CA . LYS A 1 354 ? -23.694 -11.251 8.200 1.00 97.12 354 LYS A CA 1
ATOM 2926 C C . LYS A 1 354 ? -22.422 -10.528 7.748 1.00 97.12 354 LYS A C 1
ATOM 2928 O O . LYS A 1 354 ? -22.227 -10.320 6.555 1.00 97.12 354 LYS A O 1
ATOM 2933 N N . ALA A 1 355 ? -21.519 -10.191 8.673 1.00 92.88 355 ALA A N 1
ATOM 2934 C CA . ALA A 1 355 ? -20.241 -9.563 8.332 1.00 92.88 355 ALA A CA 1
ATOM 2935 C C . ALA A 1 355 ? -19.350 -10.477 7.468 1.00 92.88 355 ALA A C 1
ATOM 2937 O O . ALA A 1 355 ? -18.712 -10.008 6.526 1.00 92.88 355 ALA A O 1
ATOM 2938 N N . ARG A 1 356 ? -19.332 -11.788 7.752 1.00 94.75 356 ARG A N 1
ATOM 2939 C CA . ARG A 1 356 ? -18.606 -12.780 6.942 1.00 94.75 356 ARG A CA 1
ATOM 2940 C C . ARG A 1 356 ? -19.206 -12.926 5.544 1.00 94.75 356 ARG A C 1
ATOM 2942 O O . ARG A 1 356 ? -18.446 -12.956 4.583 1.00 94.75 356 ARG A O 1
ATOM 2949 N N . GLN A 1 357 ? -20.533 -12.962 5.430 1.00 95.50 357 GLN A N 1
ATOM 2950 C CA . GLN A 1 357 ? -21.225 -13.003 4.137 1.00 95.50 357 GLN A CA 1
ATOM 2951 C C . GLN A 1 357 ? -20.917 -11.762 3.298 1.00 95.50 357 GLN A C 1
ATOM 2953 O O . GLN A 1 357 ? -20.437 -11.903 2.181 1.00 95.50 357 GLN A O 1
ATOM 2958 N N . MET A 1 358 ? -21.058 -10.559 3.865 1.00 93.75 358 MET A N 1
ATOM 2959 C CA . MET A 1 358 ? -20.739 -9.311 3.158 1.00 93.75 358 MET A CA 1
ATOM 2960 C C . MET A 1 358 ? -19.279 -9.249 2.701 1.00 93.75 358 MET A C 1
ATOM 2962 O O . MET A 1 358 ? -18.987 -8.787 1.599 1.00 93.75 358 MET A O 1
ATOM 2966 N N . LYS A 1 359 ? -18.344 -9.717 3.538 1.00 96.00 359 LYS A N 1
ATOM 2967 C CA . LYS A 1 359 ? -16.931 -9.806 3.154 1.00 96.00 359 LYS A CA 1
ATOM 2968 C C . LYS A 1 359 ? -16.746 -10.755 1.968 1.00 96.00 359 LYS A C 1
ATOM 2970 O O . LYS A 1 359 ? -16.075 -10.387 1.009 1.00 96.00 359 LYS A O 1
ATOM 2975 N N . HIS A 1 360 ? -17.363 -11.932 2.020 1.00 94.12 360 HIS A N 1
ATOM 2976 C CA . HIS A 1 360 ? -17.257 -12.928 0.960 1.00 94.12 360 HIS A CA 1
ATOM 2977 C C . HIS A 1 360 ? -17.892 -12.454 -0.357 1.00 94.12 360 HIS A C 1
ATOM 2979 O O . HIS A 1 360 ? -17.288 -12.589 -1.417 1.00 94.12 360 HIS A O 1
ATOM 2985 N N . GLU A 1 361 ? -19.066 -11.822 -0.301 1.00 95.12 361 GLU A N 1
ATOM 2986 C CA . GLU A 1 361 ? -19.725 -11.207 -1.460 1.00 95.12 361 GLU A CA 1
ATOM 2987 C C . GLU A 1 361 ? -18.851 -10.124 -2.099 1.00 95.12 361 GLU A C 1
ATOM 2989 O O . GLU A 1 361 ? -18.709 -10.081 -3.319 1.00 95.12 361 GLU A O 1
ATOM 2994 N N . LYS A 1 362 ? -18.209 -9.283 -1.279 1.00 95.00 362 LYS A N 1
ATOM 2995 C CA . LYS A 1 362 ? -17.298 -8.235 -1.751 1.00 95.00 362 LYS A CA 1
ATOM 2996 C C . LYS A 1 362 ? -16.045 -8.819 -2.412 1.00 95.00 362 LYS A C 1
ATOM 2998 O O . LYS A 1 362 ? -15.633 -8.333 -3.461 1.00 95.00 362 LYS A O 1
ATOM 3003 N N . GLU A 1 363 ? -15.456 -9.866 -1.838 1.00 90.75 363 GLU A N 1
ATOM 3004 C CA . GLU A 1 363 ? -14.321 -10.581 -2.441 1.00 90.75 363 GLU A CA 1
ATOM 3005 C C . GLU A 1 363 ? -14.705 -11.240 -3.776 1.00 90.75 363 GLU A C 1
ATOM 3007 O O . GLU A 1 363 ? -13.965 -11.117 -4.754 1.00 90.75 363 GLU A O 1
ATOM 3012 N N . ASN A 1 364 ? -15.889 -11.857 -3.854 1.00 93.25 364 ASN A N 1
ATOM 3013 C CA . ASN A 1 364 ? -16.416 -12.446 -5.088 1.00 93.25 364 ASN A CA 1
ATOM 3014 C C . ASN A 1 364 ? -16.720 -11.386 -6.158 1.00 93.25 364 ASN A C 1
ATOM 3016 O O . ASN A 1 364 ? -16.472 -11.610 -7.340 1.00 93.25 364 ASN A O 1
ATOM 3020 N N . PHE A 1 365 ? -17.229 -10.219 -5.759 1.00 96.38 365 PHE A N 1
ATOM 3021 C CA . PHE A 1 365 ? -17.457 -9.103 -6.673 1.00 96.38 365 PHE A CA 1
ATOM 3022 C C . PHE A 1 365 ? -16.145 -8.638 -7.319 1.00 96.38 365 PHE A C 1
ATOM 3024 O O . PHE A 1 365 ? -16.062 -8.550 -8.542 1.00 96.38 365 PHE A O 1
ATOM 3031 N N . TYR A 1 366 ? -15.095 -8.408 -6.524 1.00 89.81 366 TYR A N 1
ATOM 3032 C CA . TYR A 1 366 ? -13.812 -7.946 -7.062 1.00 89.81 366 TYR A CA 1
ATOM 3033 C C . TYR A 1 366 ? -13.077 -9.005 -7.883 1.00 89.81 366 TYR A C 1
ATOM 3035 O O . TYR A 1 366 ? -12.397 -8.653 -8.845 1.00 89.81 366 TYR A O 1
ATOM 3043 N N . SER A 1 367 ? -13.205 -10.291 -7.550 1.00 89.62 367 SER A N 1
ATOM 3044 C CA . SER A 1 367 ? -12.615 -11.355 -8.368 1.00 89.62 367 SER A CA 1
ATOM 3045 C C . SER A 1 367 ? -13.307 -11.463 -9.734 1.00 89.62 367 SER A C 1
ATOM 3047 O O . SER A 1 367 ? -12.636 -11.570 -10.765 1.00 89.62 367 SER A O 1
ATOM 3049 N N . MET A 1 368 ? -14.637 -11.330 -9.776 1.00 90.44 368 MET A N 1
ATOM 3050 C CA . MET A 1 368 ? -15.387 -11.229 -11.032 1.00 90.44 368 MET A CA 1
ATOM 3051 C C . MET A 1 368 ? -15.042 -9.956 -11.814 1.00 90.44 368 MET A C 1
ATOM 3053 O O . MET A 1 368 ? -14.874 -10.000 -13.029 1.00 90.44 368 MET A O 1
ATOM 3057 N N . GLU A 1 369 ? -14.877 -8.815 -11.147 1.00 91.06 369 GLU A N 1
ATOM 3058 C CA . GLU A 1 369 ? -14.487 -7.569 -11.811 1.00 91.06 369 GLU A CA 1
ATOM 3059 C C . GLU A 1 369 ? -13.075 -7.658 -12.412 1.00 91.06 369 GLU A C 1
ATOM 3061 O O . GLU A 1 369 ? -12.869 -7.269 -13.560 1.00 91.06 369 GLU A O 1
ATOM 3066 N N . GLN A 1 370 ? -12.113 -8.245 -11.695 1.00 85.19 370 GLN A N 1
ATOM 3067 C CA . GLN A 1 370 ? -10.757 -8.465 -12.207 1.00 85.19 370 GLN A CA 1
ATOM 3068 C C . GLN A 1 370 ? -10.730 -9.405 -13.410 1.00 85.19 370 GLN A C 1
ATOM 3070 O O . GLN A 1 370 ? -10.048 -9.113 -14.393 1.00 85.19 370 GLN A O 1
ATOM 3075 N N . THR A 1 371 ? -11.477 -10.510 -13.359 1.00 84.00 371 THR A N 1
ATOM 3076 C CA . THR A 1 371 ? -11.582 -11.427 -14.504 1.00 84.00 371 THR A CA 1
ATOM 3077 C C . THR A 1 371 ? -12.267 -10.750 -15.685 1.00 84.00 371 THR A C 1
ATOM 3079 O O . THR A 1 371 ? -11.789 -10.877 -16.806 1.00 84.00 371 THR A O 1
ATOM 3082 N N . ASN A 1 372 ? -13.296 -9.931 -15.458 1.00 83.62 372 ASN A N 1
ATOM 3083 C CA . ASN A 1 372 ? -13.909 -9.117 -16.508 1.00 83.62 372 ASN A CA 1
ATOM 3084 C C . ASN A 1 372 ? -12.941 -8.082 -17.095 1.00 83.62 372 ASN A C 1
ATOM 3086 O O . ASN A 1 372 ? -12.963 -7.856 -18.298 1.00 83.62 372 ASN A O 1
ATOM 3090 N N . ILE A 1 373 ? -12.077 -7.458 -16.291 1.00 80.88 373 ILE A N 1
ATOM 3091 C CA . ILE A 1 373 ? -11.052 -6.525 -16.785 1.00 80.88 373 ILE A CA 1
ATOM 3092 C C . ILE A 1 373 ? -10.000 -7.256 -17.629 1.00 80.88 373 ILE A C 1
ATOM 3094 O O . ILE A 1 373 ? -9.580 -6.722 -18.650 1.00 80.88 373 ILE A O 1
ATOM 3098 N N . GLN A 1 374 ? -9.593 -8.463 -17.230 1.00 78.12 374 GLN A N 1
ATOM 3099 C CA . GLN A 1 374 ? -8.630 -9.285 -17.975 1.00 78.12 374 GLN A CA 1
ATOM 3100 C C . GLN A 1 374 ? -9.229 -9.877 -19.258 1.00 78.12 374 GLN A C 1
ATOM 3102 O O . GLN A 1 374 ? -8.543 -9.961 -20.271 1.00 78.12 374 GLN A O 1
ATOM 3107 N N . ASN A 1 375 ? -10.508 -10.255 -19.219 1.00 76.94 375 ASN A N 1
ATOM 3108 C CA . ASN A 1 375 ? -11.237 -10.834 -20.347 1.00 76.94 375 ASN A CA 1
ATOM 3109 C C . ASN A 1 375 ? -11.866 -9.781 -21.259 1.00 76.94 375 ASN A C 1
ATOM 3111 O O . ASN A 1 375 ? -12.349 -10.133 -22.336 1.00 76.94 375 ASN A O 1
ATOM 3115 N N . ARG A 1 376 ? -11.893 -8.500 -20.859 1.00 73.19 376 ARG A N 1
ATOM 3116 C CA . ARG A 1 376 ? -12.225 -7.419 -21.787 1.00 73.19 376 ARG A CA 1
ATOM 3117 C C . ARG A 1 376 ? -11.232 -7.552 -22.931 1.00 73.19 376 ARG A C 1
ATOM 3119 O O . ARG A 1 376 ? -10.035 -7.442 -22.667 1.00 73.19 376 ARG A O 1
ATOM 3126 N N . PRO A 1 377 ? -11.694 -7.807 -24.169 1.00 66.19 377 PRO A N 1
ATOM 3127 C CA . PRO A 1 377 ? -10.793 -7.858 -25.299 1.00 66.19 377 PRO A CA 1
ATOM 3128 C C . PRO A 1 377 ? -10.044 -6.537 -25.271 1.00 66.19 377 PRO A C 1
ATOM 3130 O O . PRO A 1 377 ? -10.662 -5.472 -25.358 1.00 66.19 377 PRO A O 1
ATOM 3133 N N . HIS A 1 378 ? -8.734 -6.595 -25.026 1.00 54.12 378 HIS A N 1
ATOM 3134 C CA . HIS A 1 378 ? -7.897 -5.427 -25.173 1.00 54.12 378 HIS A CA 1
ATOM 3135 C C . HIS A 1 378 ? -8.176 -4.941 -26.591 1.00 54.12 378 HIS A C 1
ATOM 3137 O O . HIS A 1 378 ? -7.838 -5.625 -27.554 1.00 54.12 378 HIS A O 1
ATOM 3143 N N . GLN A 1 379 ? -8.868 -3.809 -26.727 1.00 54.59 379 GLN A N 1
ATOM 3144 C CA . GLN A 1 379 ? -8.901 -3.072 -27.977 1.00 54.59 379 GLN A CA 1
ATOM 3145 C C . GLN A 1 379 ? -7.449 -2.633 -28.173 1.00 54.59 379 GLN A C 1
ATOM 3147 O O . GLN A 1 379 ? -7.002 -1.612 -27.662 1.00 54.59 379 GLN A O 1
ATOM 3152 N N . THR A 1 380 ? -6.664 -3.513 -28.794 1.00 51.88 380 THR A N 1
ATOM 3153 C CA . THR A 1 380 ? -5.215 -3.392 -28.998 1.00 51.88 380 THR A CA 1
ATOM 3154 C C . THR A 1 380 ? -4.868 -2.246 -29.932 1.00 51.88 380 THR A C 1
ATOM 3156 O O . THR A 1 380 ? -3.703 -1.889 -30.070 1.00 51.88 380 THR A O 1
ATOM 3159 N N . VAL A 1 381 ? -5.882 -1.637 -30.533 1.00 60.50 381 VAL A N 1
ATOM 3160 C CA . VAL A 1 381 ? -5.769 -0.383 -31.242 1.00 60.50 381 VAL A CA 1
ATOM 3161 C C . VAL A 1 381 ? -6.558 0.627 -30.418 1.00 60.50 381 VAL A C 1
ATOM 3163 O O . VAL A 1 381 ? -7.790 0.609 -30.488 1.00 60.50 381 VAL A O 1
ATOM 3166 N N . PRO A 1 382 ? -5.902 1.466 -29.589 1.00 61.12 382 PRO A N 1
ATOM 3167 C CA . PRO A 1 382 ? -6.554 2.679 -29.127 1.00 61.12 382 PRO A CA 1
ATOM 3168 C C . PRO A 1 382 ? -7.114 3.361 -30.370 1.00 61.12 382 PRO A C 1
ATOM 3170 O O . PRO A 1 382 ? -6.361 3.634 -31.309 1.00 61.12 382 PRO A O 1
ATOM 3173 N N . GLU A 1 383 ? -8.434 3.547 -30.407 1.00 69.75 383 GLU A N 1
ATOM 3174 C CA . GLU A 1 383 ? -9.071 4.315 -31.470 1.00 69.75 383 GLU A CA 1
ATOM 3175 C C . GLU A 1 383 ? -8.272 5.620 -31.595 1.00 69.75 383 GLU A C 1
ATOM 3177 O O . GLU A 1 383 ? -7.975 6.234 -30.557 1.00 69.75 383 GLU A O 1
ATOM 3182 N N . PRO A 1 384 ? -7.796 5.979 -32.803 1.00 73.31 384 PRO A N 1
ATOM 3183 C CA . PRO A 1 384 ? -6.950 7.147 -32.974 1.00 73.31 384 PRO A CA 1
ATOM 3184 C C . PRO A 1 384 ? -7.628 8.317 -32.278 1.00 73.31 384 PRO A C 1
ATOM 3186 O O . PRO A 1 384 ? -8.822 8.548 -32.460 1.00 73.31 384 PRO A O 1
ATOM 3189 N N . PHE A 1 385 ? -6.874 8.981 -31.402 1.00 61.72 385 PHE A N 1
ATOM 3190 C CA . PHE A 1 385 ? -7.354 10.123 -30.646 1.00 61.72 385 PHE A CA 1
ATOM 3191 C C . PHE A 1 385 ? -7.881 11.157 -31.634 1.00 61.72 385 PHE A C 1
ATOM 3193 O O . PHE A 1 385 ? -7.124 11.855 -32.305 1.00 61.72 385 PHE A O 1
ATOM 3200 N N . ASP A 1 386 ? -9.199 11.195 -31.746 1.00 72.25 386 ASP A N 1
ATOM 3201 C CA . ASP A 1 386 ? -9.875 12.066 -32.673 1.00 72.25 386 ASP A CA 1
ATOM 3202 C C . ASP A 1 386 ? -10.354 13.291 -31.902 1.00 72.25 386 ASP A C 1
ATOM 3204 O O . ASP A 1 386 ? -11.412 13.296 -31.264 1.00 72.25 386 ASP A O 1
ATOM 3208 N N . LEU A 1 387 ? -9.527 14.338 -31.923 1.00 66.81 387 LEU A N 1
ATOM 3209 C CA . LEU A 1 387 ? -9.892 15.647 -31.384 1.00 66.81 387 LEU A CA 1
ATOM 3210 C C . LEU A 1 387 ? -11.160 16.189 -32.034 1.00 66.81 387 LEU A C 1
ATOM 3212 O O . LEU A 1 387 ? -11.882 16.926 -31.367 1.00 66.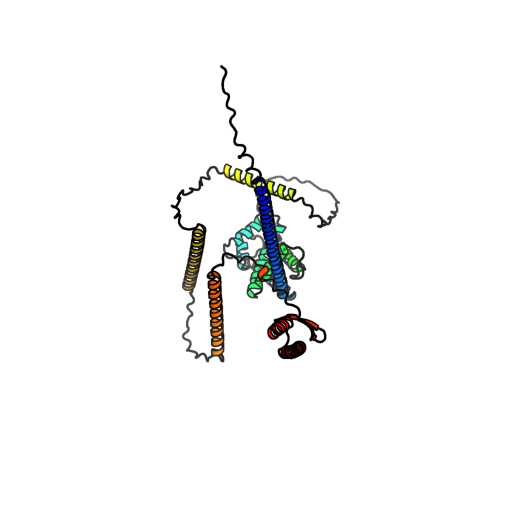81 387 LEU A O 1
ATOM 3216 N N . SER A 1 388 ? -11.465 15.805 -33.280 1.00 67.88 388 SER A N 1
ATOM 3217 C CA . SER A 1 388 ? -12.652 16.295 -33.981 1.00 67.88 388 SER A CA 1
ATOM 3218 C C . SER A 1 388 ? -13.944 15.814 -33.317 1.00 67.88 388 SER A C 1
ATOM 3220 O O . SER A 1 388 ? -14.897 16.582 -33.225 1.00 67.88 388 SER A O 1
ATOM 3222 N N . LYS A 1 389 ? -13.944 14.622 -32.698 1.00 67.69 389 LYS A N 1
ATOM 3223 C CA . LYS A 1 389 ? -15.078 14.124 -31.897 1.00 67.69 389 LYS A CA 1
ATOM 3224 C C . LYS A 1 389 ? -15.264 14.879 -30.575 1.00 67.69 389 LYS A C 1
ATOM 3226 O O . LYS A 1 389 ? -16.340 14.814 -29.985 1.00 67.69 389 LYS A O 1
ATOM 3231 N N . ARG A 1 390 ? -14.233 15.581 -30.082 1.00 60.41 390 ARG A N 1
ATOM 3232 C CA . ARG A 1 390 ? -14.307 16.431 -28.875 1.00 60.41 390 ARG A CA 1
ATOM 3233 C C . ARG A 1 390 ? -14.622 17.888 -29.168 1.00 60.41 390 ARG A C 1
ATOM 3235 O O . ARG A 1 390 ? -14.966 18.611 -28.231 1.00 60.41 390 ARG A O 1
ATOM 3242 N N . VAL A 1 391 ? -14.538 18.322 -30.423 1.00 57.44 391 VAL A N 1
ATOM 3243 C CA . VAL A 1 391 ? -15.085 19.618 -30.813 1.00 57.44 391 VAL A CA 1
ATOM 3244 C C . VAL A 1 391 ? -16.600 19.456 -30.844 1.00 57.44 391 VAL A C 1
ATOM 3246 O O . VAL A 1 391 ? -17.210 19.245 -31.885 1.00 57.44 391 VAL A O 1
ATOM 3249 N N . SER A 1 392 ? -17.227 19.534 -29.665 1.00 63.78 392 SER A N 1
ATOM 3250 C CA . SER A 1 392 ? -18.618 19.964 -29.602 1.00 63.78 392 SER A CA 1
ATOM 3251 C C . SER A 1 392 ? -18.662 21.244 -30.414 1.00 63.78 392 SER A C 1
ATOM 3253 O O . SER A 1 392 ? -18.014 22.218 -30.021 1.00 63.78 392 SER A O 1
ATOM 3255 N N . ASN A 1 393 ? -19.376 21.231 -31.543 1.00 73.56 393 ASN A N 1
ATOM 3256 C CA . ASN A 1 393 ? -19.657 22.444 -32.297 1.00 73.56 393 ASN A CA 1
ATOM 3257 C C . ASN A 1 393 ? -20.001 23.539 -31.281 1.00 73.56 393 ASN A C 1
ATOM 3259 O O . ASN A 1 393 ? -20.774 23.252 -30.355 1.00 73.56 393 ASN A O 1
ATOM 3263 N N . PRO A 1 394 ? -19.363 24.721 -31.349 1.00 75.06 394 PRO A N 1
ATOM 3264 C CA . PRO A 1 394 ? -19.583 25.767 -30.368 1.00 75.06 394 PRO A CA 1
ATOM 3265 C C . PRO A 1 394 ? -21.060 26.146 -30.422 1.00 75.06 394 PRO A C 1
ATOM 3267 O O . PRO A 1 394 ? -21.489 26.893 -31.293 1.00 75.06 394 PRO A O 1
ATOM 3270 N N . LYS A 1 395 ? -21.858 25.576 -29.516 1.00 86.44 395 LYS A N 1
ATOM 3271 C CA . LYS A 1 395 ? -23.269 25.918 -29.406 1.00 86.44 395 LYS A CA 1
ATOM 3272 C C . LYS A 1 395 ? -23.343 27.376 -28.979 1.00 86.44 395 LYS A C 1
ATOM 3274 O O . LYS A 1 395 ? -22.649 27.767 -28.023 1.00 86.44 395 LYS A O 1
ATOM 3279 N N . ASN A 1 396 ? -24.170 28.144 -29.682 1.00 90.44 396 ASN A N 1
ATOM 3280 C CA . ASN A 1 396 ? -24.417 29.544 -29.380 1.00 90.44 396 ASN A CA 1
ATOM 3281 C C . ASN A 1 396 ? -24.898 29.672 -27.935 1.00 90.44 396 ASN A C 1
ATOM 3283 O O . ASN A 1 396 ? -25.692 28.869 -27.444 1.00 90.44 396 ASN A O 1
ATOM 3287 N N . MET A 1 397 ? -24.359 30.658 -27.232 1.00 93.56 397 MET A N 1
ATOM 3288 C CA . MET A 1 397 ? -24.727 30.940 -25.853 1.00 93.56 397 MET A CA 1
ATOM 3289 C C . MET A 1 397 ? -26.049 31.706 -25.861 1.00 93.56 397 MET A C 1
ATOM 3291 O O . MET A 1 397 ? -26.106 32.797 -26.419 1.00 93.56 397 MET A O 1
ATOM 3295 N N . LEU A 1 398 ? -27.097 31.131 -25.270 1.00 95.25 398 LEU A N 1
ATOM 3296 C CA . LEU A 1 398 ? -28.414 31.765 -25.185 1.00 95.25 398 LEU A CA 1
ATOM 3297 C C . LEU A 1 398 ? -28.478 32.732 -24.005 1.00 95.25 398 LEU A C 1
ATOM 3299 O O . LEU A 1 398 ? -28.937 33.860 -24.149 1.00 95.25 398 LEU A O 1
ATOM 3303 N N . LEU A 1 399 ? -28.005 32.295 -22.834 1.00 95.62 399 LEU A N 1
ATOM 3304 C CA . LEU A 1 399 ? -28.191 33.043 -21.596 1.00 95.62 399 LEU A CA 1
ATOM 3305 C C . LEU A 1 399 ? -27.041 32.823 -20.611 1.00 95.62 399 LEU A C 1
ATOM 3307 O O . LEU A 1 399 ? -26.562 31.702 -20.433 1.00 95.62 399 LEU A O 1
ATOM 3311 N N . ASN A 1 400 ? -26.653 33.900 -19.925 1.00 96.50 400 ASN A N 1
ATOM 3312 C CA . ASN A 1 400 ? -25.754 33.875 -18.774 1.00 96.50 400 ASN A CA 1
ATOM 3313 C C . ASN A 1 400 ? -26.468 34.466 -17.561 1.00 96.50 400 ASN A C 1
ATOM 3315 O O . ASN A 1 400 ? -26.749 35.664 -17.545 1.00 96.50 400 ASN A O 1
ATOM 3319 N N . VAL A 1 401 ? -26.719 33.650 -16.538 1.00 97.00 401 VAL A N 1
ATOM 3320 C CA . VAL A 1 401 ? -27.396 34.091 -15.308 1.00 97.00 401 VAL A CA 1
ATOM 3321 C C . VAL A 1 401 ? -26.444 33.983 -14.125 1.00 97.00 401 VAL A C 1
ATOM 3323 O O . VAL A 1 401 ? -25.892 32.917 -13.850 1.00 97.00 401 VAL A O 1
ATOM 3326 N N . ASP A 1 402 ? -26.260 35.089 -13.404 1.00 97.44 402 ASP A N 1
ATOM 3327 C CA . ASP A 1 402 ? -25.509 35.119 -12.148 1.00 97.44 402 ASP A CA 1
ATOM 3328 C C . ASP A 1 402 ? -26.443 34.773 -10.977 1.00 97.44 402 ASP A C 1
ATOM 3330 O O . ASP A 1 402 ? -27.264 35.579 -10.540 1.00 97.44 402 ASP A O 1
ATOM 3334 N N . ILE A 1 403 ? -26.296 33.566 -10.436 1.00 96.62 403 ILE A N 1
ATOM 3335 C CA . ILE A 1 403 ? -27.115 33.024 -9.350 1.00 96.62 403 ILE A CA 1
ATOM 3336 C C . ILE A 1 403 ? -26.407 33.257 -8.016 1.00 96.62 403 ILE A C 1
ATOM 3338 O O . ILE A 1 403 ? -25.236 32.907 -7.831 1.00 96.62 403 ILE A O 1
ATOM 3342 N N . ARG A 1 404 ? -27.122 33.820 -7.038 1.00 96.44 404 ARG A N 1
ATOM 3343 C CA . ARG A 1 404 ? -26.635 33.902 -5.654 1.00 96.44 404 ARG A CA 1
ATOM 3344 C C . ARG A 1 404 ? -26.948 32.596 -4.929 1.00 96.44 404 ARG A C 1
ATOM 3346 O O . ARG A 1 404 ? -28.097 32.339 -4.601 1.00 96.44 404 ARG A O 1
ATOM 3353 N N . ILE A 1 405 ? -25.920 31.796 -4.652 1.00 95.88 405 ILE A N 1
ATOM 3354 C CA . ILE A 1 405 ? -26.056 30.527 -3.918 1.00 95.88 405 ILE A CA 1
ATOM 3355 C C . ILE A 1 405 ? -26.162 30.787 -2.408 1.00 95.88 405 ILE A C 1
ATOM 3357 O O . ILE A 1 405 ? -26.900 30.115 -1.694 1.00 95.88 405 ILE A O 1
ATOM 3361 N N . SER A 1 406 ? -25.416 31.774 -1.903 1.00 93.69 406 SER A N 1
ATOM 3362 C CA . SER A 1 406 ? -25.462 32.204 -0.503 1.00 93.69 406 SER A CA 1
ATOM 3363 C C . SER A 1 406 ? -25.174 33.702 -0.387 1.00 93.69 406 SER A C 1
ATOM 3365 O O . SER A 1 406 ? -24.844 34.352 -1.380 1.00 93.69 406 SER A O 1
ATOM 3367 N N . LYS A 1 407 ? -25.258 34.267 0.829 1.00 95.00 407 LYS A N 1
ATOM 3368 C CA . LYS A 1 407 ? -25.007 35.703 1.081 1.00 95.00 407 LYS A CA 1
ATOM 3369 C C . LYS A 1 407 ? -23.685 36.200 0.474 1.00 95.00 407 LYS A C 1
ATOM 3371 O O . LYS A 1 407 ? -23.640 37.314 -0.036 1.00 95.00 407 LYS A O 1
ATOM 3376 N N . ASN A 1 408 ? -22.660 35.342 0.457 1.00 95.25 408 ASN A N 1
ATOM 3377 C CA . ASN A 1 408 ? -21.307 35.688 0.012 1.00 95.25 408 ASN A CA 1
ATOM 3378 C C . ASN A 1 408 ? -20.847 34.907 -1.232 1.00 95.25 408 ASN A C 1
ATOM 3380 O O . ASN A 1 408 ? -19.694 35.037 -1.632 1.00 95.25 408 ASN A O 1
ATOM 3384 N N . ARG A 1 409 ? -21.703 34.071 -1.840 1.00 96.81 409 ARG A N 1
ATOM 3385 C CA . ARG A 1 409 ? -21.323 33.235 -2.992 1.00 96.81 409 ARG A CA 1
ATOM 3386 C C . ARG A 1 409 ? -22.250 33.482 -4.173 1.00 96.81 409 ARG A C 1
ATOM 3388 O O . ARG A 1 409 ? -23.462 33.297 -4.069 1.00 96.81 409 ARG A O 1
ATOM 3395 N N . LYS A 1 410 ? -21.651 33.851 -5.304 1.00 97.44 410 LYS A N 1
ATOM 3396 C CA . LYS A 1 410 ? -22.309 33.964 -6.608 1.00 97.44 410 LYS A CA 1
ATOM 3397 C C . LYS A 1 410 ? -21.661 32.981 -7.574 1.00 97.44 410 LYS A C 1
ATOM 3399 O O . LYS A 1 410 ? -20.449 32.791 -7.516 1.00 97.44 410 LYS A O 1
ATOM 3404 N N . ALA A 1 411 ? -22.456 32.368 -8.435 1.00 97.38 411 ALA A N 1
ATOM 3405 C CA . ALA A 1 411 ? -21.979 31.502 -9.501 1.00 97.38 411 ALA A CA 1
ATOM 3406 C C . ALA A 1 411 ? -22.759 31.797 -10.778 1.00 97.38 411 ALA A C 1
ATOM 3408 O O . ALA A 1 411 ? -23.931 32.161 -10.719 1.00 97.38 411 ALA A O 1
ATOM 3409 N N . ARG A 1 412 ? -22.097 31.655 -11.922 1.00 97.56 412 ARG A N 1
ATOM 3410 C CA . ARG A 1 412 ? -22.689 31.912 -13.230 1.00 97.56 412 ARG A CA 1
ATOM 3411 C C . ARG A 1 412 ? -23.096 30.597 -13.867 1.00 97.56 412 ARG A C 1
ATOM 3413 O O . ARG A 1 412 ? -22.277 29.682 -13.934 1.00 97.56 412 ARG A O 1
ATOM 3420 N N . ILE A 1 413 ? -24.331 30.520 -14.344 1.00 97.69 413 ILE A N 1
ATOM 3421 C CA . ILE A 1 413 ? -24.792 29.422 -15.189 1.00 97.69 413 ILE A CA 1
ATOM 3422 C C . ILE A 1 413 ? -24.890 29.917 -16.630 1.00 97.69 413 ILE A C 1
ATOM 3424 O O . ILE A 1 413 ? -25.374 31.022 -16.884 1.00 97.69 413 ILE A O 1
ATOM 3428 N N . CYS A 1 414 ? -24.389 29.110 -17.558 1.00 96.81 414 CYS A N 1
ATOM 3429 C CA . CYS A 1 414 ? -24.413 29.394 -18.986 1.00 96.81 414 CYS A CA 1
ATOM 3430 C C . CYS A 1 414 ? -25.308 28.358 -19.662 1.00 96.81 414 CYS A C 1
ATOM 3432 O O . CYS A 1 414 ? -25.058 27.162 -19.520 1.00 96.81 414 CYS A O 1
ATOM 3434 N N . ILE A 1 415 ? -26.321 28.815 -20.394 1.00 96.75 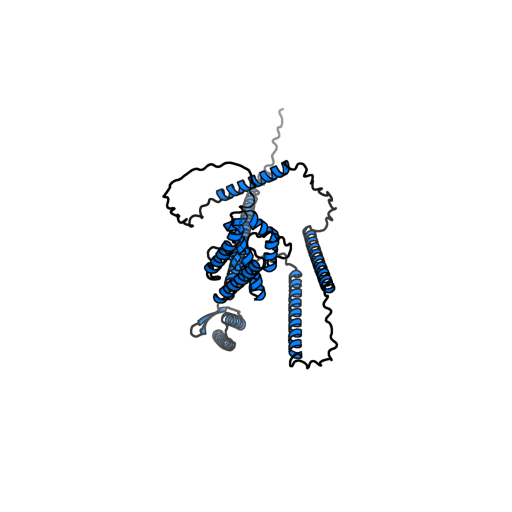415 ILE A N 1
ATOM 3435 C CA . ILE A 1 415 ? -27.242 27.964 -21.155 1.00 96.75 415 ILE A CA 1
ATOM 3436 C C . ILE A 1 415 ? -26.942 28.169 -22.633 1.00 96.75 415 ILE A C 1
ATOM 3438 O O . ILE A 1 415 ? -26.870 29.310 -23.103 1.00 96.75 415 ILE A O 1
ATOM 3442 N N . ARG A 1 416 ? -26.726 27.075 -23.362 1.00 96.00 416 ARG A N 1
ATOM 3443 C CA . ARG A 1 416 ? -26.468 27.099 -24.803 1.00 96.00 416 ARG A CA 1
ATOM 3444 C C . ARG A 1 416 ? -27.659 26.541 -25.571 1.00 96.00 416 ARG A C 1
ATOM 3446 O O . ARG A 1 416 ? -28.528 25.873 -25.016 1.00 96.00 416 ARG A O 1
ATOM 3453 N N . GLU A 1 417 ? -27.686 26.826 -26.863 1.00 94.62 417 GLU A N 1
ATOM 3454 C CA . GLU A 1 417 ? -28.748 26.381 -27.758 1.00 94.62 417 GLU A CA 1
ATOM 3455 C C . GLU A 1 417 ? -28.841 24.845 -27.811 1.00 94.62 417 GLU A C 1
ATOM 3457 O O . GLU A 1 417 ? -27.858 24.144 -28.073 1.00 94.62 417 GLU A O 1
ATOM 3462 N N . GLY A 1 418 ? -30.032 24.314 -27.517 1.00 93.44 418 GLY A N 1
ATOM 3463 C CA . GLY A 1 418 ? -30.297 22.874 -27.480 1.00 93.44 418 GLY A CA 1
ATOM 3464 C C . GLY A 1 418 ? -29.712 22.139 -26.269 1.00 93.44 418 GLY A C 1
ATOM 3465 O O . GLY A 1 418 ? -29.499 20.929 -26.349 1.00 93.44 418 GLY A O 1
ATOM 3466 N N . ASP A 1 419 ? -29.373 22.838 -25.184 1.00 94.75 419 ASP A N 1
ATOM 3467 C CA . ASP A 1 419 ? -29.092 22.189 -23.900 1.00 94.75 419 ASP A CA 1
ATOM 3468 C C . ASP A 1 419 ? -30.399 21.838 -23.171 1.00 94.75 419 ASP A C 1
ATOM 3470 O O . ASP A 1 419 ? -31.368 22.595 -23.194 1.00 94.75 419 ASP A O 1
ATOM 3474 N N . ASP A 1 420 ? -30.415 20.686 -22.500 1.00 96.31 420 ASP A N 1
ATOM 3475 C CA . ASP A 1 420 ? -31.512 20.278 -21.621 1.00 96.31 420 ASP A CA 1
ATOM 3476 C C . ASP A 1 420 ? -31.383 20.995 -20.267 1.00 96.31 420 ASP A C 1
ATOM 3478 O O . ASP A 1 420 ? -30.400 20.808 -19.538 1.00 96.31 420 ASP A O 1
ATOM 3482 N N . ILE A 1 421 ? -32.382 21.818 -19.935 1.00 96.88 421 ILE A N 1
ATOM 3483 C CA . ILE A 1 421 ? -32.413 22.649 -18.724 1.00 96.88 421 ILE A CA 1
ATOM 3484 C C . ILE A 1 421 ? -32.239 21.781 -17.472 1.00 96.88 421 ILE A C 1
ATOM 3486 O O . ILE A 1 421 ? -31.487 22.151 -16.566 1.00 96.88 421 ILE A O 1
ATOM 3490 N N . GLU A 1 422 ? -32.858 20.599 -17.423 1.00 97.62 422 GLU A N 1
ATOM 3491 C CA . GLU A 1 422 ? -32.783 19.729 -16.246 1.00 97.62 422 GLU A CA 1
ATOM 3492 C C . GLU A 1 422 ? -31.364 19.200 -16.020 1.00 97.62 422 GLU A C 1
ATOM 3494 O O . GLU A 1 422 ? -30.879 19.144 -14.885 1.00 97.62 422 GLU A O 1
ATOM 3499 N N . GLN A 1 423 ? -30.657 18.862 -17.099 1.00 96.94 423 GLN A N 1
ATOM 3500 C CA . GLN A 1 423 ? -29.272 18.398 -17.025 1.00 96.94 423 GLN A CA 1
ATOM 3501 C C . GLN A 1 423 ? -28.315 19.520 -16.633 1.00 96.94 423 GLN A C 1
ATOM 3503 O O . GLN A 1 423 ? -27.423 19.295 -15.809 1.00 96.94 423 GLN A O 1
ATOM 3508 N N . VAL A 1 424 ? -28.519 20.726 -17.172 1.00 97.19 424 VAL A N 1
ATOM 3509 C CA . VAL A 1 424 ? -27.725 21.912 -16.825 1.00 97.19 424 VAL A CA 1
ATOM 3510 C C . VAL A 1 424 ? -27.891 22.246 -15.341 1.00 97.19 424 VAL A C 1
ATOM 3512 O O . VAL A 1 424 ? -26.893 22.410 -14.634 1.00 97.19 424 VAL A O 1
ATOM 3515 N N . ILE A 1 425 ? -29.126 22.237 -14.830 1.00 97.81 425 ILE A N 1
ATOM 3516 C CA . ILE A 1 425 ? -29.415 22.456 -13.406 1.00 97.81 425 ILE A CA 1
ATOM 3517 C C . ILE A 1 425 ? -28.805 21.353 -12.549 1.00 97.81 425 ILE A C 1
ATOM 3519 O O . ILE A 1 425 ? -28.158 21.655 -11.550 1.00 97.81 425 ILE A O 1
ATOM 3523 N N . LYS A 1 426 ? -28.947 20.081 -12.932 1.00 97.75 426 LYS A N 1
ATOM 3524 C CA . LYS A 1 426 ? -28.385 18.952 -12.178 1.00 97.75 426 LYS A CA 1
ATOM 3525 C C . LYS A 1 426 ? -26.858 19.012 -12.112 1.00 97.75 426 LYS A C 1
ATOM 3527 O O . LYS A 1 426 ? -26.275 18.759 -11.056 1.00 97.75 426 LYS A O 1
ATOM 3532 N N . GLY A 1 427 ? -26.205 19.369 -13.219 1.00 96.06 427 GLY A N 1
ATOM 3533 C CA . GLY A 1 427 ? -24.760 19.585 -13.280 1.00 96.06 427 GLY A CA 1
ATOM 3534 C C . GLY A 1 427 ? -24.319 20.740 -12.383 1.00 96.06 427 GLY A C 1
ATOM 3535 O O . GLY A 1 427 ? -23.413 20.578 -11.562 1.00 96.06 427 GLY A O 1
ATOM 3536 N N . PHE A 1 428 ? -25.016 21.874 -12.471 1.00 97.75 428 PHE A N 1
ATOM 3537 C CA . PHE A 1 428 ? -24.763 23.054 -11.648 1.00 97.75 428 PHE A CA 1
ATOM 3538 C C . PHE A 1 428 ? -24.985 22.778 -10.153 1.00 97.75 428 PHE A C 1
ATOM 3540 O O . PHE A 1 428 ? -24.146 23.112 -9.316 1.00 97.75 428 PHE A O 1
ATOM 3547 N N . ALA A 1 429 ? -26.068 22.083 -9.809 1.00 97.75 429 ALA A N 1
ATOM 3548 C CA . ALA A 1 429 ? -26.400 21.690 -8.449 1.00 97.75 429 ALA A CA 1
ATOM 3549 C C . ALA A 1 429 ? -25.378 20.725 -7.855 1.00 97.75 429 ALA A C 1
ATOM 3551 O O . ALA A 1 429 ? -25.007 20.873 -6.693 1.00 97.75 429 ALA A O 1
ATOM 3552 N N . LYS A 1 430 ? -24.867 19.780 -8.653 1.00 97.50 430 LYS A N 1
ATOM 3553 C CA . LYS A 1 430 ? -23.786 18.882 -8.235 1.00 97.50 430 LYS A CA 1
ATOM 3554 C C . LYS A 1 430 ? -22.480 19.644 -7.992 1.00 97.50 430 LYS A C 1
ATOM 3556 O O . LYS A 1 430 ? -21.806 19.375 -7.002 1.00 97.50 430 LYS A O 1
ATOM 3561 N N . ALA A 1 431 ? -22.138 20.600 -8.857 1.00 97.00 431 ALA A N 1
ATOM 3562 C CA . ALA A 1 431 ? -20.926 21.412 -8.720 1.00 97.00 431 ALA A CA 1
ATOM 3563 C C . ALA A 1 431 ? -20.973 22.348 -7.499 1.00 97.00 431 ALA A C 1
ATOM 3565 O O . ALA A 1 431 ? -19.958 22.567 -6.838 1.00 97.00 431 ALA A O 1
ATOM 3566 N N . HIS A 1 432 ? -22.156 22.877 -7.174 1.00 97.25 432 HIS A N 1
ATOM 3567 C CA . HIS A 1 432 ? -22.342 23.862 -6.107 1.00 97.25 432 HIS A CA 1
ATOM 3568 C C . HIS A 1 432 ? -23.028 23.330 -4.842 1.00 97.25 432 HIS A C 1
ATOM 3570 O O . HIS A 1 432 ? -23.220 24.101 -3.903 1.00 97.25 432 HIS A O 1
ATOM 3576 N N . GLN A 1 433 ? -23.330 22.029 -4.790 1.00 97.00 433 GLN A N 1
ATOM 3577 C CA . GLN A 1 433 ? -23.985 21.335 -3.672 1.00 97.00 433 GLN A CA 1
ATOM 3578 C C . GLN A 1 433 ? -25.342 21.955 -3.285 1.00 97.00 433 GLN A C 1
ATOM 3580 O O . GLN A 1 433 ? -25.619 22.183 -2.109 1.00 97.00 433 GLN A O 1
ATOM 3585 N N . LEU A 1 434 ? -26.185 22.252 -4.279 1.00 97.25 434 LEU A N 1
ATOM 3586 C CA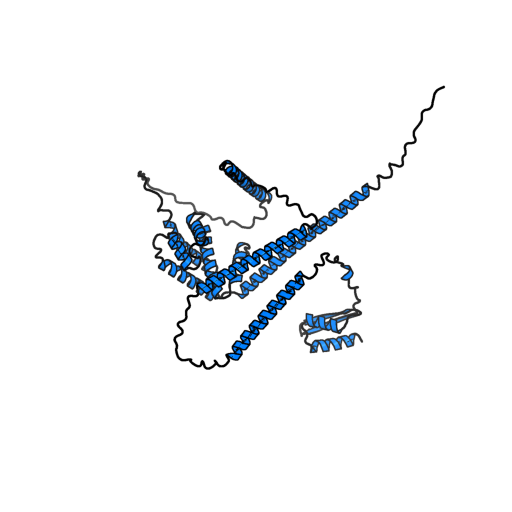 . LEU A 1 434 ? -27.507 22.850 -4.053 1.00 97.25 434 LEU A CA 1
ATOM 3587 C C . LEU A 1 434 ? -28.517 21.826 -3.525 1.00 97.25 434 LEU A C 1
ATOM 3589 O O . LEU A 1 434 ? -28.567 20.688 -4.005 1.00 97.25 434 LEU A O 1
ATOM 3593 N N . SER A 1 435 ? -29.371 22.249 -2.588 1.00 97.06 435 SER A N 1
ATOM 3594 C CA . SER A 1 435 ? -30.493 21.430 -2.110 1.00 97.06 435 SER A CA 1
ATOM 3595 C C . SER A 1 435 ? -31.557 21.238 -3.199 1.00 97.06 435 SER A C 1
ATOM 3597 O O . SER A 1 435 ? -31.606 21.988 -4.175 1.00 97.06 435 SER A O 1
ATOM 3599 N N . LEU A 1 436 ? -32.432 20.237 -3.042 1.00 97.62 436 LEU A N 1
ATOM 3600 C CA . LEU A 1 436 ? -33.498 19.959 -4.015 1.00 97.62 436 LEU A CA 1
ATOM 3601 C C . LEU A 1 436 ? -34.471 21.144 -4.165 1.00 97.62 436 LEU A C 1
ATOM 3603 O O . LEU A 1 436 ? -34.899 21.462 -5.267 1.00 97.62 436 LEU A O 1
ATOM 3607 N N . GLU A 1 437 ? -34.755 21.851 -3.073 1.00 97.31 437 GLU A N 1
ATOM 3608 C CA . GLU A 1 437 ? -35.591 23.057 -3.095 1.00 97.31 437 GLU A CA 1
ATOM 3609 C C . GLU A 1 437 ? -34.945 24.179 -3.919 1.00 97.31 437 GLU A C 1
ATOM 3611 O O . GLU A 1 437 ? -35.602 24.801 -4.750 1.00 97.31 437 GLU A O 1
ATOM 3616 N N . GLN A 1 438 ? -33.635 24.394 -3.758 1.00 96.38 438 GLN A N 1
ATOM 3617 C CA . GLN A 1 438 ? -32.888 25.384 -4.541 1.00 96.38 438 GLN A CA 1
ATOM 3618 C C . GLN A 1 438 ? -32.828 25.019 -6.027 1.00 96.38 438 GLN A C 1
ATOM 3620 O O . GLN A 1 438 ? -32.828 25.911 -6.872 1.00 96.38 438 GLN A O 1
ATOM 3625 N N . GLN A 1 439 ? -32.789 23.722 -6.350 1.00 97.62 439 GLN A N 1
ATOM 3626 C CA . GLN A 1 439 ? -32.854 23.238 -7.730 1.00 97.62 439 GLN A CA 1
ATOM 3627 C C . GLN A 1 439 ? -34.205 23.557 -8.376 1.00 97.62 439 GLN A C 1
ATOM 3629 O O . GLN A 1 439 ? -34.222 24.007 -9.517 1.00 97.62 439 GLN A O 1
ATOM 3634 N N . ASN A 1 440 ? -35.310 23.392 -7.643 1.00 97.50 440 ASN A N 1
ATOM 3635 C CA . ASN A 1 440 ? -36.652 23.705 -8.144 1.00 97.50 440 ASN A CA 1
ATOM 3636 C C . ASN A 1 440 ? -36.836 25.210 -8.375 1.00 97.50 440 ASN A C 1
ATOM 3638 O O . ASN A 1 440 ? -37.267 25.607 -9.452 1.00 97.50 440 ASN A O 1
ATOM 3642 N N . VAL A 1 441 ? -36.412 26.054 -7.424 1.00 97.06 441 VAL A N 1
ATOM 3643 C CA . VAL A 1 441 ? -36.455 27.521 -7.590 1.00 97.06 441 VAL A CA 1
ATOM 3644 C C . VAL A 1 441 ? -35.595 27.963 -8.776 1.00 97.06 441 VAL A C 1
ATOM 3646 O O . VAL A 1 441 ? -35.991 28.827 -9.558 1.00 97.06 441 VAL A O 1
ATOM 3649 N N . LEU A 1 442 ? -34.414 27.358 -8.939 1.00 97.25 442 LEU A N 1
ATOM 3650 C CA . LEU A 1 442 ? -33.555 27.632 -10.085 1.00 97.25 442 LEU A CA 1
ATOM 3651 C C . LEU A 1 442 ? -34.208 27.193 -11.404 1.00 97.25 442 LEU A C 1
ATOM 3653 O O . LEU A 1 442 ? -34.096 27.916 -12.389 1.00 97.25 442 LEU A O 1
ATOM 3657 N N . LYS A 1 443 ? -34.909 26.054 -11.418 1.00 97.69 443 LYS A N 1
ATOM 3658 C CA . LYS A 1 443 ? -35.656 25.566 -12.584 1.00 97.69 443 LYS A CA 1
ATOM 3659 C C . LYS A 1 443 ? -36.743 26.547 -12.999 1.00 97.69 443 LYS A C 1
ATOM 3661 O O . LYS A 1 443 ? -36.718 27.002 -14.137 1.00 97.69 443 LYS A O 1
ATOM 3666 N N . GLU A 1 444 ? -37.596 26.952 -12.064 1.00 97.25 444 GLU A N 1
ATOM 3667 C CA . GLU A 1 444 ? -38.648 27.946 -12.311 1.00 97.25 444 GLU A CA 1
ATOM 3668 C C . GLU A 1 444 ? -38.067 29.272 -12.820 1.00 97.25 444 GLU A C 1
ATOM 3670 O O . GLU A 1 444 ? -38.581 29.861 -13.768 1.00 97.25 444 GLU A O 1
ATOM 3675 N N . THR A 1 445 ? -36.951 29.722 -12.237 1.00 96.06 445 THR A N 1
ATOM 3676 C CA . THR A 1 445 ? -36.283 30.962 -12.659 1.00 96.06 445 THR A CA 1
ATOM 3677 C C . THR A 1 445 ? -35.761 30.856 -14.093 1.00 96.06 445 THR A C 1
ATOM 3679 O O . THR A 1 445 ? -35.919 31.786 -14.875 1.00 96.06 445 THR A O 1
ATOM 3682 N N . LEU A 1 446 ? -35.133 29.736 -14.463 1.00 96.38 446 LEU A N 1
ATOM 3683 C CA . LEU A 1 446 ? -34.592 29.547 -15.811 1.00 96.38 446 LEU A CA 1
ATOM 3684 C C . LEU A 1 446 ? -35.694 29.360 -16.859 1.00 96.38 446 LEU A C 1
ATOM 3686 O O . LEU A 1 446 ? -35.565 29.892 -17.957 1.00 96.38 446 LEU A O 1
ATOM 3690 N N . GLU A 1 447 ? -36.791 28.684 -16.515 1.00 95.94 447 GLU A N 1
ATOM 3691 C CA . GLU A 1 447 ? -37.969 28.560 -17.383 1.00 95.94 447 GLU A CA 1
ATOM 3692 C C . GLU A 1 447 ? -38.631 29.923 -17.648 1.00 95.94 447 GLU A C 1
ATOM 3694 O O . GLU A 1 447 ? -39.084 30.169 -18.762 1.00 95.94 447 GLU A O 1
ATOM 3699 N N . GLN A 1 448 ? -38.622 30.843 -16.676 1.00 95.56 448 GLN A N 1
ATOM 3700 C CA . GLN A 1 448 ? -39.105 32.221 -16.859 1.00 95.56 448 GLN A CA 1
ATOM 3701 C C . GLN A 1 448 ? -38.219 33.085 -17.765 1.00 95.56 448 GLN A C 1
ATOM 3703 O O . GLN A 1 448 ? -38.706 34.064 -18.314 1.00 95.56 448 GLN A O 1
ATOM 3708 N N . TYR A 1 449 ? -36.924 32.778 -17.887 1.00 94.19 449 TYR A N 1
ATOM 3709 C CA . TYR A 1 449 ? -36.017 33.523 -18.769 1.00 94.19 449 TYR A CA 1
ATOM 3710 C C . TYR A 1 449 ? -35.977 32.978 -20.200 1.00 94.19 449 TYR A C 1
ATOM 3712 O O . TYR A 1 449 ? -35.478 33.663 -21.092 1.00 94.19 449 TYR A O 1
ATOM 3720 N N . ILE A 1 450 ? -36.415 31.732 -20.401 1.00 91.12 450 ILE A N 1
ATOM 3721 C CA . ILE A 1 450 ? -36.387 31.051 -21.702 1.00 91.12 450 ILE A CA 1
ATOM 3722 C C . ILE A 1 450 ? -37.718 31.206 -22.446 1.00 91.12 450 ILE A C 1
ATOM 3724 O O . ILE A 1 450 ? -37.703 31.286 -23.674 1.00 91.12 450 ILE A O 1
ATOM 3728 N N . ASN A 1 451 ? -38.836 31.246 -21.714 1.00 88.25 451 ASN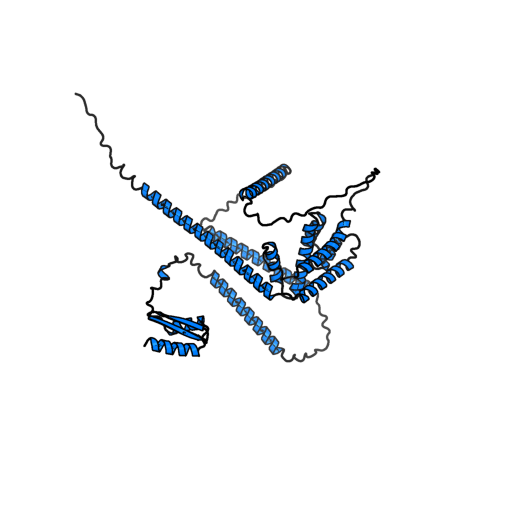 A N 1
ATOM 3729 C CA . ASN A 1 451 ? -40.155 31.598 -22.248 1.00 88.25 451 ASN A CA 1
ATOM 3730 C C . ASN A 1 451 ? -40.297 33.114 -22.382 1.00 88.25 451 ASN A C 1
ATOM 3732 O O . ASN A 1 451 ? -40.897 33.549 -23.391 1.00 88.25 451 ASN A O 1
#

Radius of gyration: 39.29 Å; chains: 1; bounding box: 103×70×139 Å